Protein 3G7R (pdb70)

Nearest PDB structures (foldseek):
  3g7r-assembly1_A  TM=1.005E+00  e=1.307E-24  Streptomyces coelicolor A3(2)
  3g7r-assembly1_B  TM=1.003E+00  e=3.005E-23  Streptomyces coelicolor A3(2)
  3jsj-assembly2_C  TM=8.514E-01  e=5.921E-06  Streptomyces avermitilis MA-4680 = NBRC 14893
  2g7s-assembly1_A-2  TM=8.344E-01  e=2.374E-05  Agrobacterium fabrum str. C58
  3dpj-assembly2_H  TM=8.251E-01  e=8.701E-05  Ruegeria pomeroyi

Solvent-accessible surface area: 16892 Å² total

Radius of gyration: 21.77 Å; Cα contacts (8 Å, |Δi|>4): 552; chains: 2; bounding box: 62×40×66 Å

Secondary structure (DSSP, 8-state):
--TT--HHHHHHHHHHHHHHHHH-STTS-HHHHHHHHT--HHHHHHH-SSHHHHHHHHHHHHHHHHHHHHHHHHHT-SSHHHHHHHHHHHHHHHHTSTT--S-HHHHHHHH---TTSHHHHHHHHHHHHHHHHHHHHHHTTSSS-SHHHHHHH--TTT--GGGTS-HHHHHHHHHHHHHHHHHHHH-/--TT---HHHHHHHH---HHHHHHHHHHHHHHHHH-STTS-HHHHHHHHT--HHHHHHH-SSHHHHHHHHHHHHHHHHHHHHHHHHHT-SSHHHHHHHHHHHHHHHHHSTT--S-HHHHHHHH---TTSHHHHHHHHHHHHHHHHHHHHHHTTSSS-SHHHHHHH--TTT---TTTS-HHHHHHHHHHHHHHHHHHHH-

CATH classification: 1.10.357.10

Structure (mmCIF, N/CA/C/O backbone):
data_3G7R
#
_entry.id   3G7R
#
_cell.length_a   119.103
_cell.length_b   59.129
_cell.length_c   66.895
_cell.angle_alpha   90.00
_cell.angle_beta   101.38
_cell.angle_gamma   90.00
#
_symmetry.space_group_name_H-M   'C 1 2 1'
#
loop_
_entity.id
_entity.type
_entity.pdbx_description
1 polymer 'Putative transcriptional regulator'
2 non-polymer 1,2-ETHANEDIOL
3 non-polymer DI(HYDROXYETHYL)ETHER
4 non-polymer 'SODIUM ION'
5 non-polymer 'IODIDE ION'
6 non-polymer 'CHLORIDE ION'
7 water water
#
loop_
_atom_site.group_PDB
_atom_site.id
_atom_site.type_symbol
_atom_site.label_atom_id
_atom_site.label_alt_id
_atom_site.label_comp_id
_atom_site.label_asym_id
_atom_site.label_entity_id
_atom_site.label_seq_id
_atom_site.pdbx_PDB_ins_code
_atom_site.Cartn_x
_atom_site.Cartn_y
_atom_site.Cartn_z
_atom_site.occupancy
_atom_site.B_iso_or_equiv
_atom_site.auth_seq_id
_atom_site.auth_comp_id
_atom_site.auth_asym_id
_atom_site.auth_atom_id
_atom_site.pdbx_PDB_model_num
ATOM 1 N N . ASN A 1 16 ? 12.390 61.320 7.451 1.00 24.05 -6 ASN A N 1
ATOM 2 C CA . ASN A 1 16 ? 12.433 62.111 8.715 1.00 22.79 -6 ASN A CA 1
ATOM 3 C C . ASN A 1 16 ? 13.739 61.913 9.476 1.00 21.23 -6 ASN A C 1
ATOM 4 O O . ASN A 1 16 ? 14.580 62.817 9.514 1.00 20.98 -6 ASN A O 1
ATOM 9 N N . LEU A 1 17 ? 13.898 60.738 10.089 1.00 18.70 -5 LEU A N 1
ATOM 10 C CA . LEU A 1 17 ? 15.176 60.368 10.701 1.00 16.96 -5 LEU A CA 1
ATOM 11 C C . LEU A 1 17 ? 16.165 59.992 9.603 1.00 16.00 -5 LEU A C 1
ATOM 12 O O . LEU A 1 17 ? 15.773 59.789 8.447 1.00 15.25 -5 LEU A O 1
ATOM 17 N N . TYR A 1 18 ? 17.450 59.922 9.944 1.00 14.89 -4 TYR A N 1
ATOM 18 C CA . TYR A 1 18 ? 18.477 59.821 8.899 1.00 14.89 -4 TYR A CA 1
ATOM 19 C C . TYR A 1 18 ? 18.350 58.565 8.037 1.00 15.26 -4 TYR A C 1
ATOM 20 O O . TYR A 1 18 ? 18.757 58.559 6.865 1.00 15.92 -4 TYR A O 1
ATOM 29 N N . PHE A 1 19 ? 17.778 57.511 8.619 1.00 15.05 -3 PHE A N 1
ATOM 30 C CA . PHE A 1 19 ? 17.607 56.234 7.928 1.00 15.78 -3 PHE A CA 1
ATOM 31 C C . PHE A 1 19 ? 16.235 56.103 7.261 1.00 16.94 -3 PHE A C 1
ATOM 32 O O . PHE A 1 19 ? 15.879 55.019 6.792 1.00 17.79 -3 PHE A O 1
ATOM 40 N N . GLN A 1 20 ? 15.484 57.208 7.216 1.00 17.68 -2 GLN A N 1
ATOM 41 C CA . GLN A 1 20 ? 14.112 57.234 6.675 1.00 18.94 -2 GLN A CA 1
ATOM 42 C C . GLN A 1 20 ? 13.996 58.106 5.425 1.00 19.98 -2 GLN A C 1
ATOM 43 O O . GLN A 1 20 ? 14.843 58.963 5.171 1.00 21.80 -2 GLN A O 1
ATOM 49 N N . SER A 1 34 ? -1.178 46.647 7.862 1.00 19.72 13 SER A N 1
ATOM 50 C CA . SER A 1 34 ? -1.713 46.949 9.222 1.00 18.88 13 SER A CA 1
ATOM 51 C C . SER A 1 34 ? -1.330 48.342 9.710 1.00 18.82 13 SER A C 1
ATOM 52 O O . SER A 1 34 ? -0.142 48.648 9.874 1.00 18.80 13 SER A O 1
ATOM 55 N N . GLU A 1 35 ? -2.334 49.177 9.951 1.00 18.43 14 GLU A N 1
ATOM 56 C CA . GLU A 1 35 ? -2.120 50.504 10.512 1.00 18.55 14 GLU A CA 1
ATOM 57 C C . GLU A 1 35 ? -1.632 50.439 11.962 1.00 17.14 14 GLU A C 1
ATOM 58 O O . GLU A 1 35 ? -0.761 51.217 12.350 1.00 17.03 14 GLU A O 1
ATOM 64 N N . ALA A 1 36 ? -2.183 49.518 12.757 1.00 15.94 15 ALA A N 1
ATOM 65 C CA . ALA A 1 36 ? -1.726 49.330 14.136 1.00 14.71 15 ALA A CA 1
ATOM 66 C C . ALA A 1 36 ? -0.250 48.958 14.183 1.00 14.01 15 ALA A C 1
ATOM 67 O O . ALA A 1 36 ? 0.513 49.541 14.957 1.00 13.29 15 ALA A O 1
ATOM 69 N N . ARG A 1 37 ? 0.151 47.999 13.350 1.00 13.27 16 ARG A N 1
ATOM 70 C CA . ARG A 1 37 ? 1.557 47.587 13.307 1.00 13.40 16 ARG A CA 1
ATOM 71 C C . ARG A 1 37 ? 2.456 48.748 12.881 1.00 13.53 16 ARG A C 1
ATOM 72 O O . ARG A 1 37 ? 3.547 48.923 13.424 1.00 13.12 16 ARG A O 1
ATOM 80 N N . ALA A 1 38 ? 2.007 49.528 11.899 1.00 13.41 17 ALA A N 1
ATOM 81 C CA . ALA A 1 38 ? 2.779 50.683 11.432 1.00 13.53 17 ALA A CA 1
ATOM 82 C C . ALA A 1 38 ? 2.942 51.731 12.524 1.00 13.71 17 ALA A C 1
ATOM 83 O O . ALA A 1 38 ? 4.023 52.312 12.653 1.00 13.42 17 ALA A O 1
ATOM 85 N N . ARG A 1 39 ? 1.888 51.995 13.298 1.00 14.02 18 ARG A N 1
ATOM 86 C CA . ARG A 1 39 ? 1.969 52.945 14.410 1.00 14.66 18 ARG A CA 1
ATOM 87 C C . ARG A 1 39 ? 2.936 52.427 15.455 1.00 14.25 18 ARG A C 1
ATOM 88 O O . ARG A 1 39 ? 3.752 53.192 15.981 1.00 13.87 18 ARG A O 1
ATOM 96 N N . LEU A 1 40 ? 2.844 51.135 15.767 1.00 13.84 19 LEU A N 1
ATOM 97 C CA . LEU A 1 40 ? 3.735 50.536 16.748 1.00 13.85 19 LEU A CA 1
ATOM 98 C C . LEU A 1 40 ? 5.181 50.679 16.324 1.00 13.01 19 LEU A C 1
ATOM 99 O O . LEU A 1 40 ? 6.024 51.147 17.102 1.00 12.76 19 LEU A O 1
ATOM 104 N N . LEU A 1 41 ? 5.473 50.266 15.095 1.00 12.74 20 LEU A N 1
ATOM 105 C CA . LEU A 1 41 ? 6.844 50.300 14.605 1.00 13.08 20 LEU A CA 1
ATOM 106 C C . LEU A 1 41 ? 7.368 51.735 14.476 1.00 12.98 20 LEU A C 1
ATOM 107 O O . LEU A 1 41 ? 8.516 52.012 14.832 1.00 13.04 20 LEU A O 1
ATOM 112 N N . GLY A 1 42 ? 6.532 52.646 13.986 1.00 12.33 21 GLY A N 1
ATOM 113 C CA . GLY A 1 42 ? 6.927 54.053 13.859 1.00 12.35 21 GLY A CA 1
ATOM 114 C C . GLY A 1 42 ? 7.180 54.717 15.201 1.00 12.00 21 GLY A C 1
ATOM 115 O O . GLY A 1 42 ? 8.142 55.467 15.365 1.00 12.29 21 GLY A O 1
ATOM 116 N N . THR A 1 43 ? 6.319 54.437 16.172 1.00 12.00 22 THR A N 1
ATOM 117 C CA . THR A 1 43 ? 6.453 54.987 17.513 1.00 11.97 22 THR A CA 1
ATOM 118 C C . THR A 1 43 ? 7.693 54.435 18.217 1.00 11.49 22 THR A C 1
ATOM 119 O O . THR A 1 43 ? 8.483 55.200 18.780 1.00 11.36 22 THR A O 1
ATOM 123 N N . ALA A 1 44 ? 7.876 53.113 18.176 1.00 11.35 23 ALA A N 1
ATOM 124 C CA . ALA A 1 44 ? 9.038 52.490 18.799 1.00 11.43 23 ALA A CA 1
ATOM 125 C C . ALA A 1 44 ? 10.311 53.051 18.180 1.00 11.25 23 ALA A C 1
ATOM 126 O O . ALA A 1 44 ? 11.262 53.398 18.892 1.00 11.46 23 ALA A O 1
ATOM 128 N N . THR A 1 45 ? 10.323 53.160 16.853 1.00 11.16 24 THR A N 1
ATOM 129 C CA . THR A 1 45 ? 11.471 53.721 16.141 1.00 11.42 24 THR A CA 1
ATOM 130 C C . THR A 1 45 ? 11.799 55.134 16.630 1.00 11.62 24 THR A C 1
ATOM 131 O O . THR A 1 45 ? 12.947 55.427 16.981 1.00 11.72 24 THR A O 1
ATOM 135 N N . ARG A 1 46 ? 10.798 56.006 16.656 1.00 11.90 25 ARG A N 1
ATOM 136 C CA . ARG A 1 46 ? 10.988 57.399 17.065 1.00 12.48 25 ARG A CA 1
ATOM 137 C C . ARG A 1 46 ? 11.526 57.493 18.485 1.00 11.73 25 ARG A C 1
ATOM 138 O O . ARG A 1 46 ? 12.499 58.217 18.749 1.00 12.03 25 ARG A O 1
ATOM 146 N N . ILE A 1 47 ? 10.906 56.761 19.406 1.00 11.12 26 ILE A N 1
ATOM 147 C CA . ILE A 1 47 ? 11.262 56.895 20.813 1.00 10.62 26 ILE A CA 1
ATOM 148 C C . ILE A 1 47 ? 12.589 56.197 21.128 1.00 10.29 26 ILE A C 1
ATOM 149 O O . ILE A 1 47 ? 13.448 56.788 21.786 1.00 9.72 26 ILE A O 1
ATOM 154 N N . PHE A 1 48 ? 12.771 54.967 20.650 1.00 9.36 27 PHE A N 1
ATOM 155 C CA . PHE A 1 48 ? 14.023 54.263 20.902 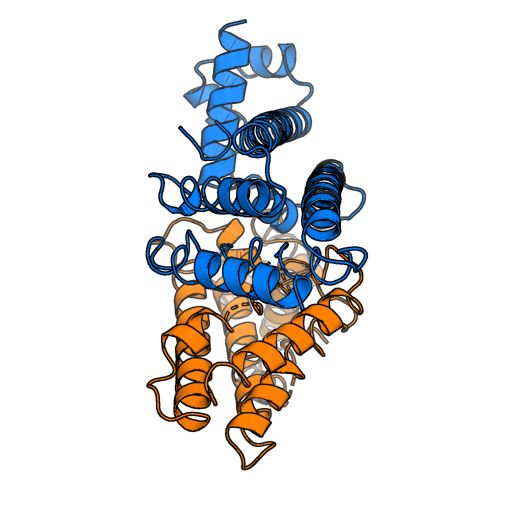1.00 9.73 27 PHE A CA 1
ATOM 156 C C . PHE A 1 48 ? 15.183 55.068 20.324 1.00 9.57 27 PHE A C 1
ATOM 157 O O . PHE A 1 48 ? 16.225 55.217 20.973 1.00 9.86 27 PHE A O 1
ATOM 165 N N . TYR A 1 49 ? 15.012 55.579 19.103 1.00 9.33 28 TYR A N 1
ATOM 166 C CA . TYR A 1 49 ? 16.113 56.301 18.478 1.00 9.57 28 TYR A CA 1
ATOM 167 C C . TYR A 1 49 ? 16.463 57.580 19.252 1.00 9.55 28 TYR A C 1
ATOM 168 O O . TYR A 1 49 ? 17.642 57.868 19.490 1.00 9.25 28 TYR A O 1
ATOM 177 N N . ALA A 1 50 ? 15.444 58.350 19.623 1.00 9.81 29 ALA A N 1
ATOM 178 C CA . ALA A 1 50 ? 15.654 59.621 20.313 1.00 10.26 29 ALA A CA 1
ATOM 179 C C . ALA A 1 50 ? 16.080 59.475 21.764 1.00 10.67 29 ALA A C 1
ATOM 180 O O . ALA A 1 50 ? 16.893 60.256 22.238 1.00 10.98 29 ALA A O 1
ATOM 182 N N . GLU A 1 51 ? 15.540 58.485 22.472 1.00 10.99 30 GLU A N 1
ATOM 183 C CA . GLU A 1 51 ? 15.638 58.474 23.933 1.00 11.58 30 GLU A CA 1
ATOM 184 C C . GLU A 1 51 ? 16.438 57.325 24.527 1.00 11.06 30 GLU A C 1
ATOM 185 O O . GLU A 1 51 ? 16.869 57.410 25.682 1.00 11.67 30 GLU A O 1
ATOM 191 N N . GLY A 1 52 ? 16.648 56.270 23.745 1.00 10.58 31 GLY A N 1
ATOM 192 C CA . GLY A 1 52 ? 17.265 55.046 24.259 1.00 10.54 31 GLY A CA 1
ATOM 193 C C . GLY A 1 52 ? 16.265 53.904 24.386 1.00 10.01 31 GLY A C 1
ATOM 194 O O . GLY A 1 52 ? 15.074 54.062 24.085 1.00 10.51 31 GLY A O 1
ATOM 195 N N . ILE A 1 53 ? 16.751 52.753 24.839 1.00 10.10 32 ILE A N 1
ATOM 196 C CA . ILE A 1 53 ? 15.978 51.521 24.755 1.00 9.94 32 ILE A CA 1
ATOM 197 C C . ILE A 1 53 ? 15.522 51.004 26.122 1.00 10.43 32 ILE A C 1
ATOM 198 O O . ILE A 1 53 ? 14.319 50.891 26.357 1.00 10.73 32 ILE A O 1
ATOM 203 N N . HIS A 1 54 ? 16.451 50.691 27.022 1.00 10.55 33 HIS A N 1
ATOM 204 C CA . HIS A 1 54 ? 16.048 50.125 28.317 1.00 11.26 33 HIS A CA 1
ATOM 205 C C . HIS A 1 54 ? 15.112 51.030 29.104 1.00 11.49 33 HIS A C 1
ATOM 206 O O . HIS A 1 54 ? 14.217 50.553 29.805 1.00 12.46 33 HIS A O 1
ATOM 213 N N . SER A 1 55 ? 15.330 52.340 29.000 1.00 10.95 34 SER A N 1
ATOM 214 C CA . SER A 1 55 ? 14.543 53.312 29.766 1.00 11.40 34 SER A CA 1
ATOM 215 C C . SER A 1 55 ? 13.127 53.519 29.229 1.00 11.58 34 SER A C 1
ATOM 216 O O . SER A 1 55 ? 12.320 54.195 29.872 1.00 12.68 34 SER A O 1
ATOM 219 N N . VAL A 1 56 ? 12.831 52.951 28.059 1.00 11.29 35 VAL A N 1
ATOM 220 C CA . VAL A 1 56 ? 11.541 53.158 27.381 1.00 11.34 35 VAL A CA 1
ATOM 221 C C . VAL A 1 56 ? 10.715 51.867 27.487 1.00 11.81 35 VAL A C 1
ATOM 222 O O . VAL A 1 56 ? 11.099 50.824 26.952 1.00 12.36 35 VAL A O 1
ATOM 226 N N . GLY A 1 57 ? 9.582 51.944 28.178 1.00 12.53 36 GLY A N 1
ATOM 227 C CA . GLY A 1 57 ? 8.777 50.749 28.421 1.00 13.87 36 GLY A CA 1
ATOM 228 C C . GLY A 1 57 ? 7.735 50.554 27.345 1.00 14.77 36 GLY A C 1
ATOM 229 O O . GLY A 1 57 ? 7.353 51.507 26.665 1.00 14.33 36 GLY A O 1
ATOM 230 N N . ILE A 1 58 ? 7.256 49.321 27.196 1.00 15.89 37 ILE A N 1
ATOM 231 C CA . ILE A 1 58 ? 6.200 49.065 26.208 1.00 17.42 37 ILE A CA 1
ATOM 232 C C . ILE A 1 58 ? 4.888 49.783 26.552 1.00 17.29 37 ILE A C 1
ATOM 233 O O . ILE A 1 58 ? 4.109 50.071 25.655 1.00 17.38 37 ILE A O 1
ATOM 238 N N . ASP A 1 59 ? 4.652 50.073 27.832 1.00 17.32 38 ASP A N 1
ATOM 239 C CA . ASP A 1 59 ? 3.452 50.829 28.221 1.00 18.31 38 ASP A CA 1
ATOM 240 C C . ASP A 1 59 ? 3.435 52.230 27.610 1.00 17.62 38 ASP A C 1
ATOM 241 O O . ASP A 1 59 ? 2.390 52.708 27.167 1.00 18.09 38 ASP A O 1
ATOM 246 N N . ARG A 1 60 ? 4.597 52.882 27.570 1.00 16.59 39 ARG A N 1
ATOM 247 C CA . ARG A 1 60 ? 4.715 54.175 26.911 1.00 15.75 39 ARG A CA 1
ATOM 248 C C . ARG A 1 60 ? 4.567 54.054 25.393 1.00 14.87 39 ARG A C 1
ATOM 249 O O . ARG A 1 60 ? 3.887 54.866 24.767 1.00 15.14 39 ARG A O 1
ATOM 257 N N . ILE A 1 61 ? 5.196 53.034 24.809 1.00 14.05 40 ILE A N 1
ATOM 258 C CA . ILE A 1 61 ? 5.103 52.806 23.365 1.00 13.93 40 ILE A CA 1
ATOM 259 C C . ILE A 1 61 ? 3.662 52.554 22.927 1.00 13.61 40 ILE A C 1
ATOM 260 O O . ILE A 1 61 ? 3.187 53.166 21.967 1.00 13.87 40 ILE A O 1
ATOM 265 N N . THR A 1 62 ? 2.969 51.661 23.632 1.00 14.19 41 THR A N 1
ATOM 266 C CA . THR A 1 62 ? 1.581 51.361 23.271 1.00 14.55 41 THR A CA 1
ATOM 267 C C . THR A 1 62 ? 0.667 52.577 23.439 1.00 14.63 41 THR A C 1
ATOM 268 O O . THR A 1 62 ? -0.173 52.837 22.582 1.00 14.99 41 THR A O 1
ATOM 272 N N . ALA A 1 63 ? 0.847 53.328 24.524 1.00 15.43 42 ALA A N 1
ATOM 273 C CA . ALA A 1 63 ? 0.071 54.553 24.733 1.00 16.05 42 ALA A CA 1
ATOM 274 C C . ALA A 1 63 ? 0.274 55.535 23.579 1.00 16.38 42 ALA A C 1
ATOM 275 O O . ALA A 1 63 ? -0.695 56.027 22.994 1.00 17.26 42 ALA A O 1
ATOM 277 N N . GLU A 1 64 ? 1.529 55.792 23.220 1.00 16.22 43 GLU A N 1
ATOM 278 C CA . GLU A 1 64 ? 1.801 56.758 22.157 1.00 16.38 43 GLU A CA 1
ATOM 279 C C . GLU A 1 64 ? 1.440 56.242 20.762 1.00 16.25 43 GLU A C 1
ATOM 280 O O . GLU A 1 64 ? 1.100 57.024 19.874 1.00 17.31 43 GLU A O 1
ATOM 286 N N . ALA A 1 65 ?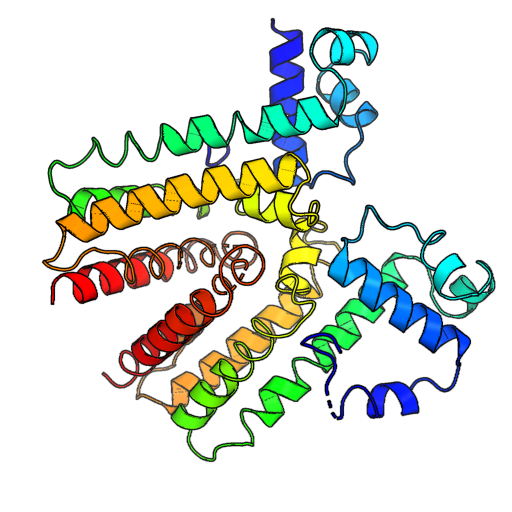 1.481 54.922 20.588 1.00 15.39 44 ALA A N 1
ATOM 287 C CA . ALA A 1 65 ? 1.088 54.281 19.328 1.00 15.55 44 ALA A CA 1
ATOM 288 C C . ALA A 1 65 ? -0.429 54.097 19.211 1.00 15.81 44 ALA A C 1
ATOM 289 O O . ALA A 1 65 ? -0.917 53.667 18.166 1.00 16.02 44 ALA A O 1
ATOM 291 N N . GLN A 1 66 ? -1.158 54.412 20.280 1.00 15.57 45 GLN A N 1
ATOM 292 C CA . GLN A 1 66 ? -2.620 54.254 20.305 1.00 15.99 45 GLN A CA 1
ATOM 293 C C . GLN A 1 66 ? -3.019 52.808 19.999 1.00 15.50 45 GLN A C 1
ATOM 294 O O . GLN A 1 66 ? -3.877 52.532 19.155 1.00 15.68 45 GLN A O 1
ATOM 300 N N . VAL A 1 67 ? -2.359 51.884 20.688 1.00 14.69 46 VAL A N 1
ATOM 301 C CA . VAL A 1 67 ? -2.738 50.473 20.644 1.00 14.36 46 VAL A CA 1
ATOM 302 C C . VAL A 1 67 ? -2.705 49.915 22.060 1.00 14.01 46 VAL A C 1
ATOM 303 O O . VAL A 1 67 ? -2.125 50.522 22.972 1.00 14.56 46 VAL A O 1
ATOM 307 N N . THR A 1 68 ? -3.326 48.750 22.240 1.00 12.99 47 THR A N 1
ATOM 308 C CA . THR A 1 68 ? -3.240 48.043 23.509 1.00 12.44 47 THR A CA 1
ATOM 309 C C . THR A 1 68 ? -2.023 47.122 23.546 1.00 12.25 47 THR A C 1
ATOM 310 O O . THR A 1 68 ? -1.416 46.803 22.517 1.00 11.90 47 THR A O 1
ATOM 314 N N . ARG A 1 69 ? -1.705 46.668 24.753 1.00 11.97 48 ARG A N 1
ATOM 315 C CA . ARG A 1 69 ? -0.673 45.654 24.941 1.00 12.16 48 ARG A CA 1
ATOM 316 C C . ARG A 1 69 ? -1.004 44.380 24.144 1.00 11.56 48 ARG A C 1
ATOM 317 O O . ARG A 1 69 ? -0.130 43.793 23.501 1.00 11.46 48 ARG A O 1
ATOM 325 N N . ALA A 1 70 ? -2.271 43.960 24.162 1.00 10.92 49 ALA A N 1
ATOM 326 C CA . ALA A 1 70 ? -2.668 42.763 23.416 1.00 10.59 49 ALA A CA 1
ATOM 327 C C . ALA A 1 70 ? -2.466 42.922 21.909 1.00 10.24 49 ALA A C 1
ATOM 328 O O . ALA A 1 70 ? -2.144 41.958 21.211 1.00 10.02 49 ALA A O 1
ATOM 330 N N . THR A 1 71 ? -2.649 44.139 21.399 1.00 10.53 50 THR A N 1
ATOM 331 C CA . THR A 1 71 ? -2.358 44.413 19.993 1.00 10.68 50 THR A CA 1
ATOM 332 C C . THR A 1 71 ? -0.843 44.342 19.717 1.00 10.75 50 THR A C 1
ATOM 333 O O . THR A 1 71 ? -0.410 43.770 18.714 1.00 10.77 50 THR A O 1
ATOM 337 N N . LEU A 1 72 ? -0.036 44.915 20.609 1.00 10.95 51 LEU A N 1
ATOM 338 C CA . LEU A 1 72 ? 1.414 44.800 20.452 1.00 10.98 51 LEU A CA 1
ATOM 339 C C . LEU A 1 72 ? 1.838 43.340 20.309 1.00 10.57 51 LEU A C 1
ATOM 340 O O . LEU A 1 72 ? 2.578 42.997 19.384 1.00 10.34 51 LEU A O 1
ATOM 345 N N . TYR A 1 73 ? 1.377 42.481 21.224 1.00 10.33 52 TYR A N 1
ATOM 346 C CA . TYR A 1 73 ? 1.780 41.067 21.187 1.00 10.74 52 TYR A CA 1
ATOM 347 C C . TYR A 1 73 ? 1.182 40.280 20.027 1.00 10.86 52 TYR A C 1
ATOM 348 O O . TYR A 1 73 ? 1.680 39.218 19.670 1.00 11.64 52 TYR A O 1
ATOM 357 N N . ARG A 1 74 ? 0.121 40.817 19.435 1.00 10.53 53 ARG A N 1
ATOM 358 C CA . ARG A 1 74 ? -0.434 40.232 18.220 1.00 10.88 53 ARG A CA 1
ATOM 359 C C . ARG A 1 74 ? 0.513 40.435 17.027 1.00 10.95 53 ARG A C 1
ATOM 360 O O . ARG A 1 74 ? 0.484 39.659 16.069 1.00 11.52 53 ARG A O 1
ATOM 368 N N . HIS A 1 75 ? 1.358 41.471 17.094 1.00 11.22 54 HIS A N 1
ATOM 369 C CA . HIS A 1 75 ? 2.284 41.773 15.992 1.00 11.51 54 HIS A CA 1
ATOM 370 C C . HIS A 1 75 ? 3.744 41.449 16.281 1.00 11.61 54 HIS A C 1
ATOM 371 O O . HIS A 1 75 ? 4.510 41.179 15.352 1.00 12.72 54 HIS A O 1
ATOM 378 N N . PHE A 1 76 ? 4.117 41.491 17.557 1.00 11.36 55 PHE A N 1
ATOM 379 C CA . PHE A 1 76 ? 5.504 41.295 17.986 1.00 11.62 55 PHE A CA 1
ATOM 380 C C . PHE A 1 76 ? 5.532 40.343 19.172 1.00 12.18 55 PHE A C 1
ATOM 381 O O . PHE A 1 76 ? 4.618 40.359 19.993 1.00 12.98 55 PHE A O 1
ATOM 389 N N . SER A 1 77 ? 6.584 39.532 19.275 1.00 12.61 56 SER A N 1
ATOM 390 C CA . SER A 1 77 ? 6.659 38.525 20.347 1.00 13.47 56 SER A CA 1
ATOM 391 C C . SER A 1 77 ? 7.059 39.116 21.698 1.00 13.58 56 SER A C 1
ATOM 392 O O . SER A 1 77 ? 7.106 38.411 22.708 1.00 14.77 56 SER A O 1
ATOM 395 N N . GLY A 1 78 ? 7.303 40.423 21.723 1.00 13.00 57 GLY A N 1
ATOM 396 C CA . GLY A 1 78 ? 7.713 41.115 22.937 1.00 13.19 57 GLY A CA 1
ATOM 397 C C . GLY A 1 78 ? 8.563 42.313 22.595 1.00 12.14 57 GLY A C 1
ATOM 398 O O . GLY A 1 78 ? 8.777 42.617 21.416 1.00 12.02 57 GLY A O 1
ATOM 399 N N . LYS A 1 79 ? 9.045 43.000 23.626 1.00 12.18 58 LYS A N 1
ATOM 400 C CA . LYS A 1 79 ? 9.869 44.195 23.415 1.00 11.76 58 LYS A CA 1
ATOM 401 C C . LYS A 1 79 ? 11.099 43.884 22.561 1.00 11.97 58 LYS A C 1
ATOM 402 O O . LYS A 1 79 ? 11.434 44.654 21.665 1.00 11.64 58 LYS A O 1
ATOM 408 N N . ASP A 1 80 ? 11.766 42.762 22.829 1.00 12.68 59 ASP A N 1
ATOM 409 C CA . ASP A 1 80 ? 12.970 42.416 22.079 1.00 13.54 59 ASP A CA 1
ATOM 410 C C . ASP A 1 80 ? 12.733 42.315 20.576 1.00 12.90 59 ASP A C 1
ATOM 411 O O . ASP A 1 80 ? 13.521 42.824 19.777 1.00 13.10 59 ASP A O 1
ATOM 416 N N . ASP A 1 81 ? 11.625 41.682 20.199 1.00 12.40 60 ASP A N 1
ATOM 417 C CA . ASP A 1 81 ? 11.258 41.545 18.800 1.00 11.63 60 ASP A CA 1
ATOM 418 C C . ASP A 1 81 ? 11.002 42.931 18.198 1.00 10.85 60 ASP A C 1
ATOM 419 O O . ASP A 1 81 ? 11.397 43.205 17.065 1.00 11.29 60 ASP A O 1
ATOM 424 N N . LEU A 1 82 ? 10.359 43.810 18.963 1.00 10.23 61 LEU A N 1
ATOM 425 C CA . LEU A 1 82 ? 10.066 45.162 18.491 1.00 10.14 61 LEU A CA 1
ATOM 426 C C . LEU A 1 82 ? 11.352 45.981 18.302 1.00 9.98 61 LEU A C 1
ATOM 427 O O . LEU A 1 82 ? 11.481 46.729 17.333 1.00 9.72 61 LEU A O 1
ATOM 432 N N . ILE A 1 83 ? 12.301 45.822 19.219 1.00 9.52 62 ILE A N 1
ATOM 433 C CA . ILE A 1 83 ? 13.600 46.488 19.100 1.00 9.72 62 ILE A CA 1
ATOM 434 C C . ILE A 1 83 ? 14.305 46.024 17.827 1.00 9.98 62 ILE A C 1
ATOM 435 O O . ILE A 1 83 ? 14.830 46.836 17.059 1.00 9.94 62 ILE A O 1
ATOM 440 N N . LEU A 1 84 ? 14.301 44.711 17.590 1.00 9.50 63 LEU A N 1
ATOM 441 C CA . LEU A 1 84 ? 14.928 44.169 16.384 1.00 10.18 63 LEU A CA 1
ATOM 442 C C . LEU A 1 84 ? 14.246 44.652 15.104 1.00 10.29 63 LEU A C 1
ATOM 443 O O . LEU A 1 84 ? 14.910 44.869 14.086 1.00 10.80 63 LEU A O 1
ATOM 448 N N . ALA A 1 85 ? 12.924 44.812 15.145 1.00 10.12 64 ALA A N 1
ATOM 449 C CA . ALA A 1 85 ? 12.195 45.308 13.983 1.00 10.03 64 ALA A CA 1
ATOM 450 C C . ALA A 1 85 ? 12.547 46.772 13.689 1.00 10.22 64 ALA A C 1
ATOM 451 O O . ALA A 1 85 ? 12.685 47.164 12.523 1.00 10.39 64 ALA A O 1
ATOM 453 N N . TYR A 1 86 ? 12.689 47.566 14.750 1.00 10.51 65 TYR A N 1
ATOM 454 C CA . TYR A 1 86 ? 13.188 48.938 14.632 1.00 10.37 65 TYR A CA 1
ATOM 455 C C . TYR A 1 86 ? 14.574 48.990 13.979 1.00 10.70 65 TYR A C 1
ATOM 456 O O . TYR A 1 86 ? 14.772 49.726 13.001 1.00 10.80 65 TYR A O 1
ATOM 465 N N . LEU A 1 87 ? 15.504 48.176 14.474 1.00 10.18 66 LEU A N 1
ATOM 466 C CA . LEU A 1 87 ? 16.848 48.170 13.922 1.00 10.51 66 LEU A CA 1
ATOM 467 C C . LEU A 1 87 ? 16.870 47.657 12.485 1.00 11.26 66 LEU A C 1
ATOM 468 O O . LEU A 1 87 ? 17.650 48.139 11.661 1.00 11.46 66 LEU A O 1
ATOM 473 N N . ASP A 1 88 ? 15.997 46.699 12.184 1.00 11.28 67 ASP A N 1
ATOM 474 C CA . ASP A 1 88 ? 15.880 46.180 10.826 1.00 12.09 67 ASP A CA 1
ATOM 475 C C . ASP A 1 88 ? 15.409 47.258 9.849 1.00 12.68 67 ASP A C 1
ATOM 476 O O . ASP A 1 88 ? 15.919 47.337 8.729 1.00 12.87 67 ASP A O 1
ATOM 481 N N A GLN A 1 89 ? 14.443 48.070 10.278 0.70 13.10 68 GLN A N 1
ATOM 482 N N B GLN A 1 89 ? 14.459 48.097 10.261 0.30 12.70 68 GLN A N 1
ATOM 483 C CA A GLN A 1 89 ? 13.980 49.211 9.485 0.70 13.82 68 GLN A CA 1
ATOM 484 C CA B GLN A 1 89 ? 13.998 49.196 9.399 0.30 12.96 68 GLN A CA 1
ATOM 485 C C A GLN A 1 89 ? 15.154 50.129 9.172 0.70 13.21 68 GLN A C 1
ATOM 486 C C B GLN A 1 89 ? 15.059 50.282 9.211 0.30 12.71 68 GLN A C 1
ATOM 487 O O A GLN A 1 89 ? 15.360 50.532 8.023 0.70 12.94 68 GLN A O 1
ATOM 488 O O B GLN A 1 89 ? 15.086 50.966 8.179 0.30 12.64 68 GLN A O 1
ATOM 499 N N . ALA A 1 90 ? 15.926 50.443 10.207 1.00 12.38 69 ALA A N 1
ATOM 500 C CA . ALA A 1 90 ? 17.071 51.341 10.071 1.00 11.92 69 ALA A CA 1
ATOM 501 C C . ALA A 1 90 ? 18.093 50.745 9.111 1.00 11.62 69 ALA A C 1
ATOM 502 O O . ALA A 1 90 ? 18.575 51.429 8.205 1.00 11.86 69 ALA A O 1
ATOM 504 N N . ASP A 1 91 ? 18.389 49.462 9.292 1.00 11.20 70 ASP A N 1
ATOM 505 C CA . ASP A 1 91 ? 19.279 48.727 8.393 1.00 11.35 70 ASP A CA 1
ATOM 506 C C . ASP A 1 91 ? 18.825 48.843 6.937 1.00 11.51 70 ASP A C 1
ATOM 507 O O . ASP A 1 91 ? 19.619 49.183 6.054 1.00 11.69 70 ASP A O 1
ATOM 512 N N . ARG A 1 92 ? 17.543 48.571 6.689 1.00 11.78 71 ARG A N 1
ATOM 513 C CA . ARG A 1 92 ? 17.016 48.577 5.331 1.00 12.93 71 ARG A CA 1
ATOM 514 C C . ARG A 1 92 ? 17.080 49.964 4.728 1.00 12.15 71 ARG A C 1
ATOM 515 O O . ARG A 1 92 ? 17.424 50.117 3.552 1.00 12.33 71 ARG A O 1
ATOM 523 N N . GLY A 1 93 ? 16.768 50.975 5.536 1.00 12.09 72 GLY A N 1
ATOM 524 C CA . GLY A 1 93 ? 16.760 52.359 5.069 1.00 12.15 72 GLY A CA 1
ATOM 525 C C . GLY A 1 93 ? 18.155 52.825 4.697 1.00 11.73 72 GLY A C 1
ATOM 526 O O . GLY A 1 93 ? 18.346 53.428 3.639 1.00 11.99 72 GLY A O 1
ATOM 527 N N . ILE A 1 94 ? 19.130 52.537 5.554 1.00 11.43 73 ILE A N 1
ATOM 528 C CA . ILE A 1 94 ? 20.531 52.892 5.289 1.00 11.16 73 ILE A CA 1
ATOM 529 C C . ILE A 1 94 ? 21.058 52.171 4.043 1.00 11.39 73 ILE A C 1
ATOM 530 O O . ILE A 1 94 ? 21.714 52.777 3.190 1.00 11.39 73 ILE A O 1
ATOM 535 N N . ARG A 1 95 ? 20.767 50.880 3.925 1.00 11.27 74 ARG A N 1
ATOM 536 C CA . ARG A 1 95 ? 21.212 50.130 2.754 1.00 11.87 74 ARG A CA 1
ATOM 537 C C . ARG A 1 95 ? 20.660 50.739 1.464 1.00 12.03 74 ARG A C 1
ATOM 538 O O . ARG A 1 95 ? 21.371 50.873 0.475 1.00 12.41 74 ARG A O 1
ATOM 546 N N . ALA A 1 96 ? 19.384 51.102 1.477 1.00 12.31 75 ALA A N 1
ATOM 547 C CA . ALA A 1 96 ? 18.770 51.724 0.308 1.00 12.42 75 ALA A CA 1
ATOM 548 C C . ALA A 1 96 ? 19.461 53.047 -0.029 1.00 12.42 75 ALA A C 1
ATOM 549 O O . ALA A 1 96 ? 19.735 53.325 -1.198 1.00 12.69 75 ALA A O 1
ATOM 551 N N A GLN A 1 97 ? 19.756 53.842 0.995 0.70 12.26 76 GLN A N 1
ATOM 552 N N B GLN A 1 97 ? 19.732 53.850 0.999 0.30 12.11 76 GLN A N 1
ATOM 553 C CA A GLN A 1 97 ? 20.396 55.141 0.797 0.70 12.34 76 GLN A CA 1
ATOM 554 C CA B GLN A 1 97 ? 20.405 55.139 0.834 0.30 11.88 76 GLN A CA 1
ATOM 555 C C A GLN A 1 97 ? 21.833 55.028 0.289 0.70 11.88 76 GLN A C 1
ATOM 556 C C B GLN A 1 97 ? 21.801 54.980 0.245 0.30 11.69 76 GLN A C 1
ATOM 557 O O A GLN A 1 97 ? 22.250 55.796 -0.579 0.70 11.58 76 GLN A O 1
ATOM 558 O O B GLN A 1 97 ? 22.160 55.674 -0.710 0.30 11.42 76 GLN A O 1
ATOM 569 N N . VAL A 1 98 ? 22.577 54.060 0.812 1.00 11.47 77 VAL A N 1
ATOM 570 C CA . VAL A 1 98 ? 23.947 53.818 0.354 1.00 11.78 77 VAL A CA 1
ATOM 571 C C . VAL A 1 98 ? 23.958 53.278 -1.077 1.00 11.87 77 VAL A C 1
ATOM 572 O O . VAL A 1 98 ? 24.749 53.723 -1.908 1.00 12.50 77 VAL A O 1
ATOM 576 N N . THR A 1 99 ? 23.027 52.381 -1.382 1.00 11.95 78 THR A N 1
ATOM 577 C CA . THR A 1 99 ? 22.868 51.902 -2.747 1.00 12.38 78 THR A CA 1
ATOM 578 C C . THR A 1 99 ? 22.500 53.039 -3.700 1.00 12.03 78 THR A C 1
ATOM 579 O O . THR A 1 99 ? 23.054 53.120 -4.800 1.00 12.41 78 THR A O 1
ATOM 583 N N . ALA A 1 100 ? 21.580 53.913 -3.297 1.00 12.33 79 ALA A N 1
ATOM 584 C CA . ALA A 1 100 ? 21.224 55.057 -4.137 1.00 12.36 79 ALA A CA 1
ATOM 585 C C . ALA A 1 100 ? 22.428 55.994 -4.329 1.00 12.10 79 ALA A C 1
ATOM 586 O O . ALA A 1 100 ? 22.637 56.522 -5.418 1.00 12.50 79 ALA A O 1
ATOM 588 N N . ALA A 1 101 ? 23.227 56.188 -3.282 1.00 11.85 80 ALA A N 1
ATOM 589 C CA . ALA A 1 101 ? 24.449 56.985 -3.403 1.00 11.98 80 ALA A CA 1
ATOM 590 C C . ALA A 1 101 ? 25.419 56.385 -4.425 1.00 11.69 80 ALA A C 1
ATOM 591 O O . ALA A 1 101 ? 25.993 57.116 -5.240 1.00 11.55 80 ALA A O 1
ATOM 593 N N A ARG A 1 102 ? 25.583 55.062 -4.394 0.50 11.86 81 ARG A N 1
ATOM 594 N N B ARG A 1 102 ? 25.610 55.067 -4.391 0.50 11.49 81 ARG A N 1
ATOM 595 C CA A ARG A 1 102 ? 26.434 54.360 -5.365 0.50 12.46 81 ARG A CA 1
ATOM 596 C CA B ARG A 1 102 ? 26.463 54.420 -5.392 0.50 11.76 81 ARG A CA 1
ATOM 597 C C A ARG A 1 102 ? 25.894 54.467 -6.794 0.50 12.39 81 ARG A C 1
ATOM 598 C C B ARG A 1 102 ? 25.895 54.645 -6.794 0.50 11.97 81 ARG A C 1
ATOM 599 O O A ARG A 1 102 ? 26.660 54.477 -7.761 0.50 12.50 81 ARG A O 1
ATOM 600 O O B ARG A 1 102 ? 26.635 54.932 -7.740 0.50 11.91 81 ARG A O 1
ATOM 615 N N . GLY A 1 103 ? 24.572 54.557 -6.917 1.00 12.14 82 GLY A N 1
ATOM 616 C CA . GLY A 1 103 ? 23.917 54.731 -8.212 1.00 12.34 82 GLY A CA 1
ATOM 617 C C . GLY A 1 103 ? 23.963 56.149 -8.754 1.00 12.66 82 GLY A C 1
ATOM 618 O O . GLY A 1 103 ? 23.684 56.365 -9.942 1.00 13.93 82 GLY A O 1
ATOM 619 N N . SER A 1 104 ? 24.335 57.109 -7.907 1.00 12.73 83 SER A N 1
ATOM 620 C CA . SER A 1 104 ? 24.254 58.525 -8.260 1.00 12.61 83 SER A CA 1
ATOM 621 C C . SER A 1 104 ? 25.454 59.032 -9.064 1.00 12.76 83 SER A C 1
ATOM 622 O O . SER A 1 104 ? 25.410 60.140 -9.599 1.00 13.24 83 SER A O 1
ATOM 625 N N . SER A 1 105 ? 26.530 58.243 -9.124 1.00 12.08 84 SER A N 1
ATOM 626 C CA . SER A 1 105 ? 27.732 58.611 -9.880 1.00 12.05 84 SER A CA 1
ATOM 627 C C . SER A 1 105 ? 28.280 57.355 -10.538 1.00 11.25 84 SER A C 1
ATOM 628 O O . SER A 1 105 ? 28.270 56.292 -9.923 1.00 11.73 84 SER A O 1
ATOM 631 N N . PRO A 1 106 ? 28.757 57.458 -11.793 1.00 10.97 85 PRO A N 1
ATOM 632 C CA . PRO A 1 106 ? 29.375 56.286 -12.406 1.00 10.54 85 PRO A CA 1
ATOM 633 C C . PRO A 1 106 ? 30.811 56.035 -11.909 1.00 9.81 85 PRO A C 1
ATOM 634 O O . PRO A 1 106 ? 31.372 54.976 -12.184 1.00 10.27 85 PRO A O 1
ATOM 638 N N . ALA A 1 107 ? 31.398 56.990 -11.186 1.00 9.57 86 ALA A N 1
ATOM 639 C CA . ALA A 1 107 ? 32.808 56.945 -10.807 1.00 9.39 86 ALA A CA 1
ATOM 640 C C . ALA A 1 107 ? 32.974 56.493 -9.366 1.00 9.43 86 ALA A C 1
ATOM 641 O O . ALA A 1 107 ? 32.231 56.941 -8.494 1.00 9.44 86 ALA A O 1
ATOM 643 N N . ALA A 1 108 ? 33.965 55.640 -9.105 1.00 9.06 87 ALA A N 1
ATOM 644 C CA . ALA A 1 108 ? 34.163 55.107 -7.754 1.00 8.94 87 ALA A CA 1
ATOM 645 C C . ALA A 1 108 ? 34.380 56.211 -6.720 1.00 9.06 87 ALA A C 1
ATOM 646 O O . ALA A 1 108 ? 33.845 56.142 -5.608 1.00 9.54 87 ALA A O 1
ATOM 648 N N . ASP A 1 109 ? 35.197 57.206 -7.056 1.00 8.92 88 ASP A N 1
ATOM 649 C CA . ASP A 1 109 ? 35.421 58.307 -6.115 1.00 9.03 88 ASP A CA 1
ATOM 650 C C . ASP A 1 109 ? 34.166 59.152 -5.924 1.00 8.94 88 ASP A C 1
ATOM 651 O O . ASP A 1 109 ? 33.877 59.555 -4.802 1.00 9.30 88 ASP A O 1
ATOM 656 N N . GLY A 1 110 ? 33.420 59.397 -7.005 1.00 8.90 89 GLY A N 1
ATOM 657 C CA . GLY A 1 110 ? 32.130 60.087 -6.902 1.00 9.26 89 GLY A CA 1
ATOM 658 C C . GLY A 1 110 ? 31.155 59.343 -6.002 1.00 8.94 89 GLY A C 1
ATOM 659 O O . GLY A 1 110 ? 30.379 59.958 -5.280 1.00 9.52 89 GLY A O 1
ATOM 660 N N . GLN A 1 111 ? 31.186 58.016 -6.043 1.00 8.44 90 GLN A N 1
ATOM 661 C CA . GLN A 1 111 ? 30.304 57.210 -5.192 1.00 8.46 90 GLN A CA 1
ATOM 662 C C . GLN A 1 111 ? 30.673 57.339 -3.718 1.00 8.51 90 GLN A C 1
ATOM 663 O O . GLN A 1 111 ? 29.799 57.510 -2.875 1.00 9.00 90 GLN A O 1
ATOM 669 N N . VAL A 1 112 ? 31.967 57.298 -3.405 1.00 8.19 91 VAL A N 1
ATOM 670 C CA . VAL A 1 112 ? 32.410 57.562 -2.029 1.00 8.14 91 VAL A CA 1
ATOM 671 C C . VAL A 1 112 ? 31.941 58.943 -1.567 1.00 8.37 91 VAL A C 1
ATOM 672 O O . VAL A 1 112 ? 31.430 59.087 -0.456 1.00 8.48 91 VAL A O 1
ATOM 676 N N . ARG A 1 113 ? 32.120 59.956 -2.415 1.00 8.90 92 ARG A N 1
ATOM 677 C CA . ARG A 1 113 ? 31.698 61.316 -2.050 1.00 8.62 92 ARG A CA 1
ATOM 678 C C . ARG A 1 113 ? 30.197 61.383 -1.793 1.00 8.77 92 ARG A C 1
ATOM 679 O O . ARG A 1 113 ? 29.751 62.056 -0.863 1.00 9.34 92 ARG A O 1
ATOM 687 N N . ALA A 1 114 ? 29.416 60.667 -2.599 1.00 8.75 93 ALA A N 1
ATOM 688 C CA . ALA A 1 114 ? 27.963 60.665 -2.441 1.00 8.98 93 ALA A CA 1
ATOM 689 C C . ALA A 1 114 ? 27.541 59.968 -1.161 1.00 8.97 93 ALA A C 1
ATOM 690 O O . ALA A 1 114 ? 26.600 60.406 -0.501 1.00 9.64 93 ALA A O 1
ATOM 692 N N . VAL A 1 115 ? 28.224 58.879 -0.811 1.00 8.78 94 VAL A N 1
ATOM 693 C CA . VAL A 1 115 ? 27.974 58.223 0.486 1.00 8.64 94 VAL A CA 1
ATOM 694 C C . VAL A 1 115 ? 28.265 59.208 1.622 1.00 8.97 94 VAL A C 1
ATOM 695 O O . VAL A 1 115 ? 27.475 59.343 2.565 1.00 8.98 94 VAL A O 1
ATOM 699 N N . ALA A 1 116 ? 29.388 59.916 1.513 1.00 8.34 95 ALA A N 1
ATOM 700 C CA . ALA A 1 116 ? 29.758 60.886 2.546 1.00 8.12 95 ALA A CA 1
ATOM 701 C C . ALA A 1 116 ? 28.739 62.023 2.660 1.00 8.53 95 ALA A C 1
ATOM 702 O O . ALA A 1 116 ? 28.384 62.432 3.771 1.00 9.26 95 ALA A O 1
ATOM 704 N N . ARG A 1 117 ? 28.247 62.506 1.526 1.00 9.05 96 ARG A N 1
ATOM 705 C CA . ARG A 1 117 ? 27.202 63.530 1.546 1.00 10.20 96 ARG A CA 1
ATOM 706 C C . ARG A 1 117 ? 25.921 63.034 2.216 1.00 9.84 96 ARG A C 1
ATOM 707 O O . ARG A 1 117 ? 25.286 63.781 2.959 1.00 9.91 96 ARG A O 1
ATOM 715 N N A SER A 1 118 ? 25.546 61.784 1.954 0.70 9.67 97 SER A N 1
ATOM 716 N N B SER A 1 118 ? 25.551 61.780 1.960 0.30 9.95 97 SER A N 1
ATOM 717 C CA A SER A 1 118 ? 24.367 61.197 2.593 0.70 9.79 97 SER A CA 1
ATOM 718 C CA B SER A 1 118 ? 24.364 61.187 2.579 0.30 10.13 97 SER A CA 1
ATOM 719 C C A SER A 1 118 ? 24.535 61.189 4.112 0.70 9.35 97 SER A C 1
ATOM 720 C C B SER A 1 118 ? 24.508 61.108 4.102 0.30 9.70 97 SER A C 1
ATOM 721 O O A SER A 1 118 ? 23.625 61.565 4.856 0.70 9.40 97 SER A O 1
ATOM 722 O O B SER A 1 118 ? 23.548 61.349 4.837 0.30 9.82 97 SER A O 1
ATOM 727 N N . ILE A 1 119 ? 25.714 60.781 4.567 1.00 9.31 98 ILE A N 1
ATOM 728 C CA . ILE A 1 119 ? 26.015 60.750 5.996 1.00 9.20 98 ILE A CA 1
ATOM 729 C C . ILE A 1 119 ? 25.850 62.144 6.626 1.00 9.12 98 ILE A C 1
ATOM 730 O O . ILE A 1 119 ? 25.179 62.293 7.665 1.00 9.05 98 ILE A O 1
ATOM 735 N N A VAL A 1 120 ? 26.427 63.155 5.971 0.50 8.77 99 VAL A N 1
ATOM 736 N N B VAL A 1 120 ? 26.439 63.168 6.008 0.50 9.38 99 VAL A N 1
ATOM 737 C CA A VAL A 1 120 ? 26.348 64.543 6.433 0.50 8.49 99 VAL A CA 1
ATOM 738 C CA B VAL A 1 120 ? 26.360 64.508 6.596 0.50 9.54 99 VAL A CA 1
ATOM 739 C C A VAL A 1 120 ? 24.906 65.041 6.478 0.50 8.97 99 VAL A C 1
ATOM 740 C C B VAL A 1 120 ? 24.965 65.121 6.460 0.50 10.11 99 VAL A C 1
ATOM 741 O O A VAL A 1 120 ? 24.485 65.652 7.459 0.50 8.88 99 VAL A O 1
ATOM 742 O O B VAL A 1 120 ? 24.569 65.947 7.277 0.50 9.98 99 VAL A O 1
ATOM 749 N N A ASP A 1 121 ? 24.143 64.773 5.425 0.50 9.20 100 ASP A N 1
ATOM 750 N N B ASP A 1 121 ? 24.211 64.702 5.447 0.50 10.49 100 ASP A N 1
ATOM 751 C CA A ASP A 1 121 ? 22.757 65.230 5.387 0.50 9.85 100 ASP A CA 1
ATOM 752 C CA B ASP A 1 121 ? 22.819 65.131 5.333 0.50 11.35 100 ASP A CA 1
ATOM 753 C C A ASP A 1 121 ? 21.975 64.661 6.577 0.50 9.89 100 ASP A C 1
ATOM 754 C C B ASP A 1 121 ? 22.084 64.691 6.602 0.50 10.75 100 ASP A C 1
ATOM 755 O O A ASP A 1 121 ? 21.083 65.319 7.105 0.50 10.12 100 ASP A O 1
ATOM 756 O O B ASP A 1 121 ? 21.345 65.464 7.208 0.50 10.88 100 ASP A O 1
ATOM 765 N N . GLY A 1 122 ? 22.312 63.447 7.009 1.00 10.12 101 GLY A N 1
ATOM 766 C CA . GLY A 1 122 ? 21.709 62.895 8.222 1.00 9.54 101 GLY A CA 1
ATOM 767 C C . GLY A 1 122 ? 22.163 63.618 9.476 1.00 8.52 101 GLY A C 1
ATOM 768 O O . GLY A 1 122 ? 21.341 64.033 10.304 1.00 9.06 101 GLY A O 1
ATOM 769 N N . ILE A 1 123 ? 23.477 63.800 9.602 1.00 7.99 102 ILE A N 1
ATOM 770 C CA . ILE A 1 123 ? 24.047 64.470 10.767 1.00 8.44 102 ILE A CA 1
ATOM 771 C C . ILE A 1 123 ? 23.457 65.867 10.982 1.00 8.46 102 ILE A C 1
ATOM 772 O O . ILE A 1 123 ? 23.232 66.270 12.119 1.00 9.14 102 ILE A O 1
ATOM 777 N N . ARG A 1 124 ? 23.196 66.591 9.898 1.00 8.29 103 ARG A N 1
ATOM 778 C CA . ARG A 1 124 ? 22.701 67.966 10.019 1.00 8.72 103 ARG A CA 1
ATOM 779 C C . ARG A 1 124 ? 21.177 68.074 10.008 1.00 9.32 103 ARG A C 1
ATOM 780 O O . ARG A 1 124 ? 20.635 69.180 10.037 1.00 10.24 103 ARG A O 1
ATOM 788 N N . SER A 1 125 ? 20.487 66.934 9.999 1.00 9.98 104 SER A N 1
ATOM 789 C CA . SER A 1 125 ? 19.027 66.944 9.944 1.00 10.65 104 SER A CA 1
ATOM 790 C C . SER A 1 125 ? 18.427 67.166 11.329 1.00 11.14 104 SER A C 1
ATOM 791 O O . SER A 1 125 ? 19.006 66.747 12.334 1.00 10.60 104 SER A O 1
ATOM 794 N N . PRO A 1 126 ? 17.261 67.842 11.392 1.00 11.71 105 PRO A N 1
ATOM 795 C CA . PRO A 1 126 ? 16.593 68.002 12.686 1.00 12.14 105 PRO A CA 1
ATOM 796 C C . PRO A 1 126 ? 16.289 66.652 13.335 1.00 12.79 105 PRO A C 1
ATOM 797 O O . PRO A 1 126 ? 15.793 65.742 12.666 1.00 13.93 105 PRO A O 1
ATOM 801 N N . GLY A 1 127 ? 16.601 66.527 14.617 1.00 13.08 106 GLY A N 1
ATOM 802 C CA . GLY A 1 127 ? 16.355 65.272 15.330 1.00 12.70 106 GLY A CA 1
ATOM 803 C C . GLY A 1 127 ? 17.437 64.214 15.183 1.00 12.08 106 GLY A C 1
ATOM 804 O O . GLY A 1 127 ? 17.268 63.071 15.633 1.00 13.01 106 GLY A O 1
ATOM 805 N N . PHE A 1 128 ? 18.558 64.560 14.558 1.00 10.99 107 PHE A N 1
ATOM 806 C CA . PHE A 1 128 ? 19.670 63.628 14.528 1.00 9.72 107 PHE A CA 1
ATOM 807 C C . PHE A 1 128 ? 20.091 63.317 15.957 1.00 9.36 107 PHE A C 1
ATOM 808 O O . PHE A 1 128 ? 20.196 64.216 16.804 1.00 10.21 107 PHE A O 1
ATOM 816 N N . ARG A 1 129 ? 20.355 62.038 16.213 1.00 8.57 108 ARG A N 1
ATOM 817 C CA . ARG A 1 129 ? 20.689 61.590 17.559 1.00 8.79 108 ARG A CA 1
ATOM 818 C C . ARG A 1 129 ? 21.715 60.455 17.492 1.00 9.28 108 ARG A C 1
ATOM 819 O O . ARG A 1 129 ? 21.650 59.497 18.254 1.00 10.38 108 ARG A O 1
ATOM 827 N N . GLY A 1 130 ? 22.678 60.585 16.583 1.00 8.54 109 GLY A N 1
ATOM 828 C CA . GLY A 1 130 ? 23.775 59.632 16.488 1.00 8.29 109 GLY A CA 1
ATOM 829 C C . GLY A 1 130 ? 23.450 58.411 15.651 1.00 8.18 109 GLY A C 1
ATOM 830 O O . GLY A 1 130 ? 22.407 58.337 14.997 1.00 8.91 109 GLY A O 1
ATOM 831 N N . CYS A 1 131 ? 24.365 57.452 15.671 1.00 8.51 110 CYS A N 1
ATOM 832 C CA . CYS A 1 131 ? 24.147 56.195 14.962 1.00 8.25 110 CYS A CA 1
ATOM 833 C C . CYS A 1 131 ? 23.195 55.288 15.756 1.00 8.60 110 CYS A C 1
ATOM 834 O O . CYS A 1 131 ? 23.446 55.006 16.928 1.00 8.56 110 CYS A O 1
ATOM 837 N N . ALA A 1 132 ? 22.110 54.836 15.125 1.00 8.49 111 ALA A N 1
ATOM 838 C CA . ALA A 1 132 ? 21.164 53.945 15.795 1.00 8.80 111 ALA A CA 1
ATOM 839 C C . ALA A 1 132 ? 21.844 52.686 16.330 1.00 8.74 111 ALA A C 1
ATOM 840 O O . ALA A 1 132 ? 21.479 52.171 17.397 1.00 8.64 111 ALA A O 1
ATOM 842 N N . PHE A 1 133 ? 22.820 52.185 15.580 1.00 8.39 112 PHE A N 1
ATOM 843 C CA . PHE A 1 133 ? 23.476 50.946 15.942 1.00 8.71 112 PHE A CA 1
ATOM 844 C C . PHE A 1 133 ? 24.490 51.128 17.059 1.00 8.62 112 PHE A C 1
ATOM 845 O O . PHE A 1 133 ? 24.528 50.330 17.990 1.00 9.28 112 PHE A O 1
ATOM 853 N N . LEU A 1 134 ? 25.296 52.188 16.991 1.00 8.84 113 LEU A N 1
ATOM 854 C CA . LEU A 1 134 ? 26.199 52.472 18.099 1.00 9.48 113 LEU A CA 1
ATOM 855 C C . LEU A 1 134 ? 25.429 52.765 19.376 1.00 9.22 113 LEU A C 1
ATOM 856 O O . LEU A 1 134 ? 25.846 52.353 20.456 1.00 9.38 113 LEU A O 1
ATOM 861 N N . ASN A 1 135 ? 24.312 53.486 19.268 1.00 8.85 114 ASN A N 1
ATOM 862 C CA . ASN A 1 135 ? 23.502 53.738 20.457 1.00 9.16 114 ASN A CA 1
ATOM 863 C C . ASN A 1 135 ? 22.913 52.463 21.051 1.00 9.08 114 ASN A C 1
ATOM 864 O O . ASN A 1 135 ? 22.889 52.297 22.274 1.00 9.48 114 ASN A O 1
ATOM 869 N N . ALA A 1 136 ? 22.467 51.554 20.187 1.00 9.42 115 ALA A N 1
ATOM 870 C CA . ALA A 1 136 ? 21.907 50.295 20.669 1.00 9.13 115 ALA A CA 1
ATOM 871 C C . ALA A 1 136 ? 22.980 49.431 21.320 1.00 9.15 115 ALA A C 1
ATOM 872 O O . ALA A 1 136 ? 22.760 48.861 22.387 1.00 9.65 115 ALA A O 1
ATOM 874 N N . VAL A 1 137 ? 24.156 49.364 20.700 1.00 8.85 116 VAL A N 1
ATOM 875 C CA . VAL A 1 137 ? 25.200 48.490 21.221 1.00 9.56 116 VAL A CA 1
ATOM 876 C C . VAL A 1 137 ? 25.756 48.979 22.561 1.00 9.49 116 VAL A C 1
ATOM 877 O O . VAL A 1 137 ? 26.220 48.175 23.359 1.00 10.01 116 VAL A O 1
ATOM 881 N N . ALA A 1 138 ? 25.672 50.285 22.825 1.00 9.53 117 ALA A N 1
ATOM 882 C CA . ALA A 1 138 ? 26.018 50.799 24.144 1.00 9.81 117 ALA A CA 1
ATOM 883 C C . ALA A 1 138 ? 25.186 50.133 25.239 1.00 9.95 117 ALA A C 1
ATOM 884 O O . ALA A 1 138 ? 25.661 49.932 26.354 1.00 10.95 117 ALA A O 1
ATOM 886 N N . GLU A 1 139 ? 23.939 49.798 24.911 1.00 10.27 118 GLU A N 1
ATOM 887 C CA . GLU A 1 139 ? 23.016 49.215 25.883 1.00 10.97 118 GLU A CA 1
ATOM 888 C C . GLU A 1 139 ? 22.974 47.701 25.837 1.00 10.53 118 GLU A C 1
ATOM 889 O O . GLU A 1 139 ? 22.455 47.075 26.767 1.00 10.83 118 GLU A O 1
ATOM 895 N N . TYR A 1 140 ? 23.526 47.119 24.772 1.00 10.76 119 TYR A N 1
ATOM 896 C CA . TYR A 1 140 ? 23.503 45.665 24.584 1.00 11.17 119 TYR A CA 1
ATOM 897 C C . TYR A 1 140 ? 24.904 45.150 24.315 1.00 11.98 119 TYR A C 1
ATOM 898 O O . TYR A 1 140 ? 25.221 44.766 23.194 1.00 11.49 119 TYR A O 1
ATOM 907 N N . PRO A 1 141 ? 25.755 45.155 25.351 1.00 12.97 120 PRO A N 1
ATOM 908 C CA . PRO A 1 141 ? 27.157 44.783 25.165 1.00 13.91 120 PRO A CA 1
ATOM 909 C C . PRO A 1 141 ? 27.486 43.291 25.034 1.00 14.32 120 PRO A C 1
ATOM 910 O O . PRO A 1 141 ? 28.588 42.974 24.599 1.00 14.54 120 PRO A O 1
ATOM 914 N N . ASP A 1 142 ? 26.580 42.380 25.396 1.00 14.85 121 ASP A N 1
ATOM 915 C CA . ASP A 1 142 ? 26.896 40.948 25.252 1.00 15.80 121 ASP A CA 1
ATOM 916 C C . ASP A 1 142 ? 26.952 40.587 23.776 1.00 15.75 121 ASP A C 1
ATOM 917 O O . ASP A 1 142 ? 25.965 40.762 23.075 1.00 15.14 121 ASP A O 1
ATOM 922 N N . PRO A 1 143 ? 28.117 40.107 23.296 1.00 16.22 122 PRO A N 1
ATOM 923 C CA . PRO A 1 143 ? 28.285 39.911 21.851 1.00 16.19 122 PRO A CA 1
ATOM 924 C C . PRO A 1 143 ? 27.260 38.991 21.196 1.00 15.92 122 PRO A C 1
ATOM 925 O O . PRO A 1 143 ? 26.956 39.172 20.014 1.00 16.52 122 PRO A O 1
ATOM 929 N N . ALA A 1 144 ? 26.734 38.029 21.954 1.00 15.32 123 ALA A N 1
ATOM 930 C CA . ALA A 1 144 ? 25.762 37.075 21.422 1.00 15.12 123 ALA A CA 1
ATOM 931 C C . ALA A 1 144 ? 24.307 37.542 21.526 1.00 14.69 123 ALA A C 1
ATOM 932 O O . ALA A 1 144 ? 23.408 36.859 21.030 1.00 15.72 123 ALA A O 1
ATOM 934 N N . HIS A 1 145 ? 24.056 38.682 22.170 1.00 13.69 124 HIS A N 1
ATOM 935 C CA . HIS A 1 145 ? 22.690 39.194 22.224 1.00 12.22 124 HIS A CA 1
ATOM 936 C C . HIS A 1 145 ? 22.232 39.528 20.800 1.00 11.72 124 HIS A C 1
ATOM 937 O O . HIS A 1 145 ? 23.002 40.104 20.025 1.00 11.35 124 HIS A O 1
ATOM 944 N N . PRO A 1 146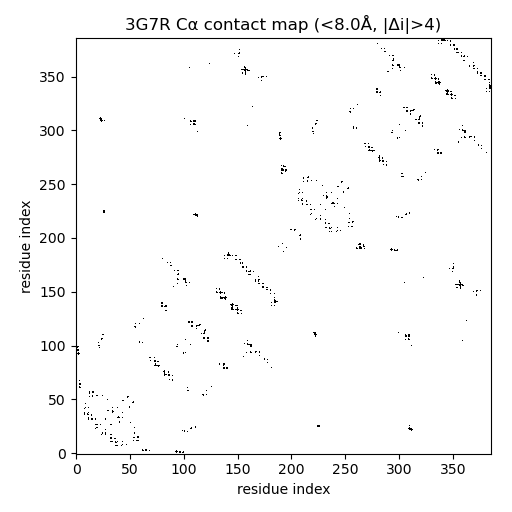 ? 20.984 39.169 20.434 1.00 11.54 125 PRO A N 1
ATOM 945 C CA . PRO A 1 146 ? 20.504 39.492 19.077 1.00 11.52 125 PRO A CA 1
ATOM 946 C C . PRO A 1 146 ? 20.677 40.950 18.648 1.00 10.74 125 PRO A C 1
ATOM 947 O O . PRO A 1 146 ? 20.954 41.205 17.474 1.00 10.45 125 PRO A O 1
ATOM 951 N N . VAL A 1 147 ? 20.528 41.895 19.573 1.00 10.35 126 VAL A N 1
ATOM 952 C CA . VAL A 1 147 ? 20.760 43.298 19.222 1.00 10.49 126 VAL A CA 1
ATOM 953 C C . VAL A 1 147 ? 22.228 43.528 18.844 1.00 10.37 126 VAL A C 1
ATOM 954 O O . VAL A 1 147 ? 22.525 44.193 17.848 1.00 10.17 126 VAL A O 1
ATOM 958 N N . HIS A 1 148 ? 23.143 42.960 19.628 1.00 10.31 127 HIS A N 1
ATOM 959 C CA . HIS A 1 148 ? 24.581 43.080 19.364 1.00 10.70 127 HIS A CA 1
ATOM 960 C C . HIS A 1 148 ? 24.939 42.442 18.027 1.00 10.83 127 HIS A C 1
ATOM 961 O O . HIS A 1 148 ? 25.685 43.018 17.237 1.00 10.43 127 HIS A O 1
ATOM 968 N N . ARG A 1 149 ? 24.389 41.257 17.764 1.00 10.37 128 ARG A N 1
ATOM 969 C CA . ARG A 1 149 ? 24.625 40.591 16.489 1.00 10.81 128 ARG A CA 1
ATOM 970 C C . ARG A 1 149 ? 24.121 41.427 15.308 1.00 10.58 128 ARG A C 1
ATOM 971 O O . ARG A 1 149 ? 24.777 41.489 14.270 1.00 10.67 128 ARG A O 1
ATOM 979 N N . ALA A 1 150 ? 22.966 42.075 15.470 1.00 10.21 129 ALA A N 1
ATOM 980 C CA . ALA A 1 150 ? 22.420 42.943 14.428 1.00 10.21 129 ALA A CA 1
ATOM 981 C C . ALA A 1 150 ? 23.343 44.129 14.158 1.00 9.94 129 ALA A C 1
ATOM 982 O O . ALA A 1 150 ? 23.577 44.509 13.005 1.00 9.74 129 ALA A O 1
ATOM 984 N N . VAL A 1 151 ? 23.875 44.703 15.228 1.00 9.94 130 VAL A N 1
ATOM 985 C CA . VAL A 1 151 ? 24.817 45.811 15.103 1.00 9.47 130 VAL A CA 1
ATOM 986 C C . VAL A 1 151 ? 26.061 45.376 14.314 1.00 9.54 130 VAL A C 1
ATOM 987 O O . VAL A 1 151 ? 26.482 46.054 13.377 1.00 9.51 130 VAL A O 1
ATOM 991 N N . LEU A 1 152 ? 26.646 44.242 14.685 1.00 9.44 131 LEU A N 1
ATOM 992 C CA . LEU A 1 152 ? 27.848 43.781 14.011 1.00 9.77 131 LEU A CA 1
ATOM 993 C C . LEU A 1 152 ? 27.595 43.455 12.537 1.00 9.50 131 LEU A C 1
ATOM 994 O O . LEU A 1 152 ? 28.438 43.718 11.688 1.00 9.92 131 LEU A O 1
ATOM 999 N N . ALA A 1 153 ? 26.436 42.873 12.237 1.00 9.42 132 ALA A N 1
ATOM 1000 C CA . ALA A 1 153 ? 26.115 42.527 10.856 1.00 9.17 132 ALA A CA 1
ATOM 1001 C C . ALA A 1 153 ? 25.970 43.784 10.002 1.00 9.11 132 ALA A C 1
ATOM 1002 O O . ALA A 1 153 ? 26.473 43.842 8.875 1.00 9.61 132 ALA A O 1
ATOM 1004 N N . HIS A 1 154 ? 25.288 44.797 10.528 1.00 8.71 133 HIS A N 1
ATOM 1005 C CA . HIS A 1 154 ? 25.151 46.041 9.785 1.00 8.74 133 HIS A CA 1
ATOM 1006 C C . HIS A 1 154 ? 26.524 46.690 9.562 1.00 8.62 133 HIS A C 1
ATOM 1007 O O . HIS A 1 154 ? 26.846 47.119 8.445 1.00 8.74 133 HIS A O 1
ATOM 1014 N N . ARG A 1 155 ? 27.312 46.782 10.630 1.00 8.37 134 ARG A N 1
ATOM 1015 C CA . ARG A 1 155 ? 28.637 47.393 10.537 1.00 9.00 134 ARG A CA 1
ATOM 1016 C C . ARG A 1 155 ? 29.527 46.664 9.540 1.00 8.84 134 ARG A C 1
ATOM 1017 O O . ARG A 1 155 ? 30.249 47.314 8.782 1.00 9.06 134 ARG A O 1
ATOM 1025 N N . GLN A 1 156 ? 29.474 45.329 9.516 1.00 9.31 135 GLN A N 1
ATOM 1026 C CA . GLN A 1 156 ? 30.329 44.599 8.585 1.00 9.85 135 GLN A CA 1
ATOM 1027 C C . GLN A 1 156 ? 29.914 44.860 7.136 1.00 9.71 135 GLN A C 1
ATOM 1028 O O . GLN A 1 156 ? 30.765 45.015 6.260 1.00 9.79 135 GLN A O 1
ATOM 1034 N N . TRP A 1 157 ? 28.607 44.917 6.888 1.00 9.29 136 TRP A N 1
ATOM 1035 C CA . TRP A 1 157 ? 28.120 45.265 5.552 1.00 9.38 136 TRP A CA 1
ATOM 1036 C C . TRP A 1 157 ? 28.656 46.647 5.139 1.00 9.48 136 TRP A C 1
ATOM 1037 O O . TRP A 1 157 ? 29.124 46.834 4.016 1.00 9.87 136 TRP A O 1
ATOM 1048 N N . PHE A 1 158 ? 28.592 47.614 6.049 1.00 9.25 137 PHE A N 1
ATOM 1049 C CA . PHE A 1 158 ? 29.045 48.959 5.706 1.00 9.04 137 PHE A CA 1
ATOM 1050 C C . PHE A 1 158 ? 30.545 48.986 5.429 1.00 8.71 137 PHE A C 1
ATOM 1051 O O . PHE A 1 158 ? 30.989 49.575 4.438 1.00 8.65 137 PHE A O 1
ATOM 1059 N N . LEU A 1 159 ? 31.328 48.348 6.298 1.00 8.79 138 LEU A N 1
ATOM 1060 C CA . LEU A 1 159 ? 32.772 48.256 6.086 1.00 8.96 138 LEU A CA 1
ATOM 1061 C C . LEU A 1 159 ? 33.100 47.586 4.752 1.00 9.36 138 LEU A C 1
ATOM 1062 O O . LEU A 1 159 ? 33.930 48.073 3.988 1.00 9.58 138 LEU A O 1
ATOM 1067 N N . ASP A 1 160 ? 32.449 46.463 4.474 1.00 9.45 139 ASP A N 1
ATOM 1068 C CA . ASP A 1 160 ? 32.671 45.761 3.205 1.00 10.19 139 ASP A CA 1
ATOM 1069 C C . ASP A 1 160 ? 32.354 46.642 2.007 1.00 9.85 139 ASP A C 1
ATOM 1070 O O . ASP A 1 160 ? 33.080 46.642 1.011 1.00 9.77 139 ASP A O 1
ATOM 1075 N N . THR A 1 161 ? 31.265 47.399 2.118 1.00 9.68 140 THR A N 1
ATOM 1076 C CA . THR A 1 161 ? 30.809 48.267 1.038 1.00 10.06 140 THR A CA 1
ATOM 1077 C C . THR A 1 161 ? 31.812 49.388 0.761 1.00 9.74 140 THR A C 1
ATOM 1078 O O . THR A 1 161 ? 32.209 49.606 -0.387 1.00 9.81 140 THR A O 1
ATOM 1082 N N . VAL A 1 162 ? 32.230 50.103 1.801 1.00 9.60 141 VAL A N 1
ATOM 1083 C CA . VAL A 1 162 ? 33.169 51.196 1.569 1.00 9.62 141 VAL A CA 1
ATOM 1084 C C . VAL A 1 162 ? 34.563 50.711 1.191 1.00 9.34 141 VAL A C 1
ATOM 1085 O O . VAL A 1 162 ? 35.238 51.365 0.414 1.00 9.43 141 VAL A O 1
ATOM 1089 N N . THR A 1 163 ? 34.975 49.556 1.715 1.00 9.09 142 THR A N 1
ATOM 1090 C CA . THR A 1 163 ? 36.239 48.934 1.329 1.00 9.04 142 THR A CA 1
ATOM 1091 C C . THR A 1 163 ? 36.246 48.639 -0.165 1.00 9.21 142 THR A C 1
ATOM 1092 O O . THR A 1 163 ? 37.211 48.937 -0.860 1.00 9.76 142 THR A O 1
ATOM 1096 N N . GLU A 1 164 ? 35.145 48.080 -0.647 1.00 9.48 143 GLU A N 1
ATOM 1097 C CA . GLU A 1 164 ? 35.015 47.753 -2.065 1.00 9.90 143 GLU A CA 1
ATOM 1098 C C . GLU A 1 164 ? 35.052 49.016 -2.933 1.00 9.59 143 GLU A C 1
ATOM 1099 O O . GLU A 1 164 ? 35.699 49.045 -3.992 1.00 9.64 143 GLU A O 1
ATOM 1105 N N . LEU A 1 165 ? 34.367 50.069 -2.492 1.00 9.09 144 LEU A N 1
ATOM 1106 C CA . LEU A 1 165 ? 34.446 51.344 -3.215 1.00 8.72 144 LEU A CA 1
ATOM 1107 C C . LEU A 1 165 ? 35.883 51.852 -3.285 1.00 8.77 144 LEU A C 1
ATOM 1108 O O . LEU A 1 165 ? 36.374 52.231 -4.357 1.00 8.80 144 LEU A O 1
ATOM 1113 N N . LEU A 1 166 ? 36.565 51.840 -2.146 1.00 8.61 145 LEU A N 1
ATOM 1114 C CA . LEU A 1 166 ? 37.918 52.399 -2.105 1.00 8.61 145 LEU A CA 1
ATOM 1115 C C . LEU A 1 166 ? 38.913 51.560 -2.900 1.00 9.23 145 LEU A C 1
ATOM 1116 O O . LEU A 1 166 ? 39.861 52.100 -3.463 1.00 9.83 145 LEU A O 1
ATOM 1121 N N . ALA A 1 167 ? 38.666 50.252 -2.964 1.00 9.24 146 ALA A N 1
ATOM 1122 C CA . ALA A 1 167 ? 39.482 49.358 -3.786 1.00 9.40 146 ALA A CA 1
ATOM 1123 C C . ALA A 1 167 ? 39.417 49.734 -5.272 1.00 9.52 146 ALA A C 1
ATOM 1124 O O . ALA A 1 167 ? 40.296 49.368 -6.047 1.00 10.73 146 ALA A O 1
ATOM 1126 N N . GLN A 1 168 ? 38.378 50.464 -5.662 1.00 8.99 147 GLN A N 1
ATOM 1127 C CA . GLN A 1 168 ? 38.213 50.883 -7.047 1.00 9.19 147 GLN A CA 1
ATOM 1128 C C . GLN A 1 168 ? 38.739 52.291 -7.311 1.00 9.57 147 GLN A C 1
ATOM 1129 O O . GLN A 1 168 ? 38.798 52.709 -8.461 1.00 10.25 147 GLN A O 1
ATOM 1135 N N . VAL A 1 169 ? 39.122 53.009 -6.256 1.00 10.32 148 VAL A N 1
ATOM 1136 C CA . VAL A 1 169 ? 39.665 54.355 -6.403 1.00 10.76 148 VAL A CA 1
ATOM 1137 C C . VAL A 1 169 ? 41.178 54.356 -6.658 1.00 11.69 148 VAL A C 1
ATOM 1138 O O . VAL A 1 169 ? 41.681 55.213 -7.384 1.00 11.97 148 VAL A O 1
ATOM 1142 N N . GLY A 1 170 ? 41.898 53.412 -6.054 1.00 11.90 149 GLY A N 1
ATOM 1143 C CA . GLY A 1 170 ? 43.346 53.337 -6.188 1.00 13.16 149 GLY A CA 1
ATOM 1144 C C . GLY A 1 170 ? 43.749 51.913 -6.501 1.00 13.71 149 GLY A C 1
ATOM 1145 O O . GLY A 1 170 ? 42.895 51.025 -6.618 1.00 14.48 149 GLY A O 1
ATOM 1146 N N . ASP A 1 171 ? 45.053 51.691 -6.603 1.00 14.38 150 ASP A N 1
ATOM 1147 C CA . ASP A 1 171 ? 45.583 50.395 -6.997 1.00 15.30 150 ASP A CA 1
ATOM 1148 C C . ASP A 1 171 ? 45.529 49.369 -5.870 1.00 15.51 150 ASP A C 1
ATOM 1149 O O . ASP A 1 171 ? 45.477 48.166 -6.138 1.00 17.25 150 ASP A O 1
ATOM 1154 N N . GLY A 1 172 ? 45.536 49.826 -4.619 1.00 15.28 151 GLY A N 1
ATOM 1155 C CA . GLY A 1 172 ? 45.505 48.913 -3.474 1.00 15.07 151 GLY A CA 1
ATOM 1156 C C . GLY A 1 172 ? 44.130 48.322 -3.239 1.00 14.47 151 GLY A C 1
ATOM 1157 O O . GLY A 1 172 ? 43.164 48.711 -3.900 1.00 14.98 151 GLY A O 1
ATOM 1158 N N . ASP A 1 173 ? 44.037 47.420 -2.261 1.00 13.44 152 ASP A N 1
ATOM 1159 C CA . ASP A 1 173 ? 42.827 46.642 -2.011 1.00 12.81 152 ASP A CA 1
ATOM 1160 C C . ASP A 1 173 ? 41.759 47.366 -1.177 1.00 12.21 152 ASP A C 1
ATOM 1161 O O . ASP A 1 173 ? 40.699 46.814 -0.913 1.00 12.40 152 ASP A O 1
ATOM 1166 N N . GLY A 1 174 ? 42.045 48.598 -0.770 1.00 11.93 153 GLY A N 1
ATOM 1167 C CA . GLY A 1 174 ? 41.071 49.391 -0.014 1.00 11.28 153 GLY A CA 1
ATOM 1168 C C . GLY A 1 174 ? 40.832 48.963 1.426 1.00 10.81 153 GLY A C 1
ATOM 1169 O O . GLY A 1 174 ? 40.013 49.557 2.103 1.00 10.73 153 GLY A O 1
ATOM 1170 N N . VAL A 1 175 ? 41.529 47.928 1.897 1.00 10.76 154 VAL A N 1
ATOM 1171 C CA . VAL A 1 175 ? 41.232 47.360 3.216 1.00 10.57 154 VAL A CA 1
ATOM 1172 C C . VAL A 1 175 ? 41.573 48.329 4.350 1.00 10.56 154 VAL A C 1
ATOM 1173 O O . VAL A 1 175 ? 40.715 48.624 5.190 1.00 10.86 154 VAL A O 1
ATOM 1177 N N . ALA A 1 176 ? 42.802 48.843 4.367 1.00 10.68 155 ALA A N 1
ATOM 1178 C CA . ALA A 1 176 ? 43.208 49.808 5.384 1.00 10.46 155 ALA A CA 1
ATOM 1179 C C . ALA A 1 176 ? 42.390 51.104 5.259 1.00 10.19 155 ALA A C 1
ATOM 1180 O O . ALA A 1 176 ? 41.954 51.690 6.263 1.00 10.82 155 ALA A O 1
ATOM 1182 N N . ALA A 1 177 ? 42.187 51.557 4.027 1.00 10.19 156 ALA A N 1
ATOM 1183 C CA . ALA A 1 177 ? 41.453 52.790 3.781 1.00 10.06 156 ALA A CA 1
ATOM 1184 C C . ALA A 1 177 ? 39.996 52.660 4.217 1.00 10.05 156 ALA A C 1
ATOM 1185 O O . ALA A 1 177 ? 39.425 53.614 4.739 1.00 10.18 156 ALA A O 1
ATOM 1187 N N . GLY A 1 178 ? 39.395 51.486 3.996 1.00 9.88 157 GLY A N 1
ATOM 1188 C CA . GLY A 1 178 ? 38.017 51.227 4.415 1.00 9.43 157 GLY A CA 1
ATOM 1189 C C . GLY A 1 178 ? 37.863 51.339 5.923 1.00 9.22 157 GLY A C 1
ATOM 1190 O O . GLY A 1 178 ? 36.911 51.948 6.419 1.00 9.39 157 GLY A O 1
ATOM 1191 N N A ARG A 1 179 ? 38.805 50.753 6.658 0.50 9.01 158 ARG A N 1
ATOM 1192 N N B ARG A 1 179 ? 38.803 50.751 6.661 0.50 9.24 158 ARG A N 1
ATOM 1193 C CA A ARG A 1 179 ? 38.804 50.876 8.115 0.50 8.98 158 ARG A CA 1
ATOM 1194 C CA B ARG A 1 179 ? 38.753 50.813 8.124 0.50 9.36 158 ARG A CA 1
ATOM 1195 C C A ARG A 1 179 ? 38.907 52.346 8.528 0.50 8.20 158 ARG A C 1
ATOM 1196 C C B ARG A 1 179 ? 38.956 52.250 8.610 0.50 8.88 158 ARG A C 1
ATOM 1197 O O A ARG A 1 179 ? 38.224 52.807 9.445 0.50 8.26 158 ARG A O 1
ATOM 1198 O O B ARG A 1 179 ? 38.425 52.656 9.646 0.50 8.90 158 ARG A O 1
ATOM 1213 N N A HIS A 1 180 ? 39.773 53.084 7.842 0.50 7.90 159 HIS A N 1
ATOM 1214 N N B HIS A 1 180 ? 39.739 53.017 7.861 0.50 8.90 159 HIS A N 1
ATOM 1215 C CA A HIS A 1 180 ? 39.968 54.509 8.115 0.50 7.80 159 HIS A CA 1
ATOM 1216 C CA B HIS A 1 180 ? 40.002 54.412 8.203 0.50 9.22 159 HIS A CA 1
ATOM 1217 C C A HIS A 1 180 ? 38.677 55.300 7.879 0.50 7.70 159 HIS A C 1
ATOM 1218 C C B HIS A 1 180 ? 38.754 55.263 7.944 0.50 9.04 159 HIS A C 1
ATOM 1219 O O A HIS A 1 180 ? 38.255 56.095 8.716 0.50 7.53 159 HIS A O 1
ATOM 1220 O O B HIS A 1 180 ? 38.362 56.076 8.777 0.50 9.04 159 HIS A O 1
ATOM 1233 N N A LEU A 1 181 ? 38.047 55.079 6.733 0.50 7.51 160 LEU A N 1
ATOM 1234 N N B LEU A 1 181 ? 38.121 55.067 6.793 0.50 8.76 160 LEU A N 1
ATOM 1235 C CA A LEU A 1 181 ? 36.801 55.775 6.431 0.50 7.83 160 LEU A CA 1
ATOM 1236 C CA B LEU A 1 181 ? 36.890 55.793 6.500 0.50 8.95 160 LEU A CA 1
ATOM 1237 C C A LEU A 1 181 ? 35.708 55.451 7.448 0.50 8.14 160 LEU A C 1
ATOM 1238 C C B LEU A 1 181 ? 35.815 55.475 7.543 0.50 8.75 160 LEU A C 1
ATOM 1239 O O A LEU A 1 181 ? 34.922 56.325 7.836 0.50 8.16 160 LEU A O 1
ATOM 1240 O O B LEU A 1 181 ? 35.146 56.386 8.044 0.50 8.78 160 LEU A O 1
ATOM 1249 N N . VAL A 1 182 ? 35.643 54.192 7.865 1.00 8.33 161 VAL A N 1
ATOM 1250 C CA . VAL A 1 182 ? 34.673 53.785 8.894 1.00 8.39 161 VAL A CA 1
ATOM 1251 C C . VAL A 1 182 ? 34.968 54.484 10.228 1.00 8.19 161 VAL A C 1
ATOM 1252 O O . VAL A 1 182 ? 34.050 54.933 10.909 1.00 8.56 161 VAL A O 1
ATOM 1264 N N . LEU A 1 184 ? 36.365 57.428 10.659 1.00 7.47 163 LEU A N 1
ATOM 1265 C CA . LEU A 1 184 ? 35.875 58.802 10.510 1.00 7.58 163 LEU A CA 1
ATOM 1266 C C . LEU A 1 184 ? 34.347 58.871 10.588 1.00 7.60 163 LEU A C 1
ATOM 1267 O O . LEU A 1 184 ? 33.790 59.722 11.287 1.00 8.05 163 LEU A O 1
ATOM 1272 N N . ARG A 1 185 ? 33.665 57.957 9.905 1.00 7.52 164 ARG A N 1
ATOM 1273 C CA . ARG A 1 185 ? 32.210 57.907 9.932 1.00 7.19 164 ARG A CA 1
ATOM 1274 C C . ARG A 1 185 ? 31.693 57.663 11.357 1.00 7.02 164 ARG A C 1
ATOM 1275 O O . ARG A 1 185 ? 30.758 58.326 11.798 1.00 7.02 164 ARG A O 1
ATOM 1283 N N . ASP A 1 186 ? 32.318 56.740 12.079 1.00 7.58 165 ASP A N 1
ATOM 1284 C CA . ASP A 1 186 ? 31.903 56.438 13.439 1.00 7.62 165 ASP A CA 1
ATOM 1285 C C . ASP A 1 186 ? 32.066 57.660 14.332 1.00 7.59 165 ASP A C 1
ATOM 1286 O O . ASP A 1 186 ? 31.187 57.979 15.126 1.00 7.98 165 ASP A O 1
ATOM 1291 N N . GLY A 1 187 ? 33.193 58.356 14.204 1.00 7.35 166 GLY A N 1
ATOM 1292 C CA . GLY A 1 187 ? 33.402 59.564 14.996 1.00 7.84 166 GLY A CA 1
ATOM 1293 C C . GLY A 1 187 ? 32.459 60.696 14.636 1.00 7.43 166 GLY A C 1
ATOM 1294 O O . GLY A 1 187 ? 32.024 61.465 15.513 1.00 7.59 166 GLY A O 1
ATOM 1295 N N . ALA A 1 188 ? 32.154 60.821 13.348 1.00 6.94 167 ALA A N 1
ATOM 1296 C CA . ALA A 1 188 ? 31.213 61.844 12.902 1.00 7.28 167 ALA A CA 1
ATOM 1297 C C . ALA A 1 188 ? 29.790 61.586 13.410 1.00 7.72 167 ALA A C 1
ATOM 1298 O O . ALA A 1 188 ? 29.102 62.506 13.872 1.00 8.17 167 ALA A O 1
ATOM 1308 N N . ALA A 1 190 ? 28.921 59.769 16.004 1.00 10.21 169 ALA A N 1
ATOM 1309 C CA . ALA A 1 190 ? 28.931 59.906 17.457 1.00 10.94 169 ALA A CA 1
ATOM 1310 C C . ALA A 1 190 ? 28.893 61.379 17.881 1.00 11.38 169 ALA A C 1
ATOM 1311 O O . ALA A 1 190 ? 28.092 61.778 18.739 1.00 13.05 169 ALA A O 1
ATOM 1313 N N . ALA A 1 191 ? 29.736 62.203 17.267 1.00 11.14 170 ALA A N 1
ATOM 1314 C CA . ALA A 1 191 ? 29.845 63.599 17.688 1.00 11.13 170 ALA A CA 1
ATOM 1315 C C . ALA A 1 191 ? 28.744 64.481 17.121 1.00 10.90 170 ALA A C 1
ATOM 1316 O O . ALA A 1 191 ? 28.506 65.573 17.627 1.00 10.64 170 ALA A O 1
ATOM 1318 N N . GLY A 1 192 ? 28.077 64.030 16.062 1.00 10.61 171 GLY A N 1
ATOM 1319 C CA . GLY A 1 192 ? 27.086 64.874 15.385 1.00 10.58 171 GLY A CA 1
ATOM 1320 C C . GLY A 1 192 ? 25.918 65.295 16.256 1.00 10.87 171 GLY A C 1
ATOM 1321 O O . GLY A 1 192 ? 25.249 66.283 15.952 1.00 11.43 171 GLY A O 1
ATOM 1322 N N . CYS A 1 193 ? 25.659 64.541 17.327 1.00 11.00 172 CYS A N 1
ATOM 1323 C CA . CYS A 1 193 ? 24.635 64.908 18.304 1.00 12.14 172 CYS A CA 1
ATOM 1324 C C . CYS A 1 193 ? 25.217 65.391 19.639 1.00 11.72 172 CYS A C 1
ATOM 1325 O O . CYS A 1 193 ? 24.483 65.508 20.623 1.00 13.43 172 CYS A O 1
ATOM 1328 N N . LEU A 1 194 ? 26.526 65.672 19.659 1.00 9.90 173 LEU A N 1
ATOM 1329 C CA . LEU A 1 194 ? 27.254 66.097 20.858 1.00 9.31 173 LEU A CA 1
ATOM 1330 C C . LEU A 1 194 ? 28.070 67.360 20.603 1.00 8.74 173 LEU A C 1
ATOM 1331 O O . LEU A 1 194 ? 28.669 67.917 21.524 1.00 9.49 173 LEU A O 1
ATOM 1336 N N . PHE A 1 195 ? 28.079 67.816 19.354 1.00 8.96 174 PHE A N 1
ATOM 1337 C CA . PHE A 1 195 ? 28.923 68.931 18.930 1.00 8.95 174 PHE A CA 1
ATOM 1338 C C . PHE A 1 195 ? 28.251 69.532 17.716 1.00 9.03 174 PHE A C 1
ATOM 1339 O O . PHE A 1 195 ? 27.419 68.883 17.081 1.00 10.27 174 PHE A O 1
ATOM 1347 N N . ASP A 1 196 ? 28.593 70.773 17.393 1.00 8.59 175 ASP A N 1
ATOM 1348 C CA . ASP A 1 196 ? 27.958 71.485 16.294 1.00 8.63 175 ASP A CA 1
ATOM 1349 C C . ASP A 1 196 ? 27.937 70.627 15.023 1.00 8.17 175 ASP A C 1
ATOM 1350 O O . ASP A 1 196 ? 29.007 70.261 14.519 1.00 8.33 175 ASP A O 1
ATOM 1355 N N . PRO A 1 197 ? 26.736 70.256 14.529 1.00 8.53 176 PRO A N 1
ATOM 1356 C CA . PRO A 1 197 ? 26.692 69.358 13.364 1.00 8.41 176 PRO A CA 1
ATOM 1357 C C . PRO A 1 197 ? 27.313 69.916 12.091 1.00 8.37 176 PRO A C 1
ATOM 1358 O O . PRO A 1 197 ? 27.809 69.143 11.266 1.00 8.25 176 PRO A O 1
ATOM 1362 N N . GLU A 1 198 ? 27.279 71.238 11.917 1.00 8.06 177 GLU A N 1
ATOM 1363 C CA . GLU A 1 198 ? 27.933 71.859 10.756 1.00 8.03 177 GLU A CA 1
ATOM 1364 C C . GLU A 1 198 ? 29.452 71.639 10.812 1.00 8.27 177 GLU A C 1
ATOM 1365 O O . GLU A 1 198 ? 30.092 71.294 9.806 1.00 8.85 177 GLU A O 1
ATOM 1371 N N . LEU A 1 199 ? 30.028 71.826 11.993 1.00 8.06 178 LEU A N 1
ATOM 1372 C CA . LEU A 1 199 ? 31.469 71.656 12.160 1.00 8.38 178 LEU A CA 1
ATOM 1373 C C . LEU A 1 199 ? 31.860 70.182 12.055 1.00 8.25 178 LEU A C 1
ATOM 1374 O O . LEU A 1 199 ? 32.884 69.845 11.440 1.00 8.55 178 LEU A O 1
ATOM 1379 N N . VAL A 1 200 ? 31.058 69.294 12.653 1.00 8.07 179 VAL A N 1
ATOM 1380 C CA . VAL A 1 200 ? 31.312 67.858 12.524 1.00 8.39 179 VAL A CA 1
ATOM 1381 C C . VAL A 1 200 ? 31.322 67.456 11.051 1.00 8.35 179 VAL A C 1
ATOM 1382 O O . VAL A 1 200 ? 32.208 66.693 10.611 1.00 8.28 179 VAL A O 1
ATOM 1386 N N A SER A 1 201 ? 30.358 67.969 10.292 0.70 8.20 180 SER A N 1
ATOM 1387 N N B SER A 1 201 ? 30.349 67.960 10.288 0.30 8.29 180 SER A N 1
ATOM 1388 C CA A SER A 1 201 ? 30.228 67.604 8.887 0.70 8.63 180 SER A CA 1
ATOM 1389 C CA B SER A 1 201 ? 30.246 67.659 8.858 0.30 8.55 180 SER A CA 1
ATOM 1390 C C A SER A 1 201 ? 31.402 68.110 8.059 0.70 8.60 180 SER A C 1
ATOM 1391 C C B SER A 1 201 ? 31.507 68.072 8.121 0.30 8.29 180 SER A C 1
ATOM 1392 O O A SER A 1 201 ? 31.888 67.420 7.167 0.70 8.96 180 SER A O 1
ATOM 1393 O O B SER A 1 201 ? 32.115 67.270 7.417 0.30 8.42 180 SER A O 1
ATOM 1398 N N A GLU A 1 202 ? 31.864 69.318 8.367 0.70 8.84 181 GLU A N 1
ATOM 1399 N N B GLU A 1 202 ? 31.901 69.330 8.288 0.30 8.22 181 GLU A N 1
ATOM 1400 C CA A GLU A 1 202 ? 33.029 69.892 7.709 0.70 9.09 181 GLU A CA 1
ATOM 1401 C CA B GLU A 1 202 ? 33.090 69.824 7.612 0.30 8.07 181 GLU A CA 1
ATOM 1402 C C A GLU A 1 202 ? 34.282 69.026 7.941 0.70 8.58 181 GLU A C 1
ATOM 1403 C C B GLU A 1 202 ? 34.300 68.954 7.913 0.30 8.06 181 GLU A C 1
ATOM 1404 O O A GLU A 1 202 ? 35.019 68.713 7.005 0.70 8.62 181 GLU A O 1
ATOM 1405 O O B GLU A 1 202 ? 35.040 68.583 6.999 0.30 7.95 181 GLU A O 1
ATOM 1416 N N . THR A 1 203 ? 34.508 68.627 9.187 1.00 8.18 182 THR A N 1
ATOM 1417 C CA . THR A 1 203 ? 35.660 67.801 9.551 1.00 8.17 182 THR A CA 1
ATOM 1418 C C . THR A 1 203 ? 35.560 66.438 8.856 1.00 8.36 182 THR A C 1
ATOM 1419 O O . THR A 1 203 ? 36.544 65.923 8.327 1.00 8.61 182 THR A O 1
ATOM 1423 N N . PHE A 1 204 ? 34.367 65.854 8.852 1.00 7.43 183 PHE A N 1
ATOM 1424 C CA . PHE A 1 204 ? 34.187 64.551 8.226 1.00 7.64 183 PHE A CA 1
ATOM 1425 C C . PHE A 1 204 ? 34.483 64.592 6.729 1.00 8.06 183 PHE A C 1
ATOM 1426 O O . PHE A 1 204 ? 35.204 63.732 6.212 1.00 8.26 183 PHE A O 1
ATOM 1434 N N . LEU A 1 205 ? 33.932 65.580 6.022 1.00 8.04 184 LEU A N 1
ATOM 1435 C CA . LEU A 1 205 ? 34.144 65.641 4.579 1.00 9.04 184 LEU A CA 1
ATOM 1436 C C . LEU A 1 205 ? 35.618 65.851 4.233 1.00 9.13 184 LEU A C 1
ATOM 1437 O O . LEU A 1 205 ? 36.111 65.268 3.261 1.00 9.56 184 LEU A O 1
ATOM 1442 N N . HIS A 1 206 ? 36.317 66.667 5.021 1.00 9.56 185 HIS A N 1
ATOM 1443 C CA . HIS A 1 206 ? 37.756 66.873 4.843 1.00 10.47 185 HIS A CA 1
ATOM 1444 C C . HIS A 1 206 ? 38.503 65.554 5.071 1.00 9.51 185 HIS A C 1
ATOM 1445 O O . HIS A 1 206 ? 39.432 65.221 4.331 1.00 9.85 185 HIS A O 1
ATOM 1452 N N . GLY A 1 207 ? 38.093 64.799 6.093 1.00 9.05 186 GLY A N 1
ATOM 1453 C CA . GLY A 1 207 ? 38.682 63.486 6.357 1.00 9.05 186 GLY A CA 1
ATOM 1454 C C . GLY A 1 207 ? 38.475 62.536 5.191 1.00 8.96 186 GLY A C 1
ATOM 1455 O O . GLY A 1 207 ? 39.395 61.823 4.790 1.00 8.90 186 GLY A O 1
ATOM 1456 N N . VAL A 1 208 ? 37.271 62.529 4.632 1.00 8.42 187 VAL A N 1
ATOM 1457 C CA . VAL A 1 208 ? 36.977 61.675 3.475 1.00 8.75 187 VAL A CA 1
ATOM 1458 C C . VAL A 1 208 ? 37.841 62.043 2.267 1.00 9.09 187 VAL A C 1
ATOM 1459 O O . VAL A 1 208 ? 38.392 61.167 1.590 1.00 8.79 187 VAL A O 1
ATOM 1463 N N . GLU A 1 209 ? 37.970 63.340 1.996 1.00 9.13 188 GLU A N 1
ATOM 1464 C CA . GLU A 1 209 ? 38.854 63.785 0.908 1.00 9.82 188 GLU A CA 1
ATOM 1465 C C . GLU A 1 209 ? 40.285 63.298 1.125 1.00 9.94 188 GLU A C 1
ATOM 1466 O O . GLU A 1 209 ? 40.957 62.888 0.180 1.00 10.45 188 GLU A O 1
ATOM 1472 N N . GLY A 1 210 ? 40.743 63.319 2.370 1.00 9.80 189 GLY A N 1
ATOM 1473 C CA . GLY A 1 210 ? 42.082 62.834 2.680 1.00 10.01 189 GLY A CA 1
ATOM 1474 C C . GLY A 1 210 ? 42.237 61.347 2.409 1.00 9.92 189 GLY A C 1
ATOM 1475 O O . GLY A 1 210 ? 43.257 60.923 1.869 1.00 10.77 189 GLY A O 1
ATOM 1476 N N . VAL A 1 211 ? 41.243 60.542 2.787 1.00 10.03 190 VAL A N 1
ATOM 1477 C CA . VAL A 1 211 ? 41.291 59.108 2.486 1.00 10.49 190 VAL A CA 1
ATOM 1478 C C . VAL A 1 211 ? 41.322 58.854 0.972 1.00 10.66 190 VAL A C 1
ATOM 1479 O O . VAL A 1 211 ? 42.095 58.027 0.490 1.00 11.15 190 VAL A O 1
ATOM 1483 N N . LEU A 1 212 ? 40.495 59.580 0.223 1.00 10.31 191 LEU A N 1
ATOM 1484 C CA . LEU A 1 212 ? 40.491 59.458 -1.237 1.00 10.80 191 LEU A CA 1
ATOM 1485 C C . LEU A 1 212 ? 41.851 59.816 -1.837 1.00 11.83 191 LEU A C 1
ATOM 1486 O O . LEU A 1 212 ? 42.336 59.140 -2.749 1.00 11.67 191 LEU A O 1
ATOM 1491 N N . ARG A 1 213 ? 42.463 60.880 -1.325 1.00 12.37 192 ARG A N 1
ATOM 1492 C CA . ARG A 1 213 ? 43.795 61.284 -1.765 1.00 13.88 192 ARG A CA 1
ATOM 1493 C C . ARG A 1 213 ? 44.811 60.186 -1.437 1.00 13.99 192 ARG A C 1
ATOM 1494 O O . ARG A 1 213 ? 45.626 59.801 -2.301 1.00 14.39 192 ARG A O 1
ATOM 1502 N N . ASP A 1 214 ? 44.749 59.671 -0.207 1.00 14.60 193 ASP A N 1
ATOM 1503 C CA . ASP A 1 214 ? 45.695 58.661 0.288 1.00 16.25 193 ASP A CA 1
ATOM 1504 C C . ASP A 1 214 ? 45.704 57.418 -0.581 1.00 16.18 193 ASP A C 1
ATOM 1505 O O . ASP A 1 214 ? 46.772 56.885 -0.901 1.00 16.81 193 ASP A O 1
ATOM 1510 N N . VAL A 1 215 ? 44.520 56.946 -0.961 1.00 16.43 194 VAL A N 1
ATOM 1511 C CA . VAL A 1 215 ? 44.428 55.708 -1.742 1.00 17.40 194 VAL A CA 1
ATOM 1512 C C . VAL A 1 215 ? 44.809 55.901 -3.202 1.00 17.80 194 VAL A C 1
ATOM 1513 O O . VAL A 1 215 ? 45.206 54.947 -3.882 1.00 17.82 194 VAL A O 1
ATOM 1517 N N . SER A 1 216 ? 44.698 57.136 -3.675 1.00 18.77 195 SER A N 1
ATOM 1518 C CA . SER A 1 216 ? 44.998 57.453 -5.065 1.00 19.96 195 SER A CA 1
ATOM 1519 C C . SER A 1 216 ? 46.506 57.545 -5.287 1.00 22.20 195 SER A C 1
ATOM 1520 O O . SER A 1 216 ? 46.980 57.482 -6.425 1.00 22.60 195 SER A O 1
ATOM 1523 N N . GLU A 1 217 ? 47.250 57.667 -4.189 1.00 24.42 196 GLU A N 1
ATOM 1524 C CA . GLU A 1 217 ? 48.711 57.627 -4.216 1.00 26.80 196 GLU A CA 1
ATOM 1525 C C . GLU A 1 217 ? 49.258 56.267 -3.785 1.00 27.58 196 GLU A C 1
ATOM 1526 O O . GLU A 1 217 ? 48.674 55.548 -2.970 1.00 28.28 196 GLU A O 1
ATOM 1532 N N . ASN B 1 16 ? 42.305 46.277 36.083 1.00 24.04 -5 ASN B N 1
ATOM 1533 C CA . ASN B 1 16 ? 41.919 47.718 36.036 1.00 23.39 -5 ASN B CA 1
ATOM 1534 C C . ASN B 1 16 ? 41.329 48.125 34.700 1.00 22.04 -5 ASN B C 1
ATOM 1535 O O . ASN B 1 16 ? 41.786 47.694 33.639 1.00 22.49 -5 ASN B O 1
ATOM 1540 N N . LEU B 1 17 ? 40.311 48.974 34.758 1.00 19.57 -4 LEU B N 1
ATOM 1541 C CA . LEU B 1 17 ? 39.723 49.538 33.552 1.00 17.68 -4 LEU B CA 1
ATOM 1542 C C . LEU B 1 17 ? 40.616 50.636 32.993 1.00 16.87 -4 LEU B C 1
ATOM 1543 O O . LEU B 1 17 ? 41.500 51.141 33.687 1.00 16.63 -4 LEU B O 1
ATOM 1548 N N . TYR B 1 18 ? 40.374 51.018 31.741 1.00 16.26 -3 TYR B N 1
ATOM 1549 C CA . TYR B 1 18 ? 41.306 51.884 31.023 1.00 16.17 -3 TYR B CA 1
ATOM 1550 C C . TYR B 1 18 ? 41.532 53.230 31.704 1.00 16.31 -3 TYR B C 1
ATOM 1551 O O . TYR B 1 18 ? 42.586 53.834 31.539 1.00 17.07 -3 TYR B O 1
ATOM 1560 N N . PHE B 1 19 ? 40.541 53.697 32.462 1.00 15.55 -2 PHE B N 1
ATOM 1561 C CA . PHE B 1 19 ? 40.614 54.987 33.140 1.00 15.80 -2 PHE B CA 1
ATOM 1562 C C . PHE B 1 19 ? 41.083 54.906 34.602 1.00 17.04 -2 PHE B C 1
ATOM 1563 O O . PHE B 1 19 ? 41.020 55.903 35.328 1.00 17.87 -2 PHE B O 1
ATOM 1571 N N . GLN B 1 20 ? 41.548 53.733 35.035 1.00 17.95 -1 GLN B N 1
ATOM 1572 C CA . GLN B 1 20 ? 41.894 53.510 36.452 1.00 19.28 -1 GLN B CA 1
ATOM 1573 C C . GLN B 1 20 ? 43.403 53.429 36.782 1.00 20.33 -1 GLN B C 1
ATOM 1574 O O . GLN B 1 20 ? 43.885 52.416 37.289 1.00 21.87 -1 GLN B O 1
ATOM 1580 N N . GLY B 1 21 ? 44.131 54.518 36.539 1.00 20.88 0 GLY B N 1
ATOM 1581 C CA . GLY B 1 21 ? 45.583 54.558 36.762 1.00 21.33 0 GLY B CA 1
ATOM 1582 C C . GLY B 1 21 ? 45.982 54.658 38.222 1.00 21.37 0 GLY B C 1
ATOM 1583 O O . GLY B 1 21 ? 45.171 55.026 39.071 1.00 21.40 0 GLY B O 1
ATOM 1592 N N . SER B 1 23 ? 48.047 56.751 40.026 1.00 20.12 2 SER B N 1
ATOM 1593 C CA . SER B 1 23 ? 47.939 58.055 40.689 1.00 19.50 2 SER B CA 1
ATOM 1594 C C . SER B 1 23 ? 46.491 58.433 41.049 1.00 19.63 2 SER B C 1
ATOM 1595 O O . SER B 1 23 ? 46.203 58.661 42.224 1.00 19.23 2 SER B O 1
ATOM 1598 N N . PRO B 1 24 ? 45.574 58.486 40.055 1.00 19.37 3 PRO B N 1
ATOM 1599 C CA . PRO B 1 24 ? 44.207 58.880 40.430 1.00 19.96 3 PRO B CA 1
ATOM 1600 C C . PRO B 1 24 ? 43.501 57.910 41.393 1.00 20.71 3 PRO B C 1
ATOM 1601 O O . PRO B 1 24 ? 42.746 58.361 42.258 1.00 20.58 3 PRO B O 1
ATOM 1605 N N A SER B 1 25 ? 43.754 56.609 41.247 0.70 21.16 4 SER B N 1
ATOM 1606 N N B SER B 1 25 ? 43.755 56.609 41.255 0.30 21.06 4 SER B N 1
ATOM 1607 C CA A SER B 1 25 ? 43.162 55.603 42.133 0.70 21.80 4 SER B CA 1
ATOM 1608 C CA B SER B 1 25 ? 43.149 55.605 42.139 0.30 21.58 4 SER B CA 1
ATOM 1609 C C A SER B 1 25 ? 43.642 55.775 43.573 0.70 21.90 4 SER B C 1
ATOM 1610 C C B SER B 1 25 ? 43.655 55.709 43.579 0.30 21.79 4 SER B C 1
ATOM 1611 O O A SER B 1 25 ? 42.849 55.705 44.511 0.70 21.89 4 SER B O 1
ATOM 1612 O O B SER B 1 25 ? 42.890 55.517 44.525 0.30 21.87 4 SER B O 1
ATOM 1617 N N . THR B 1 26 ? 44.942 56.017 43.737 1.00 22.04 5 THR B N 1
ATOM 1618 C CA . THR B 1 26 ? 45.545 56.205 45.060 1.00 22.36 5 THR B CA 1
ATOM 1619 C C . THR B 1 26 ? 45.023 57.477 45.726 1.00 22.49 5 THR B C 1
ATOM 1620 O O . THR B 1 26 ? 44.734 57.495 46.927 1.00 22.65 5 THR B O 1
ATOM 1624 N N . GLU B 1 27 ? 44.894 58.538 44.934 1.00 22.50 6 GLU B N 1
ATOM 1625 C CA . GLU B 1 27 ? 44.378 59.806 45.443 1.00 22.88 6 GLU B CA 1
ATOM 1626 C C . GLU B 1 27 ? 42.898 59.696 45.798 1.00 23.30 6 GLU B C 1
ATOM 1627 O O . GLU B 1 27 ? 42.457 60.278 46.794 1.00 23.49 6 GLU B O 1
ATOM 1633 N N . ALA B 1 28 ? 42.148 58.927 45.005 1.00 23.69 7 ALA B N 1
ATOM 1634 C CA . ALA B 1 28 ? 40.745 58.637 45.305 1.00 24.47 7 ALA B CA 1
ATOM 1635 C C . ALA B 1 28 ? 40.604 57.896 46.635 1.00 24.95 7 ALA B C 1
ATOM 1636 O O . ALA B 1 28 ? 39.735 58.227 47.444 1.00 25.11 7 ALA B O 1
ATOM 1638 N N . ALA B 1 29 ? 41.467 56.905 46.859 1.00 25.51 8 ALA B N 1
ATOM 1639 C CA . ALA B 1 29 ? 41.475 56.141 48.110 1.00 26.26 8 ALA B CA 1
ATOM 1640 C C . ALA B 1 29 ? 41.715 57.020 49.341 1.00 27.00 8 ALA B C 1
ATOM 1641 O O . ALA B 1 29 ? 41.063 56.837 50.377 1.00 27.12 8 ALA B O 1
ATOM 1643 N N . ALA B 1 30 ? 42.643 57.972 49.220 1.00 27.45 9 ALA B N 1
ATOM 1644 C CA . ALA B 1 30 ? 42.936 58.925 50.298 1.00 28.10 9 ALA B CA 1
ATOM 1645 C C . ALA B 1 30 ? 41.746 59.841 50.590 1.00 28.48 9 ALA B C 1
ATOM 1646 O O . ALA B 1 30 ? 41.561 60.287 51.726 1.00 28.99 9 ALA B O 1
ATOM 1648 N N . ARG B 1 31 ? 40.946 60.108 49.559 1.00 28.62 10 ARG B N 1
ATOM 1649 C CA . ARG B 1 31 ? 39.735 60.920 49.680 1.00 28.80 10 ARG B CA 1
ATOM 1650 C C . ARG B 1 31 ? 38.547 60.114 50.199 1.00 28.43 10 ARG B C 1
ATOM 1651 O O . ARG B 1 31 ? 37.531 60.687 50.598 1.00 28.90 10 A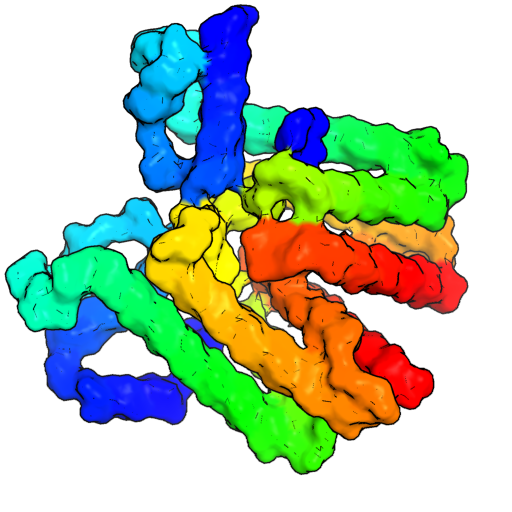RG B O 1
ATOM 1659 N N . THR B 1 32 ? 38.671 58.789 50.175 1.00 27.72 11 THR B N 1
ATOM 1660 C CA . THR B 1 32 ? 37.548 57.901 50.481 1.00 27.03 11 THR B CA 1
ATOM 1661 C C . THR B 1 32 ? 37.901 56.928 51.611 1.00 26.26 11 THR B C 1
ATOM 1662 O O . THR B 1 32 ? 38.187 55.752 51.360 1.00 26.81 11 THR B O 1
ATOM 1666 N N . PRO B 1 33 ? 37.871 57.414 52.865 1.00 25.28 12 PRO B N 1
ATOM 1667 C CA . PRO B 1 33 ? 38.201 56.549 53.999 1.00 24.26 12 PRO B CA 1
ATOM 1668 C C . PRO B 1 33 ? 37.121 55.508 54.319 1.00 22.74 12 PRO B C 1
ATOM 1669 O O . PRO B 1 33 ? 37.430 54.500 54.957 1.00 23.54 12 PRO B O 1
ATOM 1673 N N . SER B 1 34 ? 35.879 55.749 53.888 1.00 20.13 13 SER B N 1
ATOM 1674 C CA . SER B 1 34 ? 34.797 54.770 54.058 1.00 17.39 13 SER B CA 1
ATOM 1675 C C . SER B 1 34 ? 34.954 53.570 53.124 1.00 16.44 13 SER B C 1
ATOM 1676 O O . SER B 1 34 ? 34.936 53.720 51.898 1.00 15.67 13 SER B O 1
ATOM 1679 N N . GLU B 1 35 ? 35.086 52.381 53.706 1.00 15.32 14 GLU B N 1
ATOM 1680 C CA . GLU B 1 35 ? 35.161 51.151 52.921 1.00 14.99 14 GLU B CA 1
ATOM 1681 C C . GLU B 1 35 ? 33.840 50.857 52.224 1.00 13.79 14 GLU B C 1
ATOM 1682 O O . GLU B 1 35 ? 33.829 50.454 51.061 1.00 13.26 14 GLU B O 1
ATOM 1688 N N . ALA B 1 36 ? 32.731 51.090 52.919 1.00 12.67 15 ALA B N 1
ATOM 1689 C CA . ALA B 1 36 ? 31.409 50.923 52.322 1.00 12.01 15 ALA B CA 1
ATOM 1690 C C . ALA B 1 36 ? 31.235 51.826 51.097 1.00 11.64 15 ALA B C 1
ATOM 1691 O O . ALA B 1 36 ? 30.782 51.365 50.050 1.00 11.45 15 ALA B O 1
ATOM 1693 N N . ARG B 1 37 ? 31.622 53.100 51.215 1.00 11.19 16 ARG B N 1
ATOM 1694 C CA . ARG B 1 37 ? 31.538 54.011 50.069 1.00 11.48 16 ARG B CA 1
ATOM 1695 C C . ARG B 1 37 ? 32.440 53.532 48.926 1.00 11.30 16 ARG B C 1
ATOM 1696 O O . ARG B 1 37 ? 32.054 53.573 47.760 1.00 10.81 16 ARG B O 1
ATOM 1704 N N . ALA B 1 38 ? 33.641 53.070 49.263 1.00 11.27 17 ALA B N 1
ATOM 1705 C CA . ALA B 1 38 ? 34.556 52.547 48.246 1.00 11.56 17 ALA B CA 1
ATOM 1706 C C . ALA B 1 38 ? 33.975 51.327 47.509 1.00 11.39 17 ALA B C 1
ATOM 1707 O O . ALA B 1 38 ? 34.105 51.222 46.284 1.00 11.53 17 ALA B O 1
ATOM 1709 N N . ARG B 1 39 ? 33.340 50.410 48.238 1.00 11.13 18 ARG B N 1
ATOM 1710 C CA . ARG B 1 39 ? 32.710 49.251 47.601 1.00 11.55 18 ARG B CA 1
ATOM 1711 C C . ARG B 1 39 ? 31.579 49.703 46.684 1.00 10.89 18 ARG B C 1
ATOM 1712 O O . ARG B 1 39 ? 31.432 49.183 45.582 1.00 10.39 18 ARG B O 1
ATOM 1720 N N . LEU B 1 40 ? 30.785 50.670 47.138 1.00 10.40 19 LEU B N 1
ATOM 1721 C CA . LEU B 1 40 ? 29.695 51.179 46.320 1.00 10.36 19 LEU B CA 1
ATOM 1722 C C . LEU B 1 40 ? 30.207 51.780 45.025 1.00 10.19 19 LEU B C 1
ATOM 1723 O O . LEU B 1 40 ? 29.709 51.453 43.946 1.00 10.23 19 LEU B O 1
ATOM 1728 N N . LEU B 1 41 ? 31.216 52.648 45.126 1.00 9.96 20 LEU B N 1
ATOM 1729 C CA . LEU B 1 41 ? 31.733 53.315 43.941 1.00 10.56 20 LEU B CA 1
ATOM 1730 C C . LEU B 1 41 ? 32.438 52.334 43.013 1.00 10.31 20 LEU B C 1
ATOM 1731 O O . LEU B 1 41 ? 32.282 52.400 41.787 1.00 10.33 20 LEU B O 1
ATOM 1736 N N . GLY B 1 42 ? 33.208 51.414 43.586 1.00 10.25 21 GLY B N 1
ATOM 1737 C CA . GLY B 1 42 ? 33.923 50.439 42.760 1.00 10.69 21 GLY B CA 1
ATOM 1738 C C . GLY B 1 42 ? 32.972 49.505 42.038 1.00 10.50 21 GLY B C 1
ATOM 1739 O O . GLY B 1 42 ? 33.170 49.175 40.865 1.00 10.52 21 GLY B O 1
ATOM 1740 N N . THR B 1 43 ? 31.935 49.067 42.741 1.00 10.20 22 THR B N 1
ATOM 1741 C CA . THR B 1 43 ? 30.931 48.183 42.171 1.00 10.21 22 THR B CA 1
ATOM 1742 C C . THR B 1 43 ? 30.141 48.886 41.070 1.00 9.57 22 THR B C 1
ATOM 1743 O O . THR B 1 43 ? 29.966 48.342 39.975 1.00 9.84 22 THR B O 1
ATOM 1747 N N . ALA B 1 44 ? 29.667 50.099 41.349 1.00 9.62 23 ALA B N 1
ATOM 1748 C CA . ALA B 1 44 ? 28.912 50.854 40.349 1.00 9.72 23 ALA B CA 1
ATOM 1749 C C . ALA B 1 44 ? 29.767 51.095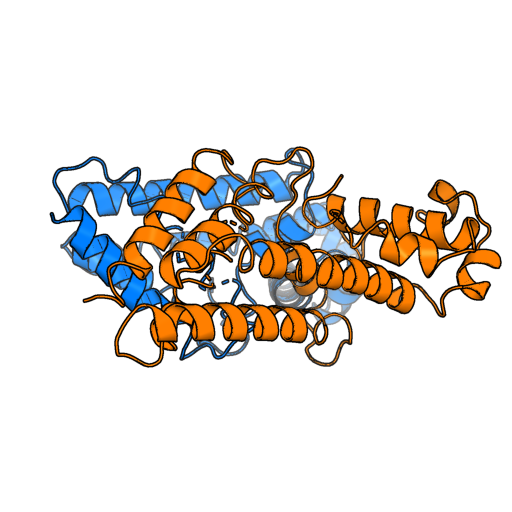 39.110 1.00 9.49 23 ALA B C 1
ATOM 1750 O O . ALA B 1 44 ? 29.307 50.918 37.980 1.00 9.51 23 ALA B O 1
ATOM 1752 N N . THR B 1 45 ? 31.023 51.488 39.329 1.00 10.07 24 THR B N 1
ATOM 1753 C CA . THR B 1 45 ? 31.934 51.749 38.214 1.00 9.99 24 THR B CA 1
ATOM 1754 C C . THR B 1 45 ? 32.084 50.506 37.330 1.00 9.67 24 THR B C 1
ATOM 1755 O O . THR B 1 45 ? 31.939 50.580 36.109 1.00 10.41 24 THR B O 1
ATOM 1759 N N . ARG B 1 46 ? 32.359 49.361 37.948 1.00 9.64 25 ARG B N 1
ATOM 1760 C CA . ARG B 1 46 ? 32.608 48.138 37.194 1.00 10.69 25 ARG B CA 1
ATOM 1761 C C . ARG B 1 46 ? 31.374 47.745 36.385 1.00 10.12 25 ARG B C 1
ATOM 1762 O O . ARG B 1 46 ? 31.466 47.418 35.199 1.00 10.19 25 ARG B O 1
ATOM 1770 N N . ILE B 1 47 ? 30.214 47.754 37.038 1.00 9.55 26 ILE B N 1
ATOM 1771 C CA . ILE B 1 47 ? 29.006 47.238 36.411 1.00 9.30 26 ILE B CA 1
ATOM 1772 C C . ILE B 1 47 ? 28.445 48.231 35.389 1.00 8.90 26 ILE B C 1
ATOM 1773 O O . ILE B 1 47 ? 28.136 47.843 34.266 1.00 9.37 26 ILE B O 1
ATOM 1778 N N . PHE B 1 48 ? 28.349 49.506 35.751 1.00 8.59 27 PHE B N 1
ATOM 1779 C CA . PHE B 1 48 ? 27.859 50.492 34.789 1.00 8.67 27 PHE B CA 1
ATOM 1780 C C . PHE B 1 48 ? 28.751 50.524 33.545 1.00 8.82 27 PHE B C 1
ATOM 1781 O O . PHE B 1 48 ? 28.254 50.600 32.405 1.00 8.76 27 PHE B O 1
ATOM 1789 N N . TYR B 1 49 ? 30.073 50.480 33.747 1.00 8.06 28 TYR B N 1
ATOM 1790 C CA . TYR B 1 49 ? 30.964 50.529 32.593 1.00 8.50 28 TYR B CA 1
ATOM 1791 C C . TYR B 1 49 ? 30.788 49.301 31.683 1.00 8.39 28 TYR B C 1
ATOM 1792 O O . TYR B 1 49 ? 30.694 49.434 30.460 1.00 9.04 28 TYR B O 1
ATOM 1801 N N . ALA B 1 50 ? 30.767 48.104 32.273 1.00 8.99 29 ALA B N 1
ATOM 1802 C CA . ALA B 1 50 ? 30.690 46.866 31.499 1.00 9.83 29 ALA B CA 1
ATOM 1803 C C . ALA B 1 50 ? 29.329 46.620 30.871 1.00 9.71 29 ALA B C 1
ATOM 1804 O O . ALA B 1 50 ? 29.252 46.068 29.766 1.00 10.91 29 ALA B O 1
ATOM 1806 N N . GLU B 1 51 ? 28.260 47.018 31.563 1.00 9.87 30 GLU B N 1
ATOM 1807 C CA . GLU B 1 51 ? 26.922 46.543 31.217 1.00 10.69 30 GLU B CA 1
ATOM 1808 C C . GLU B 1 51 ? 25.937 47.601 30.775 1.00 10.46 30 GLU B C 1
ATOM 1809 O O . GLU B 1 51 ? 24.977 47.270 30.084 1.00 11.65 30 GLU B O 1
ATOM 1815 N N . GLY B 1 52 ? 26.167 48.856 31.158 1.00 9.71 31 GLY B N 1
ATOM 1816 C CA . GLY B 1 52 ? 25.187 49.908 30.935 1.00 10.06 31 GLY B CA 1
ATOM 1817 C C . GLY B 1 52 ? 24.611 50.397 32.243 1.00 9.62 31 GLY B C 1
ATOM 1818 O O . GLY B 1 52 ? 24.953 49.910 33.318 1.00 10.12 31 GLY B O 1
ATOM 1819 N N . ILE B 1 53 ? 23.729 51.383 32.143 1.00 9.10 32 ILE B N 1
ATOM 1820 C CA . ILE B 1 53 ? 23.301 52.120 33.322 1.00 9.22 32 ILE B CA 1
ATOM 1821 C C . ILE B 1 53 ? 21.826 51.888 33.659 1.00 9.34 32 ILE B C 1
ATOM 1822 O O . ILE B 1 53 ? 21.511 51.455 34.768 1.00 9.95 32 ILE B O 1
ATOM 1827 N N . HIS B 1 54 ? 20.921 52.167 32.723 1.00 9.57 33 HIS B N 1
ATOM 1828 C CA . HIS B 1 54 ? 19.498 51.980 33.020 1.00 10.71 33 HIS B CA 1
ATOM 1829 C C . HIS B 1 54 ? 19.139 50.544 33.368 1.00 11.29 33 HIS B C 1
ATOM 1830 O O . HIS B 1 54 ? 18.249 50.319 34.187 1.00 12.40 33 HIS B O 1
ATOM 1837 N N . SER B 1 55 ? 19.827 49.578 32.764 1.00 10.94 34 SER B N 1
ATOM 1838 C CA . SER B 1 55 ? 19.508 48.174 33.019 1.00 11.61 34 SER B CA 1
ATOM 1839 C C . SER B 1 55 ? 20.057 47.670 34.354 1.00 11.60 34 SER B C 1
ATOM 1840 O O . SER B 1 55 ? 19.766 46.540 34.752 1.00 13.00 34 SER B O 1
ATOM 1843 N N . VAL B 1 56 ? 20.846 48.496 35.044 1.00 11.31 35 VAL B N 1
ATOM 1844 C CA . VAL B 1 56 ? 21.489 48.090 36.292 1.00 11.19 35 VAL B CA 1
ATOM 1845 C C . VAL B 1 56 ? 20.850 48.851 37.453 1.00 11.29 35 VAL B C 1
ATOM 1846 O O . VAL B 1 56 ? 20.992 50.067 37.566 1.00 11.42 35 VAL B O 1
ATOM 1850 N N . GLY B 1 57 ? 20.124 48.131 38.304 1.00 11.52 36 GLY B N 1
ATOM 1851 C CA . GLY B 1 57 ? 19.387 48.775 39.391 1.00 11.89 36 GLY B CA 1
ATOM 1852 C C . GLY B 1 57 ? 20.264 49.008 40.600 1.00 12.27 36 GLY B C 1
ATOM 1853 O O . GLY B 1 57 ? 21.283 48.332 40.771 1.00 11.46 36 GLY B O 1
ATOM 1854 N N . ILE B 1 58 ? 19.867 49.934 41.476 1.00 13.48 37 ILE B N 1
ATOM 1855 C CA . ILE B 1 58 ? 20.612 50.103 42.732 1.00 15.17 37 ILE B CA 1
ATOM 1856 C C . ILE B 1 58 ? 20.577 48.850 43.596 1.00 14.62 37 ILE B C 1
ATOM 1857 O O . ILE B 1 58 ? 21.484 48.634 44.390 1.00 14.08 37 ILE B O 1
ATOM 1862 N N . ASP B 1 59 ? 19.534 48.032 43.425 1.00 14.36 38 ASP B N 1
ATOM 1863 C CA . ASP B 1 59 ? 19.426 46.754 44.131 1.00 14.31 38 ASP B CA 1
ATOM 1864 C C . ASP B 1 59 ? 20.556 45.811 43.739 1.00 13.43 38 ASP B C 1
ATOM 1865 O O . ASP B 1 59 ? 21.069 45.073 44.574 1.00 13.35 38 ASP B O 1
ATOM 1870 N N . ARG B 1 60 ? 20.962 45.852 42.471 1.00 11.95 39 ARG B N 1
ATOM 1871 C CA . ARG B 1 60 ? 22.100 45.062 42.042 1.00 12.08 39 ARG B CA 1
ATOM 1872 C C . ARG B 1 60 ? 23.404 45.605 42.638 1.00 11.58 39 ARG B C 1
ATOM 1873 O O . ARG B 1 60 ? 24.260 44.841 43.094 1.00 11.77 39 ARG B O 1
ATOM 1881 N N . ILE B 1 61 ? 23.536 46.928 42.651 1.00 11.58 40 ILE B N 1
ATOM 1882 C CA A ILE B 1 61 ? 24.756 47.523 43.175 0.70 11.91 40 ILE B CA 1
ATOM 1883 C CA B ILE B 1 61 ? 24.720 47.598 43.188 0.30 11.57 40 ILE B CA 1
ATOM 1884 C C . ILE B 1 61 ? 24.913 47.300 44.682 1.00 11.39 40 ILE B C 1
ATOM 1885 O O . ILE B 1 61 ? 25.996 46.935 45.126 1.00 11.53 40 ILE B O 1
ATOM 1894 N N . THR B 1 62 ? 23.841 47.458 45.457 1.00 11.57 41 THR B N 1
ATOM 1895 C CA . THR B 1 62 ? 23.952 47.227 46.898 1.00 11.32 41 THR B CA 1
ATOM 1896 C C . THR B 1 62 ? 24.263 45.766 47.204 1.00 11.38 41 THR B C 1
ATOM 1897 O O . THR B 1 62 ? 25.056 45.477 48.098 1.00 11.53 41 THR B O 1
ATOM 1901 N N . ALA B 1 63 ? 23.655 44.846 46.455 1.00 11.68 42 ALA B N 1
ATOM 1902 C CA . ALA B 1 63 ? 23.930 43.424 46.672 1.00 12.20 42 ALA B CA 1
ATOM 1903 C C . ALA B 1 63 ? 25.415 43.138 46.476 1.00 12.44 42 ALA B C 1
ATOM 1904 O O . ALA B 1 63 ? 26.071 42.567 47.349 1.00 13.36 42 ALA B O 1
ATOM 1906 N N . GLU B 1 64 ? 25.954 43.571 45.340 1.00 13.02 43 GLU B N 1
ATOM 1907 C CA . GLU B 1 64 ? 27.331 43.250 45.013 1.00 13.14 43 GLU B CA 1
ATOM 1908 C C . GLU B 1 64 ? 28.341 44.072 45.804 1.00 12.46 43 GLU B C 1
ATOM 1909 O O . GLU B 1 64 ? 29.452 43.605 46.049 1.00 12.97 43 GLU B O 1
ATOM 1915 N N . ALA B 1 65 ? 27.938 45.272 46.230 1.00 11.97 44 ALA B N 1
ATOM 1916 C CA . ALA B 1 65 ? 28.762 46.099 47.122 1.00 12.26 44 ALA B CA 1
ATOM 1917 C C . ALA B 1 65 ? 28.709 45.642 48.582 1.00 12.23 44 ALA B C 1
ATOM 1918 O O . ALA B 1 65 ? 29.445 46.162 49.409 1.00 12.60 44 ALA B O 1
ATOM 1920 N N . GLN B 1 66 ? 27.844 44.667 48.889 1.00 12.33 45 GLN B N 1
ATOM 1921 C CA . GLN B 1 66 ? 27.688 44.131 50.249 1.00 12.71 45 GLN B CA 1
ATOM 1922 C C . GLN B 1 66 ? 27.358 45.233 51.257 1.00 11.93 45 GLN B C 1
ATOM 1923 O O . GLN B 1 66 ? 27.982 45.352 52.322 1.00 12.79 45 GLN B O 1
ATOM 1929 N N . VAL B 1 67 ? 26.378 46.058 50.893 1.00 10.87 46 VAL B N 1
ATOM 1930 C CA . VAL B 1 67 ? 25.854 47.076 51.803 1.00 10.86 46 VAL B CA 1
ATOM 1931 C C . VAL B 1 67 ? 24.338 47.053 51.747 1.00 10.21 46 VAL B C 1
ATOM 1932 O O . VAL B 1 67 ? 23.749 46.567 50.783 1.00 10.55 46 VAL B O 1
ATOM 1936 N N . THR B 1 68 ? 23.698 47.608 52.767 1.00 9.57 47 THR B N 1
ATOM 1937 C CA . THR B 1 68 ? 22.251 47.788 52.716 1.00 9.39 47 THR B CA 1
ATOM 1938 C C . THR B 1 68 ? 21.877 49.024 51.888 1.00 9.35 47 THR B C 1
ATOM 1939 O O . THR B 1 68 ? 22.726 49.878 51.592 1.00 9.18 47 THR B O 1
ATOM 1943 N N A ARG B 1 69 ? 20.606 49.130 51.527 0.70 9.81 48 ARG B N 1
ATOM 1944 N N B ARG B 1 69 ? 20.592 49.117 51.544 0.30 9.69 48 ARG B N 1
ATOM 1945 C CA A ARG B 1 69 ? 20.110 50.316 50.843 0.70 9.95 48 ARG B CA 1
ATOM 1946 C CA B ARG B 1 69 ? 20.025 50.286 50.868 0.30 9.84 48 ARG B CA 1
ATOM 1947 C C A ARG B 1 69 ? 20.291 51.559 51.723 0.70 9.65 48 ARG B C 1
ATOM 1948 C C B ARG B 1 69 ? 20.199 51.553 51.709 0.30 9.65 48 ARG B C 1
ATOM 1949 O O A ARG B 1 69 ? 20.655 52.626 51.222 0.70 9.83 48 ARG B O 1
ATOM 1950 O O B ARG B 1 69 ? 20.452 52.628 51.163 0.30 9.83 48 ARG B O 1
ATOM 1965 N N . ALA B 1 70 ? 20.073 51.428 53.031 1.00 9.42 49 ALA B N 1
ATOM 1966 C CA . ALA B 1 70 ? 20.222 52.593 53.922 1.00 9.35 49 ALA B CA 1
ATOM 1967 C C . ALA B 1 70 ? 21.672 53.070 53.996 1.00 9.38 49 ALA B C 1
ATOM 1968 O O . ALA B 1 70 ? 21.925 54.263 54.161 1.00 9.34 49 ALA B O 1
ATOM 1970 N N . THR B 1 71 ? 22.620 52.147 53.853 1.00 8.54 50 THR B N 1
ATOM 1971 C CA . THR B 1 71 ? 24.022 52.527 53.721 1.00 8.85 50 THR B CA 1
ATOM 1972 C C . THR B 1 71 ? 24.267 53.279 52.403 1.00 8.83 50 THR B C 1
ATOM 1973 O O . THR B 1 71 ? 24.957 54.300 52.392 1.00 9.07 50 THR B O 1
ATOM 1977 N N . LEU B 1 72 ? 23.708 52.788 51.300 1.00 9.23 51 LEU B N 1
ATOM 1978 C CA . LEU B 1 72 ? 23.821 53.511 50.029 1.00 9.66 51 LEU B CA 1
ATOM 1979 C C . LEU B 1 72 ? 23.378 54.960 50.188 1.00 9.66 51 LEU B C 1
ATOM 1980 O O . LEU B 1 72 ? 24.105 55.869 49.796 1.00 9.02 51 LEU B O 1
ATOM 1985 N N . TYR B 1 73 ? 22.197 55.181 50.762 1.00 9.73 52 TYR B N 1
ATOM 1986 C CA . TYR B 1 73 ? 21.659 56.531 50.849 1.00 10.03 52 TYR B CA 1
ATOM 1987 C C . TYR B 1 73 ? 22.369 57.400 51.890 1.00 9.90 52 TYR B C 1
ATOM 1988 O O . TYR B 1 73 ? 22.240 58.622 51.877 1.00 10.34 52 TYR B O 1
ATOM 1997 N N . ARG B 1 74 ? 23.104 56.764 52.798 1.00 9.64 53 ARG B N 1
ATOM 1998 C CA . ARG B 1 74 ? 23.963 57.486 53.732 1.00 9.91 53 ARG B CA 1
ATOM 1999 C C . ARG B 1 74 ? 25.171 58.102 53.018 1.00 10.14 53 ARG B C 1
ATOM 2000 O O . ARG B 1 74 ? 25.735 59.085 53.500 1.00 10.39 53 ARG B O 1
ATOM 2008 N N . HIS B 1 75 ? 25.552 57.533 51.869 1.00 9.98 54 HIS B N 1
ATOM 2009 C CA . HIS B 1 75 ? 26.711 58.023 51.110 1.00 10.53 54 HIS B CA 1
ATOM 2010 C C . HIS B 1 75 ? 26.370 58.743 49.816 1.00 10.73 54 HIS B C 1
ATOM 2011 O O . HIS B 1 75 ? 27.166 59.564 49.359 1.00 12.43 54 HIS B O 1
ATOM 2018 N N . PHE B 1 76 ? 25.216 58.426 49.232 1.00 10.27 55 PHE B N 1
ATOM 2019 C CA . PHE B 1 76 ? 24.789 58.985 47.936 1.00 10.22 55 PHE B CA 1
ATOM 2020 C C . PHE B 1 76 ? 23.332 59.393 48.019 1.00 11.04 55 PHE B C 1
ATOM 2021 O O . PHE B 1 76 ? 22.553 58.763 48.730 1.00 11.50 55 PHE B O 1
ATOM 2029 N N A SER B 1 77 ? 22.950 60.439 47.293 0.70 11.50 56 SER B N 1
ATOM 2030 N N B SER B 1 77 ? 22.958 60.438 47.287 0.30 11.41 56 SER B N 1
ATOM 2031 C CA A SER B 1 77 ? 21.572 60.917 47.382 0.70 12.07 56 SER B CA 1
ATOM 2032 C CA B SER B 1 77 ? 21.586 60.942 47.326 0.30 11.90 56 SER B CA 1
ATOM 2033 C C A SER B 1 77 ? 20.587 60.083 46.551 0.70 12.07 56 SER B C 1
ATOM 2034 C C B SER B 1 77 ? 20.597 60.020 46.618 0.30 11.86 56 SER B C 1
ATOM 2035 O O A SER B 1 77 ? 19.368 60.241 46.663 0.70 12.45 56 SER B O 1
ATOM 2036 O O B SER B 1 77 ? 19.394 60.054 46.884 0.30 12.08 56 SER B O 1
ATOM 2041 N N . GLY B 1 78 ? 21.123 59.197 45.719 1.00 11.69 57 GLY B N 1
ATOM 2042 C CA . GLY B 1 78 ? 20.316 58.335 44.874 1.00 11.76 57 GLY B CA 1
ATOM 2043 C C . GLY B 1 78 ? 21.167 57.791 43.750 1.00 11.02 57 GLY B C 1
ATOM 2044 O O . GLY B 1 78 ? 22.385 58.026 43.703 1.00 10.79 57 GLY B O 1
ATOM 2045 N N . LYS B 1 79 ? 20.529 57.057 42.843 1.00 11.55 58 LYS B N 1
ATOM 2046 C CA . LYS B 1 79 ? 21.245 56.449 41.727 1.00 10.86 58 LYS B CA 1
ATOM 2047 C C . LYS B 1 79 ? 21.985 57.483 40.877 1.00 10.80 58 LYS B C 1
ATOM 2048 O O . LYS B 1 79 ? 23.131 57.247 40.489 1.00 10.43 58 LYS B O 1
ATOM 2054 N N . ASP B 1 80 ? 21.367 58.632 40.608 1.00 11.62 59 ASP B N 1
ATOM 2055 C CA . ASP B 1 80 ? 22.024 59.619 39.752 1.00 12.33 59 ASP B CA 1
ATOM 2056 C C . ASP B 1 80 ? 23.321 60.120 40.364 1.00 11.29 59 ASP B C 1
ATOM 2057 O O . ASP B 1 80 ? 24.314 60.297 39.662 1.00 11.27 59 ASP B O 1
ATOM 2062 N N . ASP B 1 81 ? 23.324 60.312 41.678 1.00 11.12 60 ASP B N 1
ATOM 2063 C CA . ASP B 1 81 ? 24.513 60.765 42.386 1.00 10.87 60 ASP B CA 1
ATOM 2064 C C . ASP B 1 81 ? 25.637 59.741 42.217 1.00 10.42 60 ASP B C 1
ATOM 2065 O O . ASP B 1 81 ? 26.796 60.096 41.990 1.00 10.21 60 ASP B O 1
ATOM 2070 N N . LEU B 1 82 ? 25.280 58.462 42.299 1.00 9.96 61 LEU B N 1
ATOM 2071 C CA . LEU B 1 82 ? 26.235 57.381 42.125 1.00 10.15 61 LEU B CA 1
ATOM 2072 C C . LEU B 1 82 ? 26.765 57.285 40.686 1.00 9.49 61 LEU B C 1
ATOM 2073 O O . LEU B 1 82 ? 27.966 57.101 40.469 1.00 9.11 61 LEU B O 1
ATOM 2078 N N . ILE B 1 83 ? 25.881 57.419 39.702 1.00 9.06 62 ILE B N 1
ATOM 2079 C CA . ILE B 1 83 ? 26.306 57.501 38.305 1.00 9.14 62 ILE B CA 1
ATOM 2080 C C . ILE B 1 83 ? 27.295 58.654 38.099 1.00 9.16 62 ILE B C 1
ATOM 2081 O O . ILE B 1 83 ? 28.349 58.478 37.484 1.00 9.16 62 ILE B O 1
ATOM 2086 N N . LEU B 1 84 ? 26.954 59.829 38.614 1.00 8.89 63 LEU B N 1
ATOM 2087 C CA . LEU B 1 84 ? 27.845 60.972 38.455 1.00 8.76 63 LEU B CA 1
ATOM 2088 C C . LEU B 1 84 ? 29.187 60.755 39.157 1.00 8.47 63 LEU B C 1
ATOM 2089 O O . LEU B 1 84 ? 30.226 61.214 38.674 1.00 8.87 63 LEU B O 1
ATOM 2094 N N . ALA B 1 85 ? 29.176 60.061 40.290 1.00 8.42 64 ALA B N 1
ATOM 2095 C CA . ALA B 1 85 ? 30.427 59.763 40.982 1.00 8.67 64 ALA B CA 1
ATOM 2096 C C . ALA B 1 85 ? 31.309 58.808 40.177 1.00 8.91 64 ALA B C 1
ATOM 2097 O O . ALA B 1 85 ? 32.532 58.963 40.119 1.00 9.52 64 ALA B O 1
ATOM 2099 N N . TYR B 1 86 ? 30.682 57.823 39.547 1.00 8.68 65 TYR B N 1
ATOM 2100 C CA . TYR B 1 86 ? 31.378 56.909 38.637 1.00 8.69 65 TYR B CA 1
ATOM 2101 C C . TYR B 1 86 ? 32.011 57.682 37.477 1.00 8.61 65 TYR B C 1
ATOM 2102 O O . TYR B 1 86 ? 33.215 57.552 37.214 1.00 8.98 65 TYR B O 1
ATOM 2111 N N . LEU B 1 87 ? 31.217 58.521 36.821 1.00 8.97 66 LEU B N 1
ATOM 2112 C CA . LEU B 1 87 ? 31.751 59.286 35.699 1.00 8.59 66 LEU B CA 1
ATOM 2113 C C . LEU B 1 87 ? 32.826 60.278 36.132 1.00 8.83 66 LEU B C 1
ATOM 2114 O O . LEU B 1 87 ? 33.787 60.486 35.391 1.00 9.54 66 LEU B O 1
ATOM 2119 N N . ASP B 1 88 ? 32.678 60.861 37.329 1.00 9.14 67 ASP B N 1
ATOM 2120 C CA . ASP B 1 88 ? 33.705 61.771 37.862 1.00 10.24 67 ASP B CA 1
ATOM 2121 C C . ASP B 1 88 ? 35.028 61.040 38.046 1.00 10.71 67 ASP B C 1
ATOM 2122 O O . ASP B 1 88 ? 36.096 61.582 37.739 1.00 11.27 67 ASP B O 1
ATOM 2127 N N . GLN B 1 89 ? 34.988 59.817 38.560 1.00 11.25 68 GLN B N 1
ATOM 2128 C CA . GLN B 1 89 ? 36.237 59.079 38.705 1.00 12.69 68 GLN B CA 1
ATOM 2129 C C . GLN B 1 89 ? 36.855 58.741 37.350 1.00 11.44 68 GLN B C 1
ATOM 2130 O O . GLN B 1 89 ? 38.073 58.817 37.198 1.00 11.11 68 GLN B O 1
ATOM 2136 N N . ALA B 1 90 ? 36.033 58.386 36.367 1.00 10.74 69 ALA B N 1
ATOM 2137 C CA . ALA B 1 90 ? 36.535 58.148 35.019 1.00 9.80 69 ALA B CA 1
ATOM 2138 C C . ALA B 1 90 ? 37.168 59.419 34.457 1.00 9.34 69 ALA B C 1
ATOM 2139 O O . ALA B 1 90 ? 38.255 59.377 33.893 1.00 9.33 69 ALA B O 1
ATOM 2141 N N . ASP B 1 91 ? 36.491 60.548 34.648 1.00 8.58 70 ASP B N 1
ATOM 2142 C CA . ASP B 1 91 ? 36.988 61.847 34.186 1.00 8.67 70 ASP B CA 1
ATOM 2143 C C . ASP B 1 91 ? 38.352 62.152 34.809 1.00 8.69 70 ASP B C 1
ATOM 2144 O O . ASP B 1 91 ? 39.315 62.469 34.102 1.00 9.02 70 ASP B O 1
ATOM 2149 N N . ARG B 1 92 ? 38.442 62.021 36.129 1.00 8.77 71 ARG B N 1
ATOM 2150 C CA . ARG B 1 92 ? 39.707 62.259 36.826 1.00 9.62 71 ARG B CA 1
ATOM 2151 C C . ARG B 1 92 ? 40.815 61.327 36.341 1.00 9.41 71 ARG B C 1
ATOM 2152 O O . ARG B 1 92 ? 41.960 61.747 36.166 1.00 10.41 71 ARG B O 1
ATOM 2160 N N . GLY B 1 93 ? 40.488 60.058 36.133 1.00 9.01 72 GLY B N 1
ATOM 2161 C CA . GLY B 1 93 ? 41.482 59.085 35.695 1.00 9.25 72 GLY B CA 1
ATOM 2162 C C . GLY B 1 93 ? 42.002 59.366 34.301 1.00 8.82 72 GLY B C 1
ATOM 2163 O O . GLY B 1 93 ? 43.199 59.236 34.045 1.00 9.24 72 GLY B O 1
ATOM 2164 N N A ILE B 1 94 ? 41.109 59.740 33.391 0.70 8.71 73 ILE B N 1
ATOM 2165 N N B ILE B 1 94 ? 41.098 59.744 33.401 0.30 8.79 73 ILE B N 1
ATOM 2166 C CA A ILE B 1 94 ? 41.513 60.066 32.024 0.70 8.61 73 ILE B CA 1
ATOM 2167 C CA B ILE B 1 94 ? 41.466 60.077 32.025 0.30 8.65 73 ILE B CA 1
ATOM 2168 C C A ILE B 1 94 ? 42.315 61.366 31.979 0.70 8.85 73 ILE B C 1
ATOM 2169 C C B ILE B 1 94 ? 42.280 61.365 31.955 0.30 8.76 73 ILE B C 1
ATOM 2170 O O A ILE B 1 94 ? 43.337 61.458 31.292 0.70 8.95 73 ILE B O 1
ATOM 2171 O O B ILE B 1 94 ? 43.269 61.444 31.222 0.30 8.83 73 ILE B O 1
ATOM 2180 N N . ARG B 1 95 ? 41.875 62.367 32.730 1.00 8.54 74 ARG B N 1
ATOM 2181 C CA . ARG B 1 95 ? 42.639 63.610 32.804 1.00 8.88 74 ARG B CA 1
ATOM 2182 C C . ARG B 1 95 ? 44.057 63.342 33.301 1.00 9.28 74 ARG B C 1
ATOM 2183 O O . ARG B 1 95 ? 45.019 63.870 32.746 1.00 9.39 74 ARG B O 1
ATOM 2191 N N . ALA B 1 96 ? 44.191 62.507 34.325 1.00 9.78 75 ALA B N 1
ATOM 2192 C CA . ALA B 1 96 ? 45.516 62.153 34.834 1.00 9.58 75 ALA B CA 1
ATOM 2193 C C . ALA B 1 96 ? 46.351 61.443 33.770 1.00 10.11 75 ALA B C 1
ATOM 2194 O O . ALA B 1 96 ? 47.522 61.765 33.601 1.00 9.94 75 ALA B O 1
ATOM 2196 N N . GLN B 1 97 ? 45.757 60.487 33.054 1.00 10.47 76 GLN B N 1
ATOM 2197 C CA . GLN B 1 97 ? 46.478 59.730 32.031 1.00 11.08 76 GLN B CA 1
ATOM 2198 C C . GLN B 1 97 ? 46.931 60.615 30.874 1.00 10.09 76 GLN B C 1
ATOM 2199 O O . GLN B 1 97 ? 48.050 60.487 30.385 1.00 10.12 76 GLN B O 1
ATOM 2205 N N . VAL B 1 98 ? 46.048 61.493 30.422 1.00 9.33 77 VAL B N 1
ATOM 2206 C CA . VAL B 1 98 ? 46.359 62.357 29.300 1.00 9.51 77 VAL B CA 1
ATOM 2207 C C . VAL B 1 98 ? 47.413 63.382 29.706 1.00 9.05 77 VAL B C 1
ATOM 2208 O O . VAL B 1 98 ? 48.343 63.672 28.944 1.00 9.32 77 VAL B O 1
ATOM 2212 N N . THR B 1 99 ? 47.315 63.884 30.935 1.00 8.65 78 THR B N 1
ATOM 2213 C CA . THR B 1 99 ? 48.271 64.880 31.404 1.00 8.57 78 THR B CA 1
ATOM 2214 C C . THR B 1 99 ? 49.644 64.241 31.624 1.00 8.24 78 THR B C 1
ATOM 2215 O O . THR B 1 99 ? 50.675 64.864 31.329 1.00 8.48 78 THR B O 1
ATOM 2219 N N . ALA B 1 100 ? 49.660 63.002 32.119 1.00 8.21 79 ALA B N 1
ATOM 2220 C CA . ALA B 1 100 ? 50.906 62.240 32.238 1.00 7.98 79 ALA B CA 1
ATOM 2221 C C . ALA B 1 100 ? 51.529 61.992 30.861 1.00 8.54 79 ALA B C 1
ATOM 2222 O O . ALA B 1 100 ? 52.749 62.113 30.684 1.00 8.54 79 ALA B O 1
ATOM 2224 N N . ALA B 1 101 ? 50.693 61.644 29.877 1.00 8.22 80 ALA B N 1
ATOM 2225 C CA . ALA B 1 101 ? 51.172 61.443 28.505 1.00 8.69 80 ALA B CA 1
ATOM 2226 C C . ALA B 1 101 ? 51.822 62.720 27.961 1.00 9.52 80 ALA B C 1
ATOM 2227 O O . ALA B 1 101 ? 52.901 62.664 27.360 1.00 9.62 80 ALA B O 1
ATOM 2229 N N A ARG B 1 102 ? 51.178 63.862 28.179 0.50 9.86 81 ARG B N 1
ATOM 2230 N N B ARG B 1 102 ? 51.170 63.860 28.162 0.50 9.83 81 ARG B N 1
ATOM 2231 C CA A ARG B 1 102 ? 51.759 65.156 27.801 0.50 10.26 81 ARG B CA 1
ATOM 2232 C CA B ARG B 1 102 ? 51.776 65.139 27.792 0.50 10.19 81 ARG B CA 1
ATOM 2233 C C A ARG B 1 102 ? 53.074 65.455 28.528 0.50 10.11 81 ARG B C 1
ATOM 2234 C C B ARG B 1 102 ? 53.132 65.305 28.474 0.50 10.04 81 ARG B C 1
ATOM 2235 O O A ARG B 1 102 ? 53.962 66.111 27.976 0.50 10.08 81 ARG B O 1
ATOM 2236 O O B ARG B 1 102 ? 54.112 65.698 27.833 0.50 10.05 81 ARG B O 1
ATOM 2251 N N . GLY B 1 103 ? 53.193 64.981 29.767 1.00 9.82 82 GLY B N 1
ATOM 2252 C CA . GLY B 1 103 ? 54.429 65.144 30.541 1.00 9.73 82 GLY B CA 1
ATOM 2253 C C . GLY B 1 103 ? 55.565 64.259 30.068 1.00 9.47 82 GLY B C 1
ATOM 2254 O O . GLY B 1 103 ? 56.732 64.581 30.284 1.00 10.07 82 GLY B O 1
ATOM 2255 N N . SER B 1 104 ? 55.224 63.151 29.406 1.00 9.00 83 SER B N 1
ATOM 2256 C CA . SER B 1 104 ? 56.206 62.146 28.984 1.00 9.22 83 SER B CA 1
ATOM 2257 C C . SER B 1 104 ? 57.064 62.558 27.785 1.00 9.84 83 SER B C 1
ATOM 2258 O O . SER B 1 104 ? 58.012 61.856 27.464 1.00 10.32 83 SER B O 1
ATOM 2261 N N . SER B 1 105 ? 56.718 63.661 27.130 1.00 10.05 84 SER B N 1
ATOM 2262 C CA . SER B 1 105 ? 57.510 64.182 26.013 1.00 10.56 84 SER B CA 1
ATOM 2263 C C . SER B 1 105 ? 57.645 65.695 26.116 1.00 10.34 84 SER B C 1
ATOM 2264 O O . SER B 1 105 ? 56.669 66.383 26.426 1.00 10.09 84 SER B O 1
ATOM 2267 N N . PRO B 1 106 ? 58.851 66.233 25.853 1.00 10.48 85 PRO B N 1
ATOM 2268 C CA . PRO B 1 106 ? 58.965 67.694 25.848 1.00 10.30 85 PRO B CA 1
ATOM 2269 C C . PRO B 1 106 ? 58.485 68.356 24.557 1.00 9.73 85 PRO B C 1
ATOM 2270 O O . PRO B 1 106 ? 58.376 69.580 24.505 1.00 10.08 85 PRO B O 1
ATOM 2274 N N . ALA B 1 107 ? 58.197 67.559 23.532 1.00 9.31 86 ALA B N 1
ATOM 2275 C CA . ALA B 1 107 ? 57.896 68.079 22.192 1.00 9.82 86 ALA B CA 1
ATOM 2276 C C . ALA B 1 107 ? 56.401 68.025 21.923 1.00 9.86 86 ALA B C 1
ATOM 2277 O O . ALA B 1 107 ? 55.761 67.037 22.247 1.00 9.95 86 ALA B O 1
ATOM 2279 N N . ALA B 1 108 ? 55.859 69.057 21.285 1.00 9.93 87 ALA B N 1
ATOM 2280 C CA . ALA B 1 108 ? 54.422 69.104 21.041 1.00 9.97 87 ALA B CA 1
ATOM 2281 C C . ALA B 1 108 ? 53.936 67.908 20.222 1.00 10.02 87 ALA B C 1
ATOM 2282 O O . ALA B 1 108 ? 52.880 67.342 20.518 1.00 9.85 87 ALA B O 1
ATOM 2284 N N . ASP B 1 109 ? 54.687 67.518 19.194 1.00 9.99 88 ASP B N 1
ATOM 2285 C CA . ASP B 1 109 ? 54.289 66.365 18.384 1.00 10.24 88 ASP B CA 1
ATOM 2286 C C . ASP B 1 109 ? 54.450 65.058 19.159 1.00 9.91 88 ASP B C 1
ATOM 2287 O O . ASP B 1 109 ? 53.577 64.174 19.086 1.00 10.36 88 ASP B O 1
ATOM 2292 N N . GLY B 1 110 ? 55.529 64.950 19.939 1.00 9.42 89 GLY B N 1
ATOM 2293 C CA . GLY B 1 110 ? 55.707 63.796 20.822 1.00 9.63 89 GLY B CA 1
ATOM 2294 C C . GLY B 1 110 ? 54.596 63.668 21.852 1.00 8.84 89 GLY B C 1
ATOM 2295 O O . GLY B 1 110 ? 54.210 62.557 22.223 1.00 9.10 89 GLY B O 1
ATOM 2296 N N . GLN B 1 111 ? 54.085 64.804 22.320 1.00 8.86 90 GLN B N 1
ATOM 2297 C CA . GLN B 1 111 ? 52.957 64.817 23.254 1.00 8.51 90 GLN B CA 1
ATOM 2298 C C . GLN B 1 111 ? 51.691 64.269 22.604 1.00 8.26 90 GLN B C 1
ATOM 2299 O O . GLN B 1 111 ? 50.989 63.454 23.207 1.00 8.70 90 GLN B O 1
ATOM 2305 N N . VAL B 1 112 ? 51.415 64.686 21.370 1.00 7.87 91 VAL B N 1
ATOM 2306 C CA . VAL B 1 112 ? 50.265 64.141 20.648 1.00 8.53 91 VAL B CA 1
ATOM 2307 C C . VAL B 1 112 ? 50.417 62.632 20.478 1.00 8.43 91 VAL B C 1
ATOM 2308 O O . VAL B 1 112 ? 49.462 61.879 20.706 1.00 8.72 91 VAL B O 1
ATOM 2312 N N . ARG B 1 113 ? 51.619 62.184 20.112 1.00 8.68 92 ARG B N 1
ATOM 2313 C CA . ARG B 1 113 ? 51.851 60.753 19.928 1.00 9.19 92 ARG B CA 1
ATOM 2314 C C . ARG B 1 113 ? 51.685 59.984 21.232 1.00 8.86 92 ARG B C 1
ATOM 2315 O O . ARG B 1 113 ? 51.112 58.897 21.233 1.00 9.57 92 ARG B O 1
ATOM 2323 N N . ALA B 1 114 ? 52.150 60.559 22.343 1.00 8.53 93 ALA B N 1
ATOM 2324 C CA . ALA B 1 114 ? 51.983 59.924 23.654 1.00 8.67 93 ALA B CA 1
ATOM 2325 C C . ALA B 1 114 ? 50.509 59.824 24.057 1.00 8.55 93 ALA B C 1
ATOM 2326 O O . ALA B 1 114 ? 50.078 58.807 24.610 1.00 8.73 93 ALA B O 1
ATOM 2328 N N . VAL B 1 115 ? 49.737 60.876 23.805 1.00 8.29 94 VAL B N 1
ATOM 2329 C CA . VAL B 1 115 ? 48.299 60.839 24.083 1.00 8.56 94 VAL B CA 1
ATOM 2330 C C . VAL B 1 115 ? 47.645 59.737 23.245 1.00 8.54 94 VAL B C 1
ATOM 2331 O O . VAL B 1 115 ? 46.827 58.960 23.742 1.00 8.93 94 VAL B O 1
ATOM 2335 N N . ALA B 1 116 ? 48.015 59.662 21.973 1.00 8.64 95 ALA B N 1
ATOM 2336 C CA . ALA B 1 116 ? 47.494 58.615 21.098 1.00 8.88 95 ALA B CA 1
ATOM 2337 C C . ALA B 1 116 ? 47.850 57.212 21.600 1.00 9.12 95 ALA B C 1
ATOM 2338 O O . ALA B 1 116 ? 47.001 56.315 21.573 1.00 9.71 95 ALA B O 1
ATOM 2340 N N . ARG B 1 117 ? 49.074 57.019 22.093 1.00 9.02 96 ARG B N 1
ATOM 2341 C CA . ARG B 1 117 ? 49.458 55.722 22.658 1.00 9.83 96 ARG B CA 1
ATOM 2342 C C . ARG B 1 117 ? 48.636 55.379 23.900 1.00 9.76 96 ARG B C 1
ATOM 2343 O O . ARG B 1 117 ? 48.257 54.227 24.093 1.00 10.07 96 ARG B O 1
ATOM 2351 N N . SER B 1 118 ? 48.309 56.379 24.714 1.00 9.52 97 SER B N 1
ATOM 2352 C CA A SER B 1 118 ? 47.481 56.152 25.894 0.70 10.06 97 SER B CA 1
ATOM 2353 C CA B SER B 1 118 ? 47.488 56.136 25.899 0.30 9.58 97 SER B CA 1
ATOM 2354 C C . SER B 1 118 ? 46.090 55.660 25.500 1.00 9.76 97 SER B C 1
ATOM 2355 O O . SER B 1 118 ? 45.534 54.756 26.126 1.00 10.11 97 SER B O 1
ATOM 2360 N N . ILE B 1 119 ? 45.533 56.267 24.457 1.00 9.33 98 ILE B N 1
ATOM 2361 C CA . ILE B 1 119 ? 44.223 55.873 23.963 1.00 9.53 98 ILE B CA 1
ATOM 2362 C C . ILE B 1 119 ? 44.243 54.397 23.513 1.00 9.48 98 ILE B C 1
ATOM 2363 O O . ILE B 1 119 ? 43.369 53.597 23.897 1.00 9.23 98 ILE B O 1
ATOM 2368 N N A VAL B 1 120 ? 45.256 54.051 22.720 0.70 9.91 99 VAL B N 1
ATOM 2369 N N B VAL B 1 120 ? 45.243 54.013 22.723 0.30 9.54 99 VAL B N 1
ATOM 2370 C CA A VAL B 1 120 ? 45.443 52.693 22.206 0.70 10.16 99 VAL B CA 1
ATOM 2371 C CA B VAL B 1 120 ? 45.285 52.631 22.226 0.30 9.52 99 VAL B CA 1
ATOM 2372 C C A VAL B 1 120 ? 45.605 51.680 23.334 0.70 10.35 99 VAL B C 1
ATOM 2373 C C B VAL B 1 120 ? 45.698 51.602 23.287 0.30 10.10 99 VAL B C 1
ATOM 2374 O O A VAL B 1 120 ? 45.014 50.599 23.297 0.70 9.95 99 VAL B O 1
ATOM 2375 O O B VAL B 1 120 ? 45.365 50.423 23.153 0.30 10.09 99 VAL B O 1
ATOM 2382 N N . ASP B 1 121 ? 46.400 52.036 24.336 1.00 10.61 100 ASP B N 1
ATOM 2383 C CA . ASP B 1 121 ? 46.630 51.154 25.478 1.00 11.58 100 ASP B CA 1
ATOM 2384 C C . ASP B 1 121 ? 45.300 50.779 26.125 1.00 11.33 100 ASP B C 1
ATOM 2385 O O . ASP B 1 121 ? 45.097 49.634 26.519 1.00 12.18 100 ASP B O 1
ATOM 2390 N N . GLY B 1 122 ? 44.386 51.739 26.227 1.00 10.78 101 GLY B N 1
ATOM 2391 C CA . GLY B 1 122 ? 43.055 51.449 26.746 1.00 11.00 101 GLY B CA 1
ATOM 2392 C C . GLY B 1 122 ? 42.258 50.533 25.838 1.00 10.82 101 GLY B C 1
ATOM 2393 O O . GLY B 1 122 ? 41.649 49.568 26.298 1.00 11.55 101 GLY B O 1
ATOM 2394 N N . ILE B 1 123 ? 42.260 50.827 24.542 1.00 10.62 102 ILE B N 1
ATOM 2395 C CA . ILE B 1 123 ? 41.527 50.025 23.575 1.00 1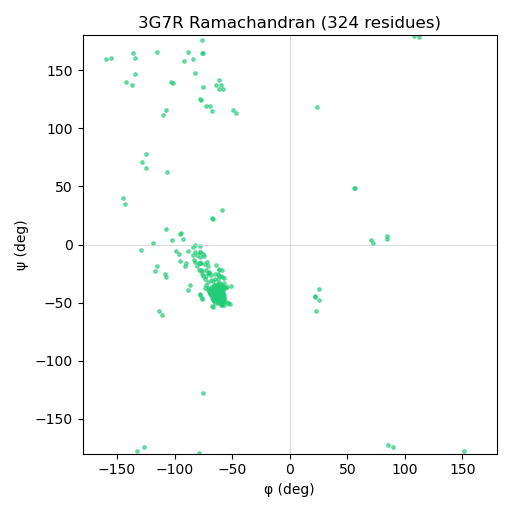1.31 102 ILE B CA 1
ATOM 2396 C C . ILE B 1 123 ? 41.965 48.555 23.607 1.00 12.11 102 ILE B C 1
ATOM 2397 O O . ILE B 1 123 ? 41.122 47.655 23.470 1.00 12.48 102 ILE B O 1
ATOM 2402 N N A ARG B 1 124 ? 43.261 48.323 23.821 0.70 12.46 103 ARG B N 1
ATOM 2403 N N B ARG B 1 124 ? 43.262 48.321 23.807 0.30 12.89 103 ARG B N 1
ATOM 2404 C CA A ARG B 1 124 ? 43.818 46.970 23.796 0.70 13.84 103 ARG B CA 1
ATOM 2405 C CA B ARG B 1 124 ? 43.821 46.966 23.795 0.30 14.01 103 ARG B CA 1
ATOM 2406 C C A ARG B 1 124 ? 43.738 46.256 25.145 0.70 14.47 103 ARG B C 1
ATOM 2407 C C B ARG B 1 124 ? 43.947 46.351 25.194 0.30 14.65 103 ARG B C 1
ATOM 2408 O O A ARG B 1 124 ? 44.037 45.060 25.230 0.70 14.79 103 ARG B O 1
ATOM 2409 O O B ARG B 1 124 ? 44.604 45.320 25.369 0.30 14.97 103 ARG B O 1
ATOM 2424 N N . SER B 1 125 ? 43.308 46.978 26.181 1.00 15.06 104 SER B N 1
ATOM 2425 C CA . SER B 1 125 ? 43.293 46.454 27.551 1.00 16.44 104 SER B CA 1
ATOM 2426 C C . SER B 1 125 ? 42.188 45.421 27.742 1.00 17.04 104 SER B C 1
ATOM 2427 O O . SER B 1 125 ? 41.122 45.531 27.136 1.00 16.49 104 SER B O 1
ATOM 2430 N N . PRO B 1 126 ? 42.437 44.395 28.579 1.00 18.02 105 PRO B N 1
ATOM 2431 C CA . PRO B 1 126 ? 41.327 43.494 28.871 1.00 18.25 105 PRO B CA 1
ATOM 2432 C C . PRO B 1 126 ? 40.198 44.259 29.558 1.00 18.24 105 PRO B C 1
ATOM 2433 O O . PRO B 1 126 ? 40.447 45.146 30.375 1.00 19.68 105 PRO B O 1
ATOM 2437 N N . GLY B 1 127 ? 38.972 43.921 29.202 1.00 17.86 106 GLY B N 1
ATOM 2438 C CA . GLY B 1 127 ? 37.806 44.591 29.763 1.00 16.14 106 GLY B CA 1
ATOM 2439 C C . GLY B 1 127 ? 37.411 45.881 29.066 1.00 14.80 106 GLY B C 1
ATOM 2440 O O . GLY B 1 127 ? 36.495 46.563 29.519 1.00 15.39 106 GLY B O 1
ATOM 2441 N N . PHE B 1 128 ? 38.087 46.229 27.971 1.00 13.02 107 PHE B N 1
ATOM 2442 C CA . PHE B 1 128 ? 37.681 47.408 27.223 1.00 11.52 107 PHE B CA 1
ATOM 2443 C C . PHE B 1 128 ? 36.268 47.241 26.694 1.00 11.33 107 PHE B C 1
ATOM 2444 O O . PHE B 1 128 ? 35.922 46.203 26.133 1.00 11.96 107 PHE B O 1
ATOM 2452 N N . ARG B 1 129 ? 35.461 48.282 26.879 1.00 10.16 108 ARG B N 1
ATOM 2453 C CA . ARG B 1 129 ? 34.062 48.243 26.486 1.00 10.28 108 ARG B CA 1
ATOM 2454 C C . ARG B 1 129 ? 33.635 49.600 25.938 1.00 10.02 108 ARG B C 1
ATOM 2455 O O . ARG B 1 129 ? 32.510 50.024 26.124 1.00 11.13 108 ARG B O 1
ATOM 2463 N N . GLY B 1 130 ? 34.555 50.268 25.250 1.00 9.26 109 GLY B N 1
ATOM 2464 C CA . GLY B 1 130 ? 34.256 51.548 24.601 1.00 9.07 109 GLY B CA 1
ATOM 2465 C C . GLY B 1 130 ? 34.503 52.739 25.506 1.00 8.34 109 GLY B C 1
ATOM 2466 O O . GLY B 1 130 ? 34.998 52.599 26.622 1.00 9.04 109 GLY B O 1
ATOM 2467 N N . CYS B 1 131 ? 34.141 53.927 25.030 1.00 8.20 110 CYS B N 1
ATOM 2468 C CA . CYS B 1 131 ? 34.294 55.131 25.830 1.00 8.29 110 CYS B CA 1
ATOM 2469 C C . CYS B 1 131 ? 33.181 55.187 26.872 1.00 8.02 110 CYS B C 1
ATOM 2470 O O . CYS B 1 131 ? 32.005 55.120 26.524 1.00 7.73 110 CYS B O 1
ATOM 2473 N N . ALA B 1 132 ? 33.544 55.304 28.150 1.00 7.83 111 ALA B N 1
ATOM 2474 C CA . ALA B 1 132 ? 32.565 55.420 29.226 1.00 8.35 111 ALA B CA 1
ATOM 2475 C C . ALA B 1 132 ? 31.584 56.566 28.975 1.00 7.49 111 ALA B C 1
ATOM 2476 O O . ALA B 1 132 ? 30.401 56.447 29.296 1.00 7.99 111 ALA B O 1
ATOM 2478 N N . PHE B 1 133 ? 32.073 57.666 28.402 1.00 8.00 112 PHE B N 1
ATOM 2479 C CA . PHE B 1 133 ? 31.244 58.846 28.196 1.00 7.74 112 PHE B CA 1
ATOM 2480 C C . PHE B 1 133 ? 30.322 58.695 26.992 1.00 7.83 112 PHE B C 1
ATOM 2481 O O . PHE B 1 133 ? 29.137 59.038 27.077 1.00 7.89 112 PHE B O 1
ATOM 2489 N N . LEU B 1 134 ? 30.833 58.154 25.887 1.00 7.99 113 LEU B N 1
ATOM 2490 C CA . LEU B 1 134 ? 29.958 57.864 24.752 1.00 8.13 113 LEU B CA 1
ATOM 2491 C C . LEU B 1 134 ? 28.884 56.848 25.140 1.00 8.11 113 LEU B C 1
ATOM 2492 O O . LEU B 1 134 ? 27.729 56.966 24.734 1.00 8.42 113 LEU B O 1
ATOM 2497 N N . ASN B 1 135 ? 29.254 55.847 25.935 1.00 8.05 114 ASN B N 1
ATOM 2498 C CA . ASN B 1 135 ? 28.264 54.846 26.341 1.00 8.57 114 ASN B CA 1
ATOM 2499 C C . ASN B 1 135 ? 27.204 55.460 27.241 1.00 8.52 114 ASN B C 1
ATOM 2500 O O . ASN B 1 135 ? 26.021 55.171 27.100 1.00 9.78 114 ASN B O 1
ATOM 2505 N N . ALA B 1 136 ? 27.619 56.333 28.158 1.00 8.52 115 ALA B N 1
ATOM 2506 C CA . ALA B 1 136 ? 26.662 56.980 29.050 1.00 8.57 115 ALA B CA 1
ATOM 2507 C C . ALA B 1 136 ? 25.723 57.905 28.276 1.00 8.54 115 ALA B C 1
ATOM 2508 O O . ALA B 1 136 ? 24.514 57.898 28.503 1.00 8.96 115 ALA B O 1
ATOM 2510 N N . VAL B 1 137 ? 26.269 58.681 27.342 1.00 8.27 116 VAL B N 1
ATOM 2511 C CA . VAL B 1 137 ? 25.440 59.648 26.630 1.00 8.72 116 VAL B CA 1
ATOM 2512 C C . VAL B 1 137 ? 24.465 58.972 25.660 1.00 8.58 116 VAL B C 1
ATOM 2513 O O . VAL B 1 137 ? 23.410 59.528 25.353 1.00 8.81 116 VAL B O 1
ATOM 2517 N N . ALA B 1 138 ? 24.795 57.767 25.201 1.00 8.94 117 ALA B N 1
ATOM 2518 C CA . ALA B 1 138 ? 23.833 56.997 24.421 1.00 9.45 117 ALA B CA 1
ATOM 2519 C C . ALA B 1 138 ? 22.545 56.770 25.227 1.00 9.89 117 ALA B C 1
ATOM 2520 O O . ALA B 1 138 ? 21.447 56.797 24.669 1.00 10.57 117 ALA B O 1
ATOM 2522 N N . GLU B 1 139 ? 22.689 56.587 26.537 1.00 9.74 118 GLU B N 1
ATOM 2523 C CA . GLU B 1 139 ? 21.554 56.334 27.440 1.00 10.19 118 GLU B CA 1
ATOM 2524 C C . GLU B 1 139 ? 20.954 57.587 28.050 1.00 9.87 118 GLU B C 1
ATOM 2525 O O . GLU B 1 139 ? 19.842 57.553 28.576 1.00 10.05 118 GLU B O 1
ATOM 2531 N N . TYR B 1 140 ? 21.711 58.687 28.025 1.00 8.92 119 TYR B N 1
ATOM 2532 C CA . TYR B 1 140 ? 21.278 59.966 28.607 1.00 9.48 119 TYR B CA 1
ATOM 2533 C C . TYR B 1 140 ? 21.344 61.073 27.565 1.00 9.63 119 TYR B C 1
ATOM 2534 O O . TYR B 1 140 ? 22.170 61.982 27.681 1.00 9.28 119 TYR B O 1
ATOM 2543 N N . PRO B 1 141 ? 20.505 60.980 26.517 1.00 10.04 120 PRO B N 1
ATOM 2544 C CA . PRO B 1 141 ? 20.499 62.000 25.462 1.00 10.56 120 PRO B CA 1
ATOM 2545 C C . PRO B 1 141 ? 19.902 63.365 25.822 1.00 10.88 120 PRO B C 1
ATOM 2546 O O . PRO B 1 141 ? 20.124 64.313 25.079 1.00 11.18 120 PRO B O 1
ATOM 2550 N N . ASP B 1 142 ? 19.166 63.471 26.931 1.00 10.84 121 ASP B N 1
ATOM 2551 C CA . ASP B 1 142 ? 18.545 64.739 27.314 1.00 11.20 121 ASP B CA 1
ATOM 2552 C C . ASP B 1 142 ? 19.638 65.736 27.690 1.00 11.46 121 ASP B C 1
ATOM 2553 O O . ASP B 1 142 ? 20.339 65.531 28.667 1.00 10.87 121 ASP B O 1
ATOM 2558 N N . PRO B 1 143 ? 19.777 66.822 26.915 1.00 11.68 122 PRO B N 1
ATOM 2559 C CA . PRO B 1 143 ? 20.874 67.754 27.217 1.00 11.90 122 PRO B CA 1
ATOM 2560 C C . PRO B 1 143 ? 20.770 68.447 28.574 1.00 11.63 122 PRO B C 1
ATOM 2561 O O . PRO B 1 143 ? 21.757 68.990 29.056 1.00 12.21 122 PRO B O 1
ATOM 2565 N N . ALA B 1 144 ? 19.585 68.442 29.171 1.00 11.65 123 ALA B N 1
ATOM 2566 C CA . ALA B 1 144 ? 19.391 69.029 30.490 1.00 11.42 123 ALA B CA 1
ATOM 2567 C C . ALA B 1 144 ? 19.873 68.109 31.611 1.00 11.78 123 ALA B C 1
ATOM 2568 O O . ALA B 1 144 ? 20.038 68.547 32.750 1.00 13.18 123 ALA B O 1
ATOM 2570 N N . HIS B 1 145 ? 20.085 66.832 31.297 1.00 10.76 124 HIS B N 1
ATOM 2571 C CA . HIS B 1 145 ? 20.424 65.860 32.325 1.00 10.53 124 HIS B CA 1
ATOM 2572 C C . HIS B 1 145 ? 21.877 66.022 32.777 1.00 9.82 124 HIS B C 1
ATOM 2573 O O . HIS B 1 145 ? 22.760 66.192 31.944 1.00 9.93 124 HIS B O 1
ATOM 2580 N N . PRO B 1 146 ? 22.137 65.984 34.094 1.00 9.53 125 PRO B N 1
ATOM 2581 C CA A PRO B 1 146 ? 23.510 66.109 34.589 0.50 9.31 125 PRO B CA 1
ATOM 2582 C CA B PRO B 1 146 ? 23.523 66.142 34.543 0.50 9.31 125 PRO B CA 1
ATOM 2583 C C . PRO B 1 146 ? 24.508 65.118 33.966 1.00 9.21 125 PRO B C 1
ATOM 2584 O O . PRO B 1 146 ? 25.683 65.440 33.819 1.00 8.89 125 PRO B O 1
ATOM 2591 N N . VAL B 1 147 ? 24.055 63.915 33.617 1.00 8.75 126 VAL B N 1
ATOM 2592 C CA . VAL B 1 147 ? 24.959 62.955 32.970 1.00 8.77 126 VAL B CA 1
ATOM 2593 C C . VAL B 1 147 ? 25.377 63.479 31.591 1.00 8.52 126 VAL B C 1
ATOM 2594 O O . VAL B 1 147 ? 26.544 63.399 31.222 1.00 8.48 126 VAL B O 1
ATOM 2598 N N . HIS B 1 148 ? 24.420 64.010 30.833 1.00 8.65 127 HIS B N 1
ATOM 2599 C CA . HIS B 1 148 ? 24.727 64.578 29.523 1.00 8.76 127 HIS B CA 1
ATOM 2600 C C . HIS B 1 148 ? 25.707 65.736 29.645 1.00 8.92 127 HIS B C 1
ATOM 2601 O O . HIS B 1 148 ? 26.686 65.828 28.897 1.00 8.83 127 HIS B O 1
ATOM 2608 N N A ARG B 1 149 ? 25.440 66.617 30.603 0.70 8.41 128 ARG B N 1
ATOM 2609 N N B ARG B 1 149 ? 25.455 66.614 30.611 0.30 8.75 128 ARG B N 1
ATOM 2610 C CA A ARG B 1 149 ? 26.299 67.763 30.833 0.70 9.49 128 ARG B CA 1
ATOM 2611 C CA B ARG B 1 149 ? 26.312 67.773 30.821 0.30 9.24 128 ARG B CA 1
ATOM 2612 C C A ARG B 1 149 ? 27.718 67.327 31.205 0.70 9.00 128 ARG B C 1
ATOM 2613 C C B ARG B 1 149 ? 27.725 67.375 31.264 0.30 9.05 128 ARG B C 1
ATOM 2614 O O A ARG B 1 149 ? 28.690 67.885 30.697 0.70 8.34 128 ARG B O 1
ATOM 2615 O O B ARG B 1 149 ? 28.701 68.017 30.873 0.30 9.02 128 ARG B O 1
ATOM 2630 N N . ALA B 1 150 ? 27.836 66.299 32.041 1.00 8.82 129 ALA B N 1
ATOM 2631 C CA . ALA B 1 150 ? 29.153 65.769 32.423 1.00 8.56 129 ALA B CA 1
ATOM 2632 C C . ALA B 1 150 ? 29.927 65.230 31.219 1.00 8.46 129 ALA B C 1
ATOM 2633 O O . ALA B 1 150 ? 31.138 65.433 31.094 1.00 8.51 129 ALA B O 1
ATOM 2635 N N . VAL B 1 151 ? 29.228 64.516 30.346 1.00 7.98 130 VAL B N 1
ATOM 2636 C CA . VAL B 1 151 ? 29.842 64.000 29.137 1.00 8.16 130 VAL B CA 1
ATOM 2637 C C . VAL B 1 151 ? 30.376 65.140 28.273 1.00 8.08 130 VAL B C 1
ATOM 2638 O O . VAL B 1 151 ? 31.529 65.090 27.833 1.00 8.47 130 VAL B O 1
ATOM 2642 N N . LEU B 1 152 ? 29.563 66.172 28.051 1.00 8.04 131 LEU B N 1
ATOM 2643 C CA . LEU B 1 152 ? 30.020 67.284 27.228 1.00 8.33 131 LEU B CA 1
ATOM 2644 C C . LEU B 1 152 ? 31.190 68.027 27.863 1.00 8.29 131 LEU B C 1
ATOM 2645 O O . LEU B 1 152 ? 32.087 68.474 27.156 1.00 8.53 131 LEU B O 1
ATOM 2650 N N . ALA B 1 153 ? 31.195 68.138 29.186 1.00 7.94 132 ALA B N 1
ATOM 2651 C CA . ALA B 1 153 ? 32.298 68.829 29.851 1.00 8.12 132 ALA B CA 1
ATOM 2652 C C . ALA B 1 153 ? 33.608 68.073 29.678 1.00 8.20 132 ALA B C 1
ATOM 2653 O O . ALA B 1 153 ? 34.665 68.682 29.425 1.00 8.76 132 ALA B O 1
ATOM 2655 N N . HIS B 1 154 ? 33.552 66.751 29.815 1.00 7.82 133 HIS B N 1
ATOM 2656 C CA . HIS B 1 154 ? 34.743 65.939 29.610 1.00 7.38 133 HIS B CA 1
ATOM 2657 C C . HIS B 1 154 ? 35.244 66.084 28.177 1.00 7.34 133 HIS B C 1
ATOM 2658 O O . HIS B 1 154 ? 36.435 66.319 27.931 1.00 7.26 133 HIS B O 1
ATOM 2665 N N . ARG B 1 155 ? 34.327 65.944 27.226 1.00 7.40 134 ARG B N 1
ATOM 2666 C CA . ARG B 1 155 ? 34.686 66.005 25.823 1.00 7.10 134 ARG B CA 1
ATOM 2667 C C . ARG B 1 155 ? 35.287 67.358 25.442 1.00 7.82 134 ARG B C 1
ATOM 2668 O O . ARG B 1 155 ? 36.230 67.421 24.654 1.00 8.09 134 ARG B O 1
ATOM 2676 N N . GLN B 1 156 ? 34.742 68.444 25.988 1.00 7.98 135 GLN B N 1
ATOM 2677 C CA . GLN B 1 156 ? 35.271 69.761 25.647 1.00 8.27 135 GLN B CA 1
ATOM 2678 C C . GLN B 1 156 ? 36.675 69.944 26.206 1.00 8.03 135 GLN B C 1
ATOM 2679 O O . GLN B 1 156 ? 37.528 70.533 25.546 1.00 8.22 135 GLN B O 1
ATOM 2685 N N . TRP B 1 157 ? 36.921 69.441 27.416 1.00 7.66 136 TRP B N 1
ATOM 2686 C CA . TRP B 1 157 ? 38.273 69.469 27.964 1.00 8.31 136 TRP B CA 1
ATOM 2687 C C . TRP B 1 157 ? 39.235 68.728 27.029 1.00 8.20 136 TRP B C 1
ATOM 2688 O O . TRP B 1 157 ? 40.348 69.206 26.746 1.00 8.54 136 TRP B O 1
ATOM 2699 N N . PHE B 1 158 ? 38.820 67.567 26.532 1.00 7.82 137 PHE B N 1
ATOM 2700 C CA . PHE B 1 158 ? 39.718 66.793 25.676 1.00 7.76 137 PHE B CA 1
ATOM 2701 C C . PHE B 1 158 ? 39.981 67.510 24.350 1.00 7.93 137 PHE B C 1
ATOM 2702 O O . PHE B 1 158 ? 41.127 67.605 23.897 1.00 8.41 137 PHE B O 1
ATOM 2710 N N . LEU B 1 159 ? 38.926 68.050 23.742 1.00 7.82 138 LEU B N 1
ATOM 2711 C CA . LEU B 1 159 ? 39.087 68.793 22.490 1.00 8.29 138 LEU B CA 1
ATOM 2712 C C . LEU B 1 159 ? 40.008 70.003 22.697 1.00 8.64 138 LEU B C 1
ATOM 2713 O O . LEU B 1 159 ? 40.901 70.259 21.885 1.00 8.87 138 LEU B O 1
ATOM 2718 N N . ASP B 1 160 ? 39.801 70.747 23.781 1.00 8.90 139 ASP B N 1
ATOM 2719 C CA . ASP B 1 160 ? 40.660 71.909 24.058 1.00 9.67 139 ASP B CA 1
ATOM 2720 C C . ASP B 1 160 ? 42.105 71.473 24.216 1.00 9.66 139 ASP B C 1
ATOM 2721 O O . ASP B 1 160 ? 43.018 72.137 23.727 1.00 9.84 139 ASP B O 1
ATOM 2726 N N . THR B 1 161 ? 42.312 70.355 24.911 1.00 9.06 140 THR B N 1
ATOM 2727 C CA . THR B 1 161 ? 43.662 69.842 25.174 1.00 9.20 140 THR B CA 1
ATOM 2728 C C . THR B 1 161 ? 44.387 69.485 23.875 1.00 9.21 140 THR B C 1
ATOM 2729 O O . THR B 1 161 ? 45.525 69.919 23.656 1.00 9.43 140 THR B O 1
ATOM 2733 N N . VAL B 1 162 ? 43.748 68.714 23.003 1.00 9.04 141 VAL B N 1
ATOM 2734 C CA . VAL B 1 162 ? 44.442 68.316 21.785 1.00 9.50 141 VAL B CA 1
ATOM 2735 C C . VAL B 1 162 ? 44.567 69.452 20.772 1.00 9.54 141 VAL B C 1
ATOM 2736 O O . VAL B 1 162 ? 45.535 69.497 20.014 1.00 9.72 141 VAL B O 1
ATOM 2740 N N . THR B 1 163 ? 43.603 70.369 20.776 1.00 9.08 142 THR B N 1
ATOM 2741 C CA . THR B 1 163 ? 43.690 71.566 19.934 1.00 9.14 142 THR B CA 1
ATOM 2742 C C . THR B 1 163 ? 44.912 72.384 20.335 1.00 9.36 142 THR B C 1
ATOM 2743 O O . THR B 1 163 ? 45.671 72.834 19.470 1.00 9.50 142 THR B O 1
ATOM 2747 N N . GLU B 1 164 ? 45.095 72.583 21.636 1.00 9.60 143 GLU B N 1
ATOM 2748 C CA . GLU B 1 164 ? 46.254 73.335 22.117 1.00 10.71 143 GLU B CA 1
ATOM 2749 C C . GLU B 1 164 ? 47.574 72.634 21.747 1.00 10.22 143 GLU B C 1
ATOM 2750 O O . GLU B 1 164 ? 48.546 73.302 21.362 1.00 11.05 143 GLU B O 1
ATOM 2756 N N . LEU B 1 165 ? 47.621 71.300 21.830 1.00 10.32 144 LEU B N 1
ATOM 2757 C CA . LEU B 1 165 ? 48.824 70.571 21.404 1.00 9.51 144 LEU B CA 1
ATOM 2758 C C . LEU B 1 165 ? 49.094 70.775 19.923 1.00 9.33 144 LEU B C 1
ATOM 2759 O O . LEU B 1 165 ? 50.209 71.104 19.522 1.00 9.43 144 LEU B O 1
ATOM 2764 N N . LEU B 1 166 ? 48.058 70.617 19.110 1.00 9.33 145 LEU B N 1
ATOM 2765 C CA . LEU B 1 166 ? 48.224 70.734 17.662 1.00 9.62 145 LEU B CA 1
ATOM 2766 C C . LEU B 1 166 ? 48.587 72.153 17.215 1.00 10.37 145 LEU B C 1
ATOM 2767 O O . LEU B 1 166 ? 49.322 72.326 16.240 1.00 11.06 145 LEU B O 1
ATOM 2772 N N . ALA B 1 167 ? 48.098 73.151 17.945 1.00 10.52 146 ALA B N 1
ATOM 2773 C CA . ALA B 1 167 ? 48.484 74.559 17.709 1.00 10.96 146 ALA B CA 1
ATOM 2774 C C . ALA B 1 167 ? 49.985 74.777 17.854 1.00 11.18 146 ALA B C 1
ATOM 2775 O O . ALA B 1 167 ? 50.526 75.744 17.312 1.00 12.88 146 ALA B O 1
ATOM 2777 N N . GLN B 1 168 ? 50.653 73.877 18.576 1.00 10.64 147 GLN B N 1
ATOM 2778 C CA . GLN B 1 168 ? 52.086 73.991 18.832 1.00 10.81 147 GLN B CA 1
ATOM 2779 C C . GLN B 1 168 ? 52.928 73.134 17.891 1.00 11.15 147 GLN B C 1
ATOM 2780 O O . GLN B 1 168 ? 54.157 73.206 17.912 1.00 11.67 147 GLN B O 1
ATOM 2786 N N . VAL B 1 169 ? 52.273 72.331 17.058 1.00 11.20 148 VAL B N 1
ATOM 2787 C CA . VAL B 1 169 ? 52.969 71.462 16.097 1.00 12.02 148 VAL B CA 1
ATOM 2788 C C . VAL B 1 169 ? 53.223 72.189 14.770 1.00 13.10 148 VAL B C 1
ATOM 2789 O O . VAL B 1 169 ? 54.279 72.033 14.163 1.00 13.21 148 VAL B O 1
ATOM 2793 N N . GLY B 1 170 ? 52.251 72.985 14.333 1.00 13.59 149 GLY B N 1
ATOM 2794 C CA . GLY B 1 170 ? 52.368 73.750 13.084 1.00 14.76 149 GLY B CA 1
ATOM 2795 C C . GLY B 1 170 ? 52.094 75.224 13.317 1.00 15.47 149 GLY B C 1
ATOM 2796 O O . GLY B 1 170 ? 51.889 75.652 14.458 1.00 16.34 149 GLY B O 1
ATOM 2797 N N . ASP B 1 171 ? 52.058 75.997 12.235 1.00 15.83 150 ASP B N 1
ATOM 2798 C CA . ASP B 1 171 ? 51.892 77.445 12.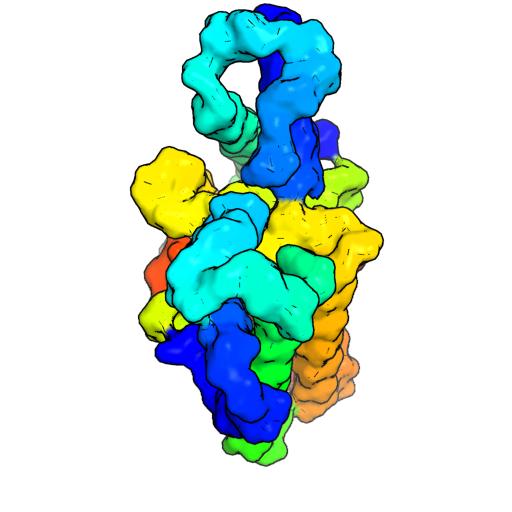336 1.00 16.88 150 ASP B CA 1
ATOM 2799 C C . ASP B 1 171 ? 50.450 77.876 12.575 1.00 17.02 150 ASP B C 1
ATOM 2800 O O . ASP B 1 171 ? 50.206 78.972 13.071 1.00 18.75 150 ASP B O 1
ATOM 2805 N N . GLY B 1 172 ? 49.497 77.017 12.221 1.00 16.74 151 GLY B N 1
ATOM 2806 C CA . GLY B 1 172 ? 48.075 77.348 12.361 1.00 16.27 151 GLY B CA 1
ATOM 2807 C C . GLY B 1 172 ? 47.565 77.190 13.785 1.00 15.42 151 GLY B C 1
ATOM 2808 O O . GLY B 1 172 ? 48.317 76.813 14.683 1.00 15.73 151 GLY B O 1
ATOM 2809 N N . ASP B 1 173 ? 46.276 77.458 13.988 1.00 14.17 152 ASP B N 1
ATOM 2810 C CA . ASP B 1 173 ? 45.699 77.486 15.332 1.00 13.41 152 ASP B CA 1
ATOM 2811 C C . ASP B 1 173 ? 45.278 76.103 15.875 1.00 12.76 152 ASP B C 1
ATOM 2812 O O . ASP B 1 173 ? 44.810 75.992 17.010 1.00 13.03 152 ASP B O 1
ATOM 2817 N N . GLY B 1 174 ? 45.438 75.066 15.061 1.00 12.19 153 GLY B N 1
ATOM 2818 C CA . GLY B 1 174 ? 45.103 73.701 15.482 1.00 11.88 153 GLY B CA 1
ATOM 2819 C C . GLY B 1 174 ? 43.627 73.388 15.653 1.00 11.25 153 GLY B C 1
ATOM 2820 O O . GLY B 1 174 ? 43.293 72.281 16.061 1.00 10.45 153 GLY B O 1
ATOM 2821 N N . VAL B 1 175 ? 42.742 74.331 15.331 1.00 10.97 154 VAL B N 1
ATOM 2822 C CA . VAL B 1 175 ? 41.312 74.141 15.562 1.00 11.17 154 VAL B CA 1
ATOM 2823 C C . VAL B 1 175 ? 40.718 73.035 14.688 1.00 10.69 154 VAL B C 1
ATOM 2824 O O . VAL B 1 175 ? 40.107 72.105 15.214 1.00 10.04 154 VAL B O 1
ATOM 2828 N N . ALA B 1 176 ? 40.906 73.119 13.376 1.00 10.69 155 ALA B N 1
ATOM 2829 C CA . ALA B 1 176 ? 40.430 72.066 12.479 1.00 10.90 155 ALA B CA 1
ATOM 2830 C C . ALA B 1 176 ? 41.100 70.722 12.795 1.00 10.25 155 ALA B C 1
ATOM 2831 O O . ALA B 1 176 ? 40.439 69.671 12.827 1.00 10.31 155 ALA B O 1
ATOM 2833 N N . ALA B 1 177 ? 42.403 70.755 13.046 1.00 10.56 156 ALA B N 1
ATOM 2834 C CA . ALA B 1 177 ? 43.158 69.540 13.324 1.00 9.86 156 ALA B CA 1
ATOM 2835 C C . ALA B 1 177 ? 42.671 68.882 14.607 1.00 9.91 156 ALA B C 1
ATOM 2836 O O . ALA B 1 177 ? 42.585 67.656 14.687 1.00 9.87 156 ALA B O 1
ATOM 2838 N N . GLY B 1 178 ? 42.364 69.690 15.614 1.00 8.77 157 GLY B N 1
ATOM 2839 C CA . GLY B 1 178 ? 41.907 69.147 16.894 1.00 8.94 157 GLY B CA 1
ATOM 2840 C C . GLY B 1 178 ? 40.582 68.418 16.751 1.00 8.39 157 GLY B C 1
ATOM 2841 O O . GLY B 1 178 ? 40.394 67.322 17.305 1.00 8.58 157 GLY B O 1
ATOM 2842 N N . ARG B 1 179 ? 39.661 69.005 15.984 1.00 8.56 158 ARG B N 1
ATOM 2843 C CA . ARG B 1 179 ? 38.378 68.363 15.719 1.00 9.40 158 ARG B CA 1
ATOM 2844 C C . ARG B 1 179 ? 38.571 67.060 14.948 1.00 9.01 158 ARG B C 1
ATOM 2845 O O . ARG B 1 179 ? 37.847 66.083 15.180 1.00 9.23 158 ARG B O 1
ATOM 2853 N N . HIS B 1 180 ? 39.545 67.043 14.040 1.00 8.67 159 HIS B N 1
ATOM 2854 C CA . HIS B 1 180 ? 39.854 65.859 13.232 1.00 8.39 159 HIS B CA 1
ATOM 2855 C C . HIS B 1 180 ? 40.414 64.755 14.133 1.00 8.35 159 HIS B C 1
ATOM 2856 O O . HIS B 1 180 ? 40.004 63.593 14.051 1.00 8.40 159 HIS B O 1
ATOM 2863 N N . LEU B 1 181 ? 41.350 65.112 15.010 1.00 8.02 160 LEU B N 1
ATOM 2864 C CA A LEU B 1 181 ? 41.915 64.125 15.926 0.50 8.33 160 LEU B CA 1
ATOM 2865 C CA B LEU B 1 181 ? 41.914 64.140 15.944 0.50 8.22 160 LEU B CA 1
ATOM 2866 C C . LEU B 1 181 ? 40.833 63.549 16.846 1.00 8.10 160 LEU B C 1
ATOM 2867 O O . LEU B 1 181 ? 40.798 62.333 17.083 1.00 8.59 160 LEU B O 1
ATOM 2876 N N . VAL B 1 182 ? 39.958 64.409 17.362 1.00 7.83 161 VAL B N 1
ATOM 2877 C CA . VAL B 1 182 ? 38.842 63.939 18.180 1.00 7.83 161 VAL B CA 1
ATOM 2878 C C . VAL B 1 182 ? 37.950 62.966 17.396 1.00 7.44 161 VAL B C 1
ATOM 2879 O O . VAL B 1 182 ? 37.508 61.964 17.949 1.00 7.87 161 VAL B O 1
ATOM 2891 N N . LEU B 1 184 ? 38.787 60.910 14.956 1.00 7.61 163 LEU B N 1
ATOM 2892 C CA . LEU B 1 184 ? 39.494 59.641 14.917 1.00 7.52 163 LEU B CA 1
ATOM 2893 C C . LEU B 1 184 ? 39.442 58.936 16.272 1.00 7.46 163 LEU B C 1
ATOM 2894 O O . LEU B 1 184 ? 39.169 57.744 16.352 1.00 7.54 163 LEU B O 1
ATOM 2899 N N . ARG B 1 185 ? 39.685 59.678 17.346 1.00 7.51 164 ARG B N 1
ATOM 2900 C CA . ARG B 1 185 ? 39.603 59.112 18.689 1.00 7.34 164 ARG B CA 1
ATOM 2901 C C . ARG B 1 185 ? 38.217 58.541 18.992 1.00 7.33 164 ARG B C 1
ATOM 2902 O O . ARG B 1 185 ? 38.098 57.432 19.529 1.00 7.66 164 ARG B O 1
ATOM 2910 N N . ASP B 1 186 ? 37.172 59.291 18.647 1.00 6.71 165 ASP B N 1
ATOM 2911 C CA . ASP B 1 186 ? 35.803 58.836 18.909 1.00 7.32 165 ASP B CA 1
ATOM 2912 C C . ASP B 1 186 ? 35.524 57.555 18.128 1.00 7.14 165 ASP B C 1
ATOM 2913 O O . ASP B 1 186 ? 34.939 56.624 18.664 1.00 8.16 165 ASP B O 1
ATOM 2918 N N . GLY B 1 187 ? 35.932 57.506 16.863 1.00 7.34 166 GLY B N 1
ATOM 2919 C CA . GLY B 1 187 ? 35.745 56.315 16.058 1.00 8.03 166 GLY B CA 1
ATOM 2920 C C . GLY B 1 187 ? 36.510 55.121 16.582 1.00 7.75 166 GLY B C 1
ATOM 2921 O O . GLY B 1 187 ? 36.005 54.000 16.562 1.00 8.48 166 GLY B O 1
ATOM 2922 N N . ALA B 1 188 ? 37.727 55.354 17.058 1.00 8.09 167 ALA B N 1
ATOM 2923 C CA . ALA B 1 188 ? 38.556 54.283 17.599 1.00 7.96 167 ALA B CA 1
ATOM 2924 C C . ALA B 1 188 ? 37.973 53.718 18.900 1.00 8.16 167 ALA B C 1
ATOM 2925 O O . ALA B 1 188 ? 37.907 52.490 19.088 1.00 8.78 167 ALA B O 1
ATOM 2935 N N . ALA B 1 190 ? 34.847 53.881 19.865 1.00 10.54 169 ALA B N 1
ATOM 2936 C CA . ALA B 1 190 ? 33.557 53.250 19.555 1.00 11.66 169 ALA B CA 1
ATOM 2937 C C . ALA B 1 190 ? 33.742 51.857 18.964 1.00 11.80 169 ALA B C 1
ATOM 2938 O O . ALA B 1 190 ? 32.968 50.937 19.266 1.00 13.87 169 ALA B O 1
ATOM 2940 N N . ALA B 1 191 ? 34.751 51.687 18.119 1.00 11.55 170 ALA B N 1
ATOM 2941 C CA . ALA B 1 191 ? 34.949 50.423 17.414 1.00 11.56 170 ALA B CA 1
ATOM 2942 C C . ALA B 1 191 ? 35.840 49.446 18.169 1.00 11.80 170 ALA B C 1
ATOM 2943 O O . ALA B 1 191 ? 35.863 48.263 17.841 1.00 11.14 170 ALA B O 1
ATOM 2945 N N . GLY B 1 192 ? 36.578 49.932 19.168 1.00 11.62 171 GLY B N 1
ATOM 2946 C CA . GLY B 1 192 ? 37.579 49.119 19.861 1.00 12.24 171 GLY B CA 1
ATOM 2947 C C . GLY B 1 192 ? 37.021 47.867 20.516 1.00 12.69 171 GLY B C 1
ATOM 2948 O O . GLY B 1 192 ? 37.758 46.892 20.693 1.00 13.57 171 GLY B O 1
ATOM 2949 N N . CYS B 1 193 ? 35.739 47.901 20.898 1.00 13.53 172 CYS B N 1
ATOM 2950 C CA . CYS B 1 193 ? 35.073 46.735 21.494 1.00 15.30 172 CYS B CA 1
ATOM 2951 C C . CYS B 1 193 ? 34.167 46.008 20.497 1.00 14.87 172 CYS B C 1
ATOM 2952 O O . CYS B 1 193 ? 33.498 45.028 20.860 1.00 16.12 172 CYS B O 1
ATOM 2955 N N . LEU B 1 194 ? 34.165 46.474 19.247 1.00 13.24 173 LEU B N 1
ATOM 2956 C CA . LEU B 1 194 ? 33.295 45.944 18.189 1.00 12.64 173 LEU B CA 1
ATOM 2957 C C . LEU B 1 194 ? 34.076 45.359 17.016 1.00 12.42 173 LEU B C 1
ATOM 2958 O O . LEU B 1 194 ? 33.480 44.897 16.046 1.00 12.04 173 LEU B O 1
ATOM 2963 N N . PHE B 1 195 ? 35.405 45.383 17.104 1.00 12.74 174 PHE B N 1
ATOM 2964 C CA . PHE B 1 195 ? 36.272 45.008 15.995 1.00 12.98 174 PHE B CA 1
ATOM 2965 C C . PHE B 1 195 ? 37.621 44.671 16.610 1.00 13.09 174 PHE B C 1
ATOM 2966 O O . PHE B 1 195 ? 37.905 45.077 17.742 1.00 13.91 174 PHE B O 1
ATOM 2974 N N . ASP B 1 196 ? 38.443 43.922 15.880 1.00 13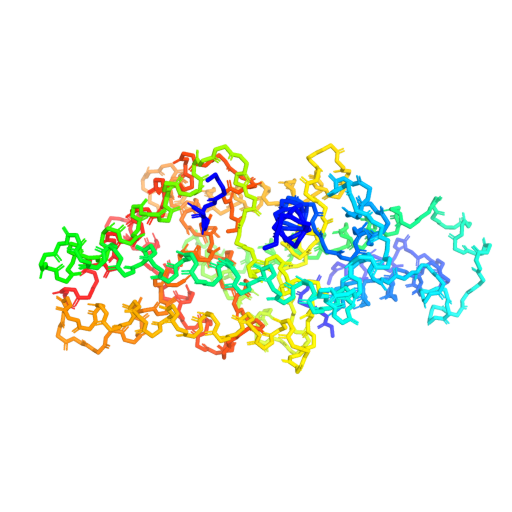.13 175 ASP B N 1
ATOM 2975 C CA . ASP B 1 196 ? 39.793 43.561 16.342 1.00 13.25 175 ASP B CA 1
ATOM 2976 C C . ASP B 1 196 ? 40.509 44.807 16.886 1.00 12.95 175 ASP B C 1
ATOM 2977 O O . ASP B 1 196 ? 40.805 45.719 16.123 1.00 13.02 175 ASP B O 1
ATOM 2982 N N . PRO B 1 197 ? 40.784 44.844 18.209 1.00 12.87 176 PRO B N 1
ATOM 2983 C CA . PRO B 1 197 ? 41.392 46.047 18.800 1.00 12.96 176 PRO B CA 1
ATOM 2984 C C . PRO B 1 197 ? 42.773 46.399 18.258 1.00 12.84 176 PRO B C 1
ATOM 2985 O O . PRO B 1 197 ? 43.158 47.573 18.282 1.00 12.48 176 PRO B O 1
ATOM 2989 N N A GLU B 1 198 ? 43.513 45.402 17.781 0.70 13.06 177 GLU B N 1
ATOM 2990 N N B GLU B 1 198 ? 43.518 45.401 17.790 0.30 12.76 177 GLU B N 1
ATOM 2991 C CA A GLU B 1 198 ? 44.820 45.659 17.185 0.70 13.70 177 GLU B CA 1
ATOM 2992 C CA B GLU B 1 198 ? 44.822 45.650 17.179 0.30 12.91 177 GLU B CA 1
ATOM 2993 C C A GLU B 1 198 ? 44.678 46.396 15.853 0.70 12.96 177 GLU B C 1
ATOM 2994 C C B GLU B 1 198 ? 44.669 46.405 15.860 0.30 12.60 177 GLU B C 1
ATOM 2995 O O A GLU B 1 198 ? 45.427 47.325 15.567 0.70 13.04 177 GLU B O 1
ATOM 2996 O O B GLU B 1 198 ? 45.409 47.352 15.592 0.30 12.65 177 GLU B O 1
ATOM 3007 N N . LEU B 1 199 ? 43.701 45.990 15.046 1.00 12.30 178 LEU B N 1
ATOM 3008 C CA . LEU B 1 199 ? 43.433 46.662 13.773 1.00 11.86 178 LEU B CA 1
ATOM 3009 C C . LEU B 1 199 ? 42.886 48.080 13.994 1.00 11.10 178 LEU B C 1
ATOM 3010 O O . LEU B 1 199 ? 43.296 49.031 13.310 1.00 11.53 178 LEU B O 1
ATOM 3015 N N . VAL B 1 200 ? 41.975 48.225 14.957 1.00 10.67 179 VAL B N 1
ATOM 3016 C CA . VAL B 1 200 ? 41.464 49.547 15.327 1.00 10.06 179 VAL B CA 1
ATOM 3017 C C . VAL B 1 200 ? 42.628 50.462 15.742 1.00 9.94 179 VAL B C 1
ATOM 3018 O O . VAL B 1 200 ? 42.718 51.602 15.292 1.00 9.94 179 VAL B O 1
ATOM 3022 N N . SER B 1 201 ? 43.526 49.944 16.578 1.00 9.93 180 SER B N 1
ATOM 3023 C CA . SER B 1 201 ? 44.657 50.733 17.071 1.00 11.04 180 SER B CA 1
ATOM 3024 C C . SER B 1 201 ? 45.588 51.159 15.945 1.00 10.67 180 SER B C 1
ATOM 3025 O O . SER B 1 201 ? 46.048 52.304 15.917 1.00 11.07 180 SER B O 1
ATOM 3028 N N . GLU B 1 202 ? 45.875 50.236 15.028 1.00 11.27 181 GLU B N 1
ATOM 3029 C CA . GLU B 1 202 ? 46.726 50.525 13.873 1.00 12.23 181 GLU B CA 1
ATOM 3030 C C . GLU B 1 202 ? 46.121 51.644 13.020 1.00 11.61 181 GLU B C 1
ATOM 3031 O O . GLU B 1 202 ? 46.804 52.594 12.647 1.00 11.80 181 GLU B O 1
ATOM 3037 N N . THR B 1 203 ? 44.830 51.540 12.730 1.00 10.45 182 THR B N 1
ATOM 3038 C CA . THR B 1 203 ? 44.147 52.554 11.934 1.00 10.26 182 THR B CA 1
ATOM 3039 C C . THR B 1 203 ? 44.185 53.919 12.620 1.00 9.40 182 THR B C 1
ATOM 3040 O O . THR B 1 203 ? 44.471 54.930 11.986 1.00 9.80 182 THR B O 1
ATOM 3044 N N . PHE B 1 204 ? 43.921 53.924 13.923 1.00 8.94 183 PHE B N 1
ATOM 3045 C CA . PHE B 1 204 ? 43.929 55.154 14.691 1.00 8.79 183 PHE B CA 1
ATOM 3046 C C . PHE B 1 204 ? 45.307 55.814 14.675 1.00 9.24 183 PHE B C 1
ATOM 3047 O O . PHE B 1 204 ? 45.427 57.020 14.402 1.00 9.48 183 PHE B O 1
ATOM 3055 N N . LEU B 1 205 ? 46.352 55.043 14.969 1.00 9.49 184 LEU B N 1
ATOM 3056 C CA . LEU B 1 205 ? 47.699 55.618 14.996 1.00 10.41 184 LEU B CA 1
ATOM 3057 C C . LEU B 1 205 ? 48.118 56.167 13.633 1.00 10.73 184 LEU B C 1
ATOM 3058 O O . LEU B 1 205 ? 48.750 57.223 13.572 1.00 10.93 184 LEU B O 1
ATOM 3063 N N . HIS B 1 206 ? 47.762 55.470 12.557 1.00 11.22 185 HIS B N 1
ATOM 3064 C CA . HIS B 1 206 ? 48.013 55.968 11.199 1.00 12.50 185 HIS B CA 1
ATOM 3065 C C . HIS B 1 206 ? 47.272 57.279 10.966 1.00 11.83 185 HIS B C 1
ATOM 3066 O O . HIS B 1 206 ? 47.818 58.221 10.390 1.00 11.88 185 HIS B O 1
ATOM 3073 N N . GLY B 1 207 ? 46.025 57.341 11.423 1.00 11.15 186 GLY B N 1
ATOM 3074 C CA . GLY B 1 207 ? 45.242 58.569 11.315 1.00 10.73 186 GLY B CA 1
ATOM 3075 C C . GLY B 1 207 ? 45.882 59.739 12.055 1.00 10.04 186 GLY B C 1
ATOM 3076 O O . GLY B 1 207 ? 45.934 60.865 11.547 1.00 9.97 186 GLY B O 1
ATOM 3077 N N . VAL B 1 208 ? 46.376 59.473 13.266 1.00 9.75 187 VAL B N 1
ATOM 3078 C CA . VAL B 1 208 ? 47.041 60.513 14.061 1.00 10.67 187 VAL B CA 1
ATOM 3079 C C . VAL B 1 208 ? 48.282 61.024 13.322 1.00 10.53 187 VAL B C 1
ATOM 3080 O O . VAL B 1 208 ? 48.526 62.236 13.262 1.00 10.63 187 VAL B O 1
ATOM 3084 N N . GLU B 1 209 ? 49.058 60.105 12.747 1.00 10.51 188 GLU B N 1
ATOM 3085 C CA . GLU B 1 209 ? 50.225 60.524 11.967 1.00 11.35 188 GLU B CA 1
ATOM 3086 C C . GLU B 1 209 ? 49.821 61.440 10.818 1.00 11.72 188 GLU B C 1
ATOM 3087 O O . GLU B 1 209 ? 50.495 62.429 10.538 1.00 12.08 188 GLU B O 1
ATOM 3093 N N . GLY B 1 210 ? 48.696 61.134 10.176 1.00 11.26 189 GLY B N 1
ATOM 3094 C CA . GLY B 1 210 ? 48.215 61.974 9.086 1.00 11.45 189 GLY B CA 1
ATOM 3095 C C . GLY B 1 210 ? 47.840 63.368 9.562 1.00 11.34 189 GLY B C 1
ATOM 3096 O O . GLY B 1 210 ? 48.134 64.360 8.890 1.00 11.64 189 GLY B O 1
ATOM 3097 N N . VAL B 1 211 ? 47.186 63.466 10.716 1.00 11.10 190 VAL B N 1
ATOM 3098 C CA . VAL B 1 211 ? 46.842 64.774 11.282 1.00 11.26 190 VAL B CA 1
ATOM 3099 C C . VAL B 1 211 ? 48.105 65.586 11.598 1.00 11.31 190 VAL B C 1
ATOM 3100 O O . VAL B 1 211 ? 48.176 66.785 11.296 1.00 11.72 190 VAL B O 1
ATOM 3104 N N . LEU B 1 212 ? 49.106 64.926 12.180 1.00 11.27 191 LEU B N 1
ATOM 3105 C CA . LEU B 1 212 ? 50.371 65.597 12.483 1.00 11.76 191 LEU B CA 1
ATOM 3106 C C . LEU B 1 212 ? 51.041 66.113 11.208 1.00 12.90 191 LEU B C 1
ATOM 3107 O O . LEU B 1 212 ? 51.552 67.241 11.182 1.00 12.70 191 LEU B O 1
ATOM 3112 N N A ARG B 1 213 ? 51.048 65.299 10.158 0.60 13.46 192 ARG B N 1
ATOM 3113 N N B ARG B 1 213 ? 50.994 65.296 10.157 0.40 13.57 192 ARG B N 1
ATOM 3114 C CA A ARG B 1 213 ? 51.614 65.734 8.882 0.60 14.78 192 ARG B CA 1
ATOM 3115 C CA B ARG B 1 213 ? 51.562 65.615 8.845 0.40 14.78 192 ARG B CA 1
ATOM 3116 C C A ARG B 1 213 ? 50.836 66.938 8.345 0.60 15.36 192 ARG B C 1
ATOM 3117 C C B ARG B 1 213 ? 50.829 66.781 8.173 0.40 15.43 192 ARG B C 1
ATOM 3118 O O A ARG B 1 213 ? 51.434 67.958 7.958 0.60 15.23 192 ARG B O 1
ATOM 3119 O O B ARG B 1 213 ? 51.458 67.612 7.507 0.40 15.64 192 ARG B O 1
ATOM 3134 N N . ASP B 1 214 ? 49.508 66.833 8.354 1.00 16.04 193 ASP B N 1
ATOM 3135 C CA . ASP B 1 214 ? 48.637 67.888 7.804 1.00 17.53 193 ASP B CA 1
ATOM 3136 C C . ASP B 1 214 ? 48.889 69.254 8.432 1.00 17.89 193 ASP B C 1
ATOM 3137 O O . ASP B 1 214 ? 48.911 70.273 7.736 1.00 18.00 193 ASP B O 1
ATOM 3142 N N . VAL B 1 215 ? 49.049 69.288 9.752 1.00 18.28 194 VAL B N 1
ATOM 3143 C CA . VAL B 1 215 ? 49.209 70.562 10.457 1.00 19.70 194 VAL B CA 1
ATOM 3144 C C . VAL B 1 215 ? 50.613 71.130 10.288 1.00 20.37 194 VAL B C 1
ATOM 3145 O O . VAL B 1 215 ? 50.828 72.333 10.444 1.00 20.70 194 VAL B O 1
ATOM 3149 N N . SER B 1 216 ? 51.558 70.255 9.971 1.00 21.20 195 SER B N 1
ATOM 3150 C CA . SER B 1 216 ? 52.946 70.643 9.781 1.00 22.75 195 SER B CA 1
ATOM 3151 C C . SER B 1 216 ? 53.158 71.150 8.356 1.00 24.77 195 SER B C 1
ATOM 3152 O O . SER B 1 216 ? 54.214 71.710 8.043 1.00 25.41 195 SER B O 1
ATOM 3155 N N . GLU B 1 217 ? 52.127 70.979 7.523 1.00 26.82 196 GLU B N 1
ATOM 3156 C CA . GLU B 1 217 ? 52.173 71.197 6.066 1.00 28.89 196 GLU B CA 1
ATOM 3157 C C . GLU B 1 217 ? 52.945 70.081 5.367 1.00 29.51 196 GLU B C 1
ATOM 3158 O O . GLU B 1 217 ? 54.160 69.928 5.531 1.00 30.40 196 GLU B O 1
#

Organism: Streptomyces coelicolor (strain ATCC BAA-471 / A3(2) / M145) (NCBI:txid100226)

B-factor: mean 15.66, std 8.87, range [6.71, 62.66]

InterPro domains:
  IPR001647 DNA-binding HTH domain, TetR-type [PF00440] (19-64)
  IPR001647 DNA-binding HTH domain, TetR-type [PR00455] (19-32)
  IPR001647 DNA-binding HTH domain, TetR-type [PR00455] (40-63)
  IPR001647 DNA-binding HTH domain, TetR-type [PS50977] (13-73)
  IPR009057 Homedomain-like superfamily [SSF46689] (12-79)
  IPR036271 Tetracyclin repressor-like, C-terminal domain superfamily [SSF48498] (89-192)
  IPR050109 HTH-type, TetR-like transcriptional regulator [PTHR30055] (1-163)

Foldseek 3Di:
DALLAVLLVVLLLVQCLLCCQQPNQPVDDVVNSCVRSVHDPVSVCVNAVDSLRSLVSSLVSSLVSLVVQLVVLCVPDVALLSSLLSNLVSLLVNLPDPSRDADSLVRHCVVVVDCPRPSNVSSVVSLVVQLVVQQCSLVRLAVDSSNVLSVQLSLSNVCNCSNVDPSVVSSVVSSVSSVVSSVVRND/DALLCDVLVVVVCVVDVDLLVVLLLVQCLLCCQQPNQPVQAVVNSCVRSVHDPVSVVVNAVHSLRSVVSSLVSSLSSLVVQLVVLLVVDPALLSSLLSSLVSLLVNLPDPSRDADSLVRHCVVVVDCVRVSNVSSVVSLVVQLVVNQCSLVRLAVDSSNVLSVQLSLSNVCNCSNVDPSVVSSVVSSVSSVVSSVVRND

Sequence (386 aa):
NLYFQSEARARLLGTATRIFYAEGIHSVGIDRITAEAQVTRATLYRHFSGKDDLILAYLDQQADRGIRAQQVTAARRGSSPAADGQVRAVARSSIVVDDGIRSPGFRGCAFLNAVAEYPDPAHPVHRAVLAHRQWFLDTVTELLAQVGDGDGVAAGRRHHLLVLRDGAAAGCLFDPELVSSEETFLHGVEGVLRDVSENLYFQGSPSSTEAAARTPSEARARLLGTATRIFYAEGIHSVGIDRIITAEAQVTRRATLYRHFSSGKDDLILAYLDQADRGIIRAQVTAARRGSSPAADGQVRAVARSSIVVDGIRRSPGFRGCAFLNAVAEYPDPAHPPVHRRAVLAHRQWFLDTVTELLAQVGDGDGVAAGRHLLVLRDGAAAGCLFDPEELVSETFLHGVEGVLRRDVSE